Protein AF-A0A957F2E6-F1 (afdb_monomer)

Structure (mmCIF, N/CA/C/O backbone):
data_AF-A0A957F2E6-F1
#
_entry.id   AF-A0A957F2E6-F1
#
loop_
_atom_site.group_PDB
_atom_site.id
_atom_site.type_symbol
_atom_site.label_atom_id
_atom_site.label_alt_id
_atom_site.label_comp_id
_atom_site.label_asym_id
_atom_site.label_entity_id
_atom_site.label_seq_id
_atom_site.pdbx_PDB_ins_code
_atom_site.Cartn_x
_atom_site.Cartn_y
_atom_site.Cartn_z
_atom_site.occupancy
_atom_site.B_iso_or_equiv
_atom_site.auth_seq_id
_atom_site.auth_comp_id
_atom_site.auth_asym_id
_atom_site.auth_atom_id
_atom_site.pdbx_PDB_model_num
ATOM 1 N N . ASN A 1 1 ? 38.223 -10.514 -45.909 1.00 80.19 1 ASN A N 1
ATOM 2 C CA . ASN A 1 1 ? 36.925 -10.812 -46.556 1.00 80.19 1 ASN A CA 1
ATOM 3 C C . ASN A 1 1 ? 35.913 -11.355 -45.552 1.00 80.19 1 ASN A C 1
ATOM 5 O O . ASN A 1 1 ? 35.381 -12.434 -45.759 1.00 80.19 1 ASN A O 1
ATOM 9 N N . LYS A 1 2 ? 35.658 -10.634 -44.454 1.00 89.50 2 LYS A N 1
ATOM 10 C CA . LYS A 1 2 ? 34.668 -11.048 -43.446 1.00 89.50 2 LYS A CA 1
ATOM 11 C C . LYS A 1 2 ? 33.297 -10.456 -43.770 1.00 89.50 2 LYS A C 1
ATOM 13 O O . LYS A 1 2 ? 33.237 -9.385 -44.373 1.00 89.50 2 LYS A O 1
ATOM 18 N N . ALA A 1 3 ? 32.232 -11.132 -43.361 1.00 90.19 3 ALA A N 1
ATOM 19 C CA . ALA A 1 3 ? 30.859 -10.705 -43.607 1.00 90.19 3 ALA A CA 1
ATOM 20 C C . ALA A 1 3 ? 30.530 -9.389 -42.882 1.00 90.19 3 ALA A C 1
ATOM 22 O O . ALA A 1 3 ? 30.921 -9.194 -41.733 1.00 90.19 3 ALA A O 1
ATOM 23 N N . THR A 1 4 ? 29.834 -8.468 -43.548 1.00 89.25 4 THR A N 1
ATOM 24 C CA . THR A 1 4 ? 29.269 -7.242 -42.954 1.00 89.25 4 THR A CA 1
ATOM 25 C C . THR A 1 4 ? 27.961 -6.935 -43.669 1.00 89.25 4 THR A C 1
ATOM 27 O O . THR A 1 4 ? 27.957 -6.880 -44.898 1.00 89.25 4 THR A O 1
ATOM 30 N N . VAL A 1 5 ? 26.880 -6.719 -42.919 1.00 88.38 5 VAL A N 1
ATOM 31 C CA . VAL A 1 5 ? 25.599 -6.249 -43.466 1.00 88.38 5 VAL A CA 1
ATOM 32 C C . VAL A 1 5 ? 25.492 -4.741 -43.268 1.00 88.38 5 VAL A C 1
ATOM 34 O O . VAL A 1 5 ? 25.827 -4.217 -42.202 1.00 88.38 5 VAL A O 1
ATOM 37 N N . MET A 1 6 ? 25.063 -4.042 -44.317 1.00 86.75 6 MET A N 1
ATOM 38 C CA . MET A 1 6 ? 24.860 -2.596 -44.305 1.00 86.75 6 MET A CA 1
ATOM 39 C C . MET A 1 6 ? 23.446 -2.253 -44.769 1.00 86.75 6 MET A C 1
ATOM 41 O O . MET A 1 6 ? 22.907 -2.915 -45.655 1.00 86.75 6 MET A O 1
ATOM 45 N N . ARG A 1 7 ? 22.878 -1.194 -44.193 1.00 85.44 7 ARG A N 1
ATOM 46 C CA . ARG A 1 7 ? 21.603 -0.585 -44.576 1.00 85.44 7 ARG A CA 1
ATOM 47 C C . ARG A 1 7 ? 21.876 0.734 -45.285 1.00 85.44 7 ARG A C 1
ATOM 49 O O . ARG A 1 7 ? 22.795 1.458 -44.913 1.00 85.44 7 ARG A O 1
ATOM 56 N N . TYR A 1 8 ? 21.092 1.043 -46.311 1.00 84.69 8 TYR A N 1
ATOM 57 C CA . TYR A 1 8 ? 21.154 2.338 -46.979 1.00 84.69 8 TYR A CA 1
ATOM 58 C C . TYR A 1 8 ? 20.081 3.271 -46.405 1.00 84.69 8 TYR A C 1
ATOM 60 O O . TYR A 1 8 ? 18.898 2.949 -46.474 1.00 84.69 8 TYR A O 1
ATOM 68 N N . SER A 1 9 ? 20.488 4.411 -45.843 1.00 78.62 9 SER A N 1
ATOM 69 C CA . SER A 1 9 ? 19.611 5.406 -45.202 1.00 78.62 9 SER A CA 1
ATOM 70 C C . SER A 1 9 ? 19.554 6.753 -45.932 1.00 78.62 9 SER A C 1
ATOM 72 O O . SER A 1 9 ? 18.827 7.652 -45.519 1.00 78.62 9 SER A O 1
ATOM 74 N N . GLY A 1 10 ? 20.291 6.914 -47.038 1.00 72.38 10 GLY A N 1
ATOM 75 C CA . GLY A 1 10 ? 20.165 8.074 -47.934 1.00 72.38 10 GLY A CA 1
ATOM 76 C C . GLY A 1 10 ? 20.700 9.418 -47.406 1.00 72.38 10 GLY A C 1
ATOM 77 O O . GLY A 1 10 ? 20.472 10.442 -48.046 1.00 72.38 10 GLY A O 1
ATOM 78 N N . GLY A 1 11 ? 21.410 9.446 -46.270 1.00 76.56 11 GLY A N 1
ATOM 79 C CA . GLY A 1 11 ? 22.020 10.662 -45.702 1.00 76.56 11 GLY A CA 1
ATOM 80 C C . GLY A 1 11 ? 23.312 11.137 -46.397 1.00 76.56 11 GLY A C 1
ATOM 81 O O . GLY A 1 11 ? 23.864 10.455 -47.262 1.00 76.56 11 GLY A O 1
ATOM 82 N N . ALA A 1 12 ? 23.828 12.311 -45.999 1.00 56.12 12 ALA A N 1
ATOM 83 C CA . ALA A 1 12 ? 25.057 12.891 -46.559 1.00 56.12 12 ALA A CA 1
ATOM 84 C C . ALA A 1 12 ? 26.301 12.017 -46.272 1.00 56.12 12 ALA A C 1
ATOM 86 O O . ALA A 1 12 ? 26.568 11.665 -45.125 1.00 56.12 12 ALA A O 1
ATOM 87 N N . GLY A 1 13 ? 27.071 11.682 -47.316 1.00 74.31 13 GLY A N 1
ATOM 88 C CA . GLY A 1 13 ? 28.174 10.710 -47.273 1.00 74.31 13 GLY A CA 1
ATOM 89 C C . GLY A 1 13 ? 27.921 9.534 -48.224 1.00 74.31 13 GLY A C 1
ATOM 90 O O . GLY A 1 13 ? 27.336 9.723 -49.286 1.00 74.31 13 GLY A O 1
ATOM 91 N N . SER A 1 14 ? 28.349 8.315 -47.868 1.00 81.56 14 SER A N 1
ATOM 92 C CA . SER A 1 14 ? 28.044 7.105 -48.656 1.00 81.56 14 SER A CA 1
ATOM 93 C C . SER A 1 14 ? 26.580 6.657 -48.540 1.00 81.56 14 SER A C 1
ATOM 95 O O . SER A 1 14 ? 26.148 5.820 -49.328 1.00 81.56 14 SER A O 1
ATOM 97 N N . GLY A 1 15 ? 25.830 7.169 -47.556 1.00 82.88 15 GLY A N 1
ATOM 98 C CA . GLY A 1 15 ? 24.451 6.768 -47.261 1.00 82.88 15 GLY A CA 1
ATOM 99 C C . GLY A 1 15 ? 24.303 5.339 -46.722 1.00 82.88 15 GLY A C 1
ATOM 100 O O . GLY A 1 15 ? 23.178 4.907 -46.509 1.00 82.88 15 GLY A O 1
ATOM 101 N N . TRP A 1 16 ? 25.406 4.613 -46.505 1.00 86.56 16 TRP A N 1
ATOM 102 C CA . TRP A 1 16 ? 25.428 3.245 -45.980 1.00 86.56 16 TRP A CA 1
ATOM 103 C C . TRP A 1 16 ? 25.867 3.222 -44.515 1.00 86.56 16 TRP A C 1
ATOM 105 O O . TRP A 1 16 ? 26.942 3.723 -44.182 1.00 86.56 16 TRP A O 1
ATOM 115 N N . GLU A 1 17 ? 25.077 2.577 -43.663 1.00 84.06 17 GLU A N 1
ATOM 116 C CA . GLU A 1 17 ? 25.354 2.344 -42.244 1.00 84.06 17 GLU A CA 1
ATOM 117 C C . GLU A 1 17 ? 25.433 0.843 -41.935 1.00 84.06 17 GLU A C 1
ATOM 119 O O . GLU A 1 17 ? 24.858 0.020 -42.643 1.00 84.06 17 GLU A O 1
ATOM 124 N N . ILE A 1 18 ? 26.177 0.462 -40.899 1.00 83.62 18 ILE A N 1
ATOM 125 C CA . ILE A 1 18 ? 26.332 -0.944 -40.494 1.00 83.62 18 ILE A CA 1
ATOM 126 C C . ILE A 1 18 ? 25.139 -1.332 -39.623 1.00 83.62 18 ILE A C 1
ATOM 128 O O . ILE A 1 18 ? 24.817 -0.595 -38.699 1.00 83.62 18 ILE A O 1
ATOM 132 N N . VAL A 1 19 ? 24.513 -2.480 -39.902 1.00 76.62 19 VAL A N 1
ATOM 133 C CA . VAL A 1 19 ? 23.278 -2.903 -39.210 1.00 76.62 19 VAL A CA 1
ATOM 134 C C . VAL A 1 19 ? 23.535 -3.319 -37.757 1.00 76.62 19 VAL A C 1
ATOM 136 O O . VAL A 1 19 ? 22.677 -3.090 -36.921 1.00 76.62 19 VAL A O 1
ATOM 139 N N . GLU A 1 20 ? 24.731 -3.822 -37.431 1.00 75.44 20 GLU A N 1
ATOM 140 C CA . GLU A 1 20 ? 25.149 -4.116 -36.046 1.00 75.44 20 GLU A CA 1
ATOM 141 C C . GLU A 1 20 ? 26.679 -4.091 -35.897 1.00 75.44 20 GLU A C 1
ATOM 143 O O . GLU A 1 20 ? 27.259 -3.239 -35.228 1.00 75.44 20 GLU A O 1
ATOM 148 N N . MET A 1 21 ? 27.363 -5.028 -36.566 1.00 77.25 21 MET A N 1
ATOM 149 C CA . MET A 1 21 ? 28.787 -5.295 -36.365 1.00 77.25 21 MET A CA 1
ATOM 150 C C . MET A 1 21 ? 29.528 -5.488 -37.690 1.00 77.25 21 MET A C 1
ATOM 152 O O . MET A 1 21 ? 29.099 -6.217 -38.589 1.00 77.25 21 MET A O 1
ATOM 156 N N . ARG A 1 22 ? 30.701 -4.855 -37.799 1.00 88.19 22 ARG A N 1
ATOM 157 C CA . ARG A 1 22 ? 31.609 -5.029 -38.938 1.00 88.19 22 ARG A CA 1
ATOM 158 C C . ARG A 1 22 ? 32.371 -6.347 -38.812 1.00 88.19 22 ARG A C 1
ATOM 160 O O . ARG A 1 22 ? 33.063 -6.562 -37.824 1.00 88.19 22 ARG A O 1
ATOM 167 N N . GLY A 1 23 ? 32.342 -7.173 -39.853 1.00 89.25 23 GLY A N 1
ATOM 168 C CA . GLY A 1 23 ? 33.192 -8.361 -39.936 1.00 89.25 23 GLY A CA 1
ATOM 169 C C . GLY A 1 23 ? 32.803 -9.477 -38.964 1.00 89.25 23 GLY A C 1
ATOM 170 O O . GLY A 1 23 ? 33.703 -10.080 -38.384 1.00 89.25 23 GLY A O 1
ATOM 171 N N . PHE A 1 24 ? 31.506 -9.744 -38.781 1.00 86.00 24 PHE A N 1
ATOM 172 C CA . PHE A 1 24 ? 31.001 -10.667 -37.753 1.00 86.00 24 PHE A CA 1
ATOM 173 C C . PHE A 1 24 ? 31.404 -12.137 -37.971 1.00 86.00 24 PHE A C 1
ATOM 175 O O . PHE A 1 24 ? 31.438 -12.917 -37.023 1.00 86.00 24 PHE A O 1
ATOM 182 N N . SER A 1 25 ? 31.750 -12.539 -39.197 1.00 90.69 25 SER A N 1
ATOM 183 C CA . SER A 1 25 ? 32.190 -13.910 -39.468 1.00 90.69 25 SER A CA 1
ATOM 184 C C . SER A 1 25 ? 33.580 -14.207 -38.875 1.00 90.69 25 SER A C 1
ATOM 186 O O . SER A 1 25 ? 34.491 -13.366 -38.856 1.00 90.69 25 SER A O 1
ATOM 188 N N . GLY A 1 26 ? 33.790 -15.454 -38.437 1.00 86.44 26 GLY A N 1
ATOM 189 C CA . GLY A 1 26 ? 35.071 -15.900 -37.873 1.00 86.44 26 GLY A CA 1
ATOM 190 C C . GLY A 1 26 ? 36.244 -15.754 -38.854 1.00 86.44 26 GLY A C 1
ATOM 191 O O . GLY A 1 26 ? 37.350 -15.384 -38.458 1.00 86.44 26 GLY A O 1
ATOM 192 N N . SER A 1 27 ? 35.987 -15.945 -40.152 1.00 93.38 27 SER A N 1
ATOM 193 C CA . SER A 1 27 ? 36.962 -15.826 -41.244 1.00 93.38 27 SER A CA 1
ATOM 194 C C . SER A 1 27 ? 36.272 -15.406 -42.552 1.00 93.38 27 SER A C 1
ATOM 196 O O . SER A 1 27 ? 35.195 -14.806 -42.535 1.00 93.38 27 SER A O 1
ATOM 198 N N . THR A 1 28 ? 36.922 -15.671 -43.685 1.00 94.94 28 THR A N 1
ATOM 199 C CA . THR A 1 28 ? 36.388 -15.454 -45.027 1.00 94.94 28 THR A CA 1
ATOM 200 C C . THR A 1 28 ? 35.065 -16.184 -45.233 1.00 94.94 28 THR A C 1
ATOM 202 O O . THR A 1 28 ? 34.903 -17.316 -44.783 1.00 94.94 28 THR A O 1
ATOM 205 N N . ILE A 1 29 ? 34.139 -15.528 -45.929 1.00 95.56 29 ILE A N 1
ATOM 206 C CA . ILE A 1 29 ? 32.877 -16.128 -46.364 1.00 95.56 29 ILE A CA 1
ATOM 207 C C . ILE A 1 29 ? 32.855 -16.313 -47.884 1.00 95.56 29 ILE A C 1
ATOM 209 O O . ILE A 1 29 ? 33.550 -15.593 -48.606 1.00 95.56 29 ILE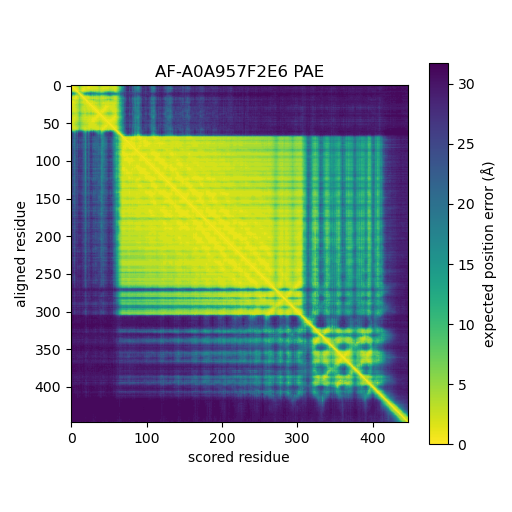 A O 1
ATOM 213 N N . ALA A 1 30 ? 32.033 -17.241 -48.367 1.00 95.44 30 ALA A N 1
ATOM 214 C CA . ALA A 1 30 ? 31.711 -17.397 -49.785 1.00 95.44 30 ALA A CA 1
ATOM 215 C C . ALA A 1 30 ? 30.196 -17.514 -49.992 1.00 95.44 30 ALA A C 1
ATOM 217 O O . ALA A 1 30 ? 29.471 -17.875 -49.069 1.00 95.44 30 ALA A O 1
ATOM 218 N N . HIS A 1 31 ? 29.737 -17.203 -51.207 1.00 94.69 31 HIS A N 1
ATOM 219 C CA . HIS A 1 31 ? 28.331 -17.304 -51.622 1.00 94.69 31 HIS A CA 1
ATOM 220 C C . HIS A 1 31 ? 27.330 -16.642 -50.651 1.00 94.69 31 HIS A C 1
ATOM 222 O O . HIS A 1 31 ? 26.411 -17.319 -50.204 1.00 94.69 31 HIS A O 1
ATOM 228 N N . PRO A 1 32 ? 27.502 -15.353 -50.283 1.00 94.25 32 PRO A N 1
ATOM 229 C CA . PRO A 1 32 ? 26.510 -14.676 -49.458 1.00 94.25 32 PRO A CA 1
ATOM 230 C C . PRO A 1 32 ? 25.195 -14.536 -50.225 1.00 94.25 32 PRO A C 1
ATOM 232 O O . PRO A 1 32 ? 25.192 -14.071 -51.368 1.00 94.25 32 PRO A O 1
ATOM 235 N N . ASN A 1 33 ? 24.094 -14.877 -49.575 1.00 94.88 33 ASN A N 1
ATOM 236 C CA . ASN A 1 33 ? 22.752 -14.644 -50.072 1.00 94.88 33 ASN A CA 1
ATOM 237 C C . ASN A 1 33 ? 21.928 -13.956 -48.979 1.00 94.88 33 ASN A C 1
ATOM 239 O O . ASN A 1 33 ? 21.910 -14.382 -47.828 1.00 94.88 33 ASN A O 1
ATOM 243 N N . LEU A 1 34 ? 21.319 -12.828 -49.339 1.00 93.25 34 LEU A N 1
ATOM 244 C CA . LEU A 1 34 ? 20.558 -11.981 -48.429 1.00 93.25 34 LEU A CA 1
ATOM 245 C C . LEU A 1 34 ? 19.104 -11.981 -48.878 1.00 93.25 34 LEU A C 1
ATOM 247 O O . LEU A 1 34 ? 18.804 -11.590 -50.006 1.00 93.25 34 LEU A O 1
ATOM 251 N N . VAL A 1 35 ? 18.213 -12.377 -47.978 1.00 93.25 35 VAL A N 1
ATOM 252 C CA . VAL A 1 35 ? 16.767 -12.334 -48.188 1.00 93.25 35 VAL A CA 1
ATOM 253 C C . VAL A 1 35 ? 16.106 -11.582 -47.041 1.00 93.25 35 VAL A C 1
ATOM 255 O O . VAL A 1 35 ? 16.590 -11.606 -45.911 1.00 93.25 35 VAL A O 1
ATOM 258 N N . LEU A 1 36 ? 15.009 -10.897 -47.345 1.00 86.81 36 LEU A N 1
ATOM 259 C CA . LEU A 1 36 ? 14.133 -10.302 -46.343 1.00 86.81 36 LEU A CA 1
ATOM 260 C C . LEU A 1 36 ? 12.915 -11.213 -46.166 1.00 86.81 36 LEU A C 1
ATOM 262 O O . LEU A 1 36 ? 12.383 -11.726 -47.155 1.00 86.81 36 LEU A O 1
ATOM 266 N N . SER A 1 37 ? 12.491 -11.444 -44.924 1.00 81.38 37 SER A N 1
ATOM 267 C CA . SER A 1 37 ? 11.204 -12.100 -44.658 1.00 81.38 37 SER A CA 1
ATOM 268 C C . SER A 1 37 ? 10.025 -11.185 -45.018 1.00 81.38 37 SER A C 1
ATOM 270 O O . SER A 1 37 ? 10.212 -10.036 -45.412 1.00 81.38 37 SER A O 1
ATOM 272 N N . SER A 1 38 ? 8.795 -11.685 -44.863 1.00 80.31 38 SER A N 1
ATOM 273 C CA . SER A 1 38 ? 7.577 -10.876 -45.017 1.00 80.31 38 SER A CA 1
ATOM 274 C C . SER A 1 38 ? 7.487 -9.698 -44.043 1.00 80.31 38 SER A C 1
ATOM 276 O O . SER A 1 38 ? 6.752 -8.759 -44.328 1.00 80.31 38 SER A O 1
ATOM 278 N N . ASP A 1 39 ? 8.235 -9.749 -42.938 1.00 78.06 39 ASP A N 1
ATOM 279 C CA . ASP A 1 39 ? 8.270 -8.725 -41.890 1.00 78.06 39 ASP A CA 1
ATOM 280 C C . ASP A 1 39 ? 9.569 -7.889 -41.959 1.00 78.06 39 ASP A C 1
ATOM 282 O O . ASP A 1 39 ? 10.048 -7.382 -40.949 1.00 78.06 39 ASP A O 1
ATOM 286 N N . ASP A 1 40 ? 10.189 -7.797 -43.145 1.00 78.06 40 ASP A N 1
ATOM 287 C CA . ASP A 1 40 ? 11.421 -7.039 -43.438 1.00 78.06 40 ASP A CA 1
ATOM 288 C C . ASP A 1 40 ? 12.677 -7.453 -42.636 1.00 78.06 40 ASP A C 1
ATOM 290 O O . ASP A 1 40 ? 13.707 -6.776 -42.656 1.00 78.06 40 ASP A O 1
ATOM 294 N N . VAL A 1 41 ? 12.640 -8.617 -41.982 1.00 82.88 41 VAL A N 1
ATOM 295 C CA . VAL A 1 41 ? 13.771 -9.189 -41.229 1.00 82.88 41 VAL A CA 1
ATOM 296 C C . VAL A 1 41 ? 14.856 -9.715 -42.182 1.00 82.88 41 VAL A C 1
ATOM 298 O O . VAL A 1 41 ? 14.539 -10.586 -43.000 1.00 82.88 41 VAL A O 1
ATOM 301 N N . PRO A 1 42 ? 16.125 -9.269 -42.087 1.00 87.19 42 PRO A N 1
ATOM 302 C CA . PRO A 1 42 ? 17.213 -9.781 -42.913 1.00 87.19 42 PRO A CA 1
ATOM 303 C C . PRO A 1 42 ? 17.738 -11.147 -42.457 1.00 87.19 42 PRO A C 1
ATOM 305 O O . PRO A 1 42 ? 18.140 -11.336 -41.307 1.00 87.19 42 PRO A O 1
ATOM 308 N N . TYR A 1 43 ? 17.850 -12.066 -43.411 1.00 90.19 43 TYR A N 1
ATOM 309 C CA . TYR A 1 43 ? 18.508 -13.361 -43.272 1.00 90.19 43 TYR A CA 1
ATOM 310 C C . TYR A 1 43 ? 19.678 -13.417 -44.246 1.00 90.19 43 TYR A C 1
ATOM 312 O O . TYR A 1 43 ? 19.488 -13.304 -45.459 1.00 90.19 43 TYR A O 1
ATOM 320 N N . LEU A 1 44 ? 20.887 -13.584 -43.716 1.00 93.19 44 LEU A N 1
ATOM 321 C CA . LEU A 1 44 ? 22.101 -13.746 -44.506 1.00 93.19 44 LEU A CA 1
ATOM 322 C C . LEU A 1 44 ? 22.617 -15.174 -44.352 1.00 93.19 44 LEU A C 1
ATOM 324 O O . LEU A 1 44 ? 23.175 -15.528 -43.311 1.00 93.19 44 LEU A O 1
ATOM 328 N N . ASP A 1 45 ? 22.465 -15.977 -45.400 1.00 94.81 45 ASP A N 1
ATOM 329 C CA . ASP A 1 45 ? 23.124 -17.273 -45.506 1.00 94.81 45 ASP A CA 1
ATOM 330 C C . ASP A 1 45 ? 24.460 -17.145 -46.247 1.00 94.81 45 ASP A C 1
ATOM 332 O O . ASP A 1 45 ? 24.632 -16.323 -47.151 1.00 94.81 45 ASP A O 1
ATOM 336 N N . TYR A 1 46 ? 25.461 -17.900 -45.798 1.00 95.56 46 TYR A N 1
ATOM 337 C CA . TYR A 1 46 ? 26.796 -17.878 -46.385 1.00 95.56 46 TYR A CA 1
ATOM 338 C C . TYR A 1 46 ? 27.560 -19.172 -46.100 1.00 95.56 46 TYR A C 1
ATOM 340 O O . TYR A 1 46 ? 27.317 -19.876 -45.122 1.00 95.56 46 TYR A O 1
ATOM 348 N N . THR A 1 47 ? 28.545 -19.475 -46.943 1.00 96.19 47 THR A N 1
ATOM 349 C CA . THR A 1 47 ? 29.524 -20.538 -46.683 1.00 96.19 47 THR A CA 1
ATOM 350 C C . THR A 1 47 ? 30.609 -20.008 -45.751 1.00 96.19 47 THR A C 1
ATOM 352 O O . THR A 1 47 ? 31.322 -19.063 -46.101 1.00 96.19 47 THR A O 1
ATOM 355 N N . ASP A 1 48 ? 30.761 -20.615 -44.576 1.00 94.50 48 ASP A N 1
ATOM 356 C CA . ASP A 1 48 ? 31.672 -20.153 -43.530 1.00 94.50 48 ASP A CA 1
ATOM 357 C C . ASP A 1 48 ? 32.973 -20.964 -43.502 1.00 94.50 48 ASP A C 1
ATOM 359 O O . ASP A 1 48 ? 33.000 -22.146 -43.147 1.00 94.50 48 ASP A O 1
ATOM 363 N N . TYR A 1 49 ? 34.088 -20.317 -43.851 1.00 94.62 49 TYR A N 1
ATOM 364 C CA . TYR A 1 49 ? 35.385 -20.992 -43.893 1.00 94.62 49 TYR A CA 1
ATOM 365 C C . TYR A 1 49 ? 35.931 -21.267 -42.489 1.00 94.62 49 TYR A C 1
ATOM 367 O O . TYR A 1 49 ? 36.684 -22.223 -42.315 1.00 94.62 49 TYR A O 1
ATOM 375 N N . ALA A 1 50 ? 35.553 -20.472 -41.482 1.00 94.25 50 ALA A N 1
ATOM 376 C CA . ALA A 1 50 ? 35.930 -20.746 -40.095 1.00 94.25 50 ALA A CA 1
ATOM 377 C C . ALA A 1 50 ? 35.176 -21.960 -39.538 1.00 94.25 50 ALA A C 1
ATOM 379 O O . ALA A 1 50 ? 35.706 -22.671 -38.689 1.00 94.25 50 ALA A O 1
ATOM 380 N N . ASN A 1 51 ? 33.976 -22.231 -40.055 1.00 91.19 51 ASN A N 1
ATOM 381 C CA . ASN A 1 51 ? 33.139 -23.358 -39.652 1.00 91.19 51 ASN A CA 1
ATOM 382 C C . ASN A 1 51 ? 33.264 -24.571 -40.598 1.00 91.19 51 ASN A C 1
ATOM 384 O O . ASN A 1 51 ? 32.305 -25.310 -40.823 1.00 91.19 51 ASN A O 1
ATOM 388 N N . GLY A 1 52 ? 34.443 -24.774 -41.194 1.00 94.06 52 GLY A N 1
ATOM 389 C CA . GLY A 1 52 ? 34.726 -25.953 -42.017 1.00 94.06 52 GLY A CA 1
ATOM 390 C C . GLY A 1 52 ? 33.929 -26.023 -43.323 1.00 94.06 52 GLY A C 1
ATOM 391 O O . GLY A 1 52 ? 33.521 -27.113 -43.714 1.00 94.06 52 GLY A O 1
ATOM 392 N N . LEU A 1 53 ? 33.711 -24.880 -43.988 1.00 93.31 53 LEU A N 1
ATOM 393 C CA . LEU A 1 53 ? 32.977 -24.760 -45.261 1.00 93.31 53 LEU A CA 1
ATOM 394 C C . LEU A 1 53 ? 31.492 -25.148 -45.166 1.00 93.31 53 LEU A C 1
ATOM 396 O O . LEU A 1 53 ? 30.870 -25.498 -46.168 1.00 93.31 53 LEU A O 1
ATOM 400 N N . LYS A 1 54 ? 30.910 -25.093 -43.966 1.00 94.31 54 LYS A N 1
ATOM 401 C CA . LYS A 1 54 ? 29.479 -25.331 -43.759 1.00 94.31 54 LYS A CA 1
ATOM 402 C C . LYS A 1 54 ? 28.661 -24.088 -44.108 1.00 94.31 54 LYS A C 1
ATOM 404 O O . LYS A 1 54 ? 29.163 -22.966 -44.042 1.00 94.31 54 LYS A O 1
ATOM 409 N N . ALA A 1 55 ? 27.392 -24.303 -44.448 1.00 94.12 55 ALA A N 1
ATOM 410 C CA . ALA A 1 55 ? 26.414 -23.226 -44.517 1.00 94.12 55 ALA A CA 1
ATOM 411 C C . ALA A 1 55 ? 26.147 -22.689 -43.102 1.00 94.12 55 ALA A C 1
ATOM 413 O O . ALA A 1 55 ? 25.879 -23.465 -42.181 1.00 94.12 55 ALA A O 1
ATOM 414 N N . SER A 1 56 ? 26.226 -21.373 -42.955 1.00 93.44 56 SER A N 1
ATOM 415 C CA . SER A 1 56 ? 25.899 -20.626 -41.744 1.00 93.44 56 SER A CA 1
ATOM 416 C C . SER A 1 56 ? 24.783 -19.635 -42.067 1.00 93.44 56 SER A C 1
ATOM 418 O O . SER A 1 56 ? 24.706 -19.129 -43.186 1.00 93.44 56 SER A O 1
ATOM 420 N N . LEU A 1 57 ? 23.931 -19.358 -41.083 1.00 90.81 57 LEU A N 1
ATOM 421 C CA . LEU A 1 57 ? 22.814 -18.425 -41.193 1.00 90.81 57 LEU A CA 1
ATOM 422 C C . LEU A 1 57 ? 22.960 -17.350 -40.114 1.00 90.81 57 LEU A C 1
ATOM 424 O O . LEU A 1 57 ? 23.074 -17.682 -38.936 1.00 90.81 57 LEU A O 1
ATOM 428 N N . MET A 1 58 ? 22.947 -16.083 -40.522 1.00 86.88 58 MET A N 1
ATOM 429 C CA . MET A 1 58 ? 22.818 -14.929 -39.635 1.00 86.88 58 MET A CA 1
ATOM 430 C C . MET A 1 58 ? 21.400 -14.375 -39.769 1.00 86.88 58 MET A C 1
ATOM 432 O O . MET A 1 58 ? 20.957 -14.082 -40.880 1.00 86.88 58 MET A O 1
ATOM 436 N N . ILE A 1 59 ? 20.703 -14.248 -38.643 1.00 82.94 59 ILE A N 1
ATOM 437 C CA . ILE A 1 59 ? 19.340 -13.719 -38.566 1.00 82.94 59 ILE A CA 1
ATOM 438 C C . ILE A 1 59 ? 19.413 -12.393 -37.815 1.00 82.94 59 ILE A C 1
ATOM 440 O O . ILE A 1 59 ? 19.925 -12.359 -36.700 1.00 82.94 59 ILE A O 1
ATOM 444 N N . TYR A 1 60 ? 18.914 -11.325 -38.430 1.00 75.50 60 TYR A N 1
ATOM 445 C CA . TYR A 1 60 ? 18.802 -9.998 -37.823 1.00 75.50 60 TYR A CA 1
ATOM 446 C C . TYR A 1 60 ? 17.364 -9.779 -37.352 1.00 75.50 60 TYR A C 1
ATOM 448 O O . TYR A 1 60 ? 16.643 -8.949 -37.900 1.00 75.50 60 TYR A O 1
ATOM 456 N N . ASP A 1 61 ? 16.934 -10.617 -36.409 1.00 64.25 61 ASP A N 1
ATOM 457 C CA . ASP A 1 61 ? 15.590 -10.591 -35.830 1.00 64.25 61 ASP A CA 1
ATOM 458 C C . ASP A 1 61 ? 15.272 -9.185 -35.259 1.00 64.25 61 ASP A C 1
ATOM 460 O O . ASP A 1 61 ? 16.101 -8.636 -34.533 1.00 64.25 61 ASP A O 1
ATOM 464 N N . PRO A 1 62 ? 14.121 -8.560 -35.586 1.00 54.19 62 PRO A N 1
ATOM 465 C CA . PRO A 1 62 ? 13.672 -7.316 -34.966 1.00 54.19 62 PRO A CA 1
ATOM 466 C C . PRO A 1 62 ? 13.207 -7.521 -33.523 1.00 54.19 62 PRO A C 1
ATOM 468 O O . PRO A 1 62 ? 12.958 -6.530 -32.836 1.00 54.19 62 PRO A O 1
ATOM 471 N N . THR A 1 63 ? 13.064 -8.764 -33.042 1.00 52.97 63 THR A N 1
ATOM 472 C CA . THR A 1 63 ? 12.961 -8.980 -31.601 1.00 52.97 63 THR A CA 1
ATOM 473 C C . THR A 1 63 ? 14.296 -8.577 -30.969 1.00 52.97 63 THR A C 1
ATOM 475 O O . THR A 1 63 ? 15.346 -9.090 -31.367 1.00 52.97 63 THR A O 1
ATOM 478 N N . PRO A 1 64 ? 14.294 -7.604 -30.037 1.00 50.50 64 PRO A N 1
ATOM 479 C CA . PRO A 1 64 ? 15.538 -7.070 -29.519 1.00 50.50 64 PRO A CA 1
ATOM 480 C C . PRO A 1 64 ? 16.365 -8.201 -28.884 1.00 50.50 64 PRO A C 1
ATOM 482 O O . PRO A 1 64 ? 15.793 -9.113 -28.274 1.00 50.50 64 PRO A O 1
ATOM 485 N N . PRO A 1 65 ? 17.704 -8.174 -29.019 1.00 49.25 65 PRO A N 1
ATOM 486 C CA . PRO A 1 65 ? 18.591 -9.136 -28.379 1.00 49.25 65 PRO A CA 1
ATOM 487 C C . PRO A 1 65 ? 18.499 -8.978 -26.856 1.00 49.25 65 PRO A C 1
ATOM 489 O O . PRO A 1 65 ? 19.254 -8.224 -26.255 1.00 49.25 65 PRO A O 1
ATOM 492 N N . GLY A 1 66 ? 17.551 -9.671 -26.222 1.00 53.72 66 GLY A N 1
ATOM 493 C CA . GLY A 1 66 ? 17.243 -9.450 -24.807 1.00 53.72 66 GLY A CA 1
ATOM 494 C C . GLY A 1 66 ? 16.792 -8.008 -24.521 1.00 53.72 66 GLY A C 1
ATOM 495 O O . GLY A 1 66 ? 16.583 -7.229 -25.450 1.00 53.72 66 GLY A O 1
ATOM 496 N N . PRO A 1 67 ? 16.608 -7.631 -23.245 1.00 57.66 67 PRO A N 1
ATOM 497 C CA . PRO A 1 67 ? 16.276 -6.253 -22.905 1.00 57.66 67 PRO A CA 1
ATOM 498 C C . PRO A 1 67 ? 17.398 -5.321 -23.385 1.00 57.66 67 PRO A C 1
ATOM 500 O O . PRO A 1 67 ? 18.513 -5.336 -22.857 1.00 57.66 67 PRO A O 1
ATOM 503 N N . VAL A 1 68 ? 17.115 -4.525 -24.420 1.00 80.50 68 VAL A N 1
ATOM 504 C CA . VAL A 1 68 ? 18.014 -3.467 -24.881 1.00 80.50 68 VAL A CA 1
ATOM 505 C C . VAL A 1 68 ? 17.918 -2.322 -23.881 1.00 80.50 68 VAL A C 1
ATOM 507 O O . VAL A 1 68 ? 16.829 -1.891 -23.505 1.00 80.50 68 VAL A O 1
ATOM 510 N N . ILE A 1 69 ? 19.070 -1.824 -23.436 1.00 89.56 69 ILE A N 1
ATOM 511 C CA . ILE A 1 69 ? 19.124 -0.611 -22.623 1.00 89.56 69 ILE A CA 1
ATOM 512 C C . ILE A 1 69 ? 18.786 0.576 -23.529 1.00 89.56 69 ILE A C 1
ATOM 514 O O . ILE A 1 69 ? 19.578 0.943 -24.401 1.00 89.56 69 ILE A O 1
ATOM 518 N N . CYS A 1 70 ? 17.629 1.191 -23.300 1.00 94.19 70 CYS A N 1
ATOM 519 C CA . CYS A 1 70 ? 17.188 2.391 -23.991 1.00 94.19 70 CYS A CA 1
ATOM 520 C C . CYS A 1 70 ? 17.336 3.621 -23.091 1.00 94.19 70 CYS A C 1
ATOM 522 O O . CYS A 1 70 ? 16.512 3.892 -22.219 1.00 94.19 70 CYS A O 1
ATOM 524 N N . ASN A 1 71 ? 18.393 4.401 -23.309 1.00 96.62 71 ASN A N 1
ATOM 525 C CA . ASN A 1 71 ? 18.587 5.659 -22.591 1.00 96.62 71 ASN A CA 1
ATOM 526 C C . ASN A 1 71 ? 17.682 6.751 -23.168 1.00 96.62 71 ASN A C 1
ATOM 528 O O . ASN A 1 71 ? 17.693 6.957 -24.379 1.00 96.62 71 ASN A O 1
ATOM 532 N N . ALA A 1 72 ? 16.991 7.510 -22.316 1.00 97.25 72 ALA A N 1
ATOM 533 C CA . ALA A 1 72 ? 16.286 8.718 -22.742 1.00 97.25 72 ALA A CA 1
ATOM 534 C C . ALA A 1 72 ? 17.234 9.663 -23.509 1.00 97.25 72 ALA A C 1
ATOM 536 O O . ALA A 1 72 ? 18.349 9.941 -23.054 1.00 97.25 72 ALA A O 1
ATOM 537 N N . SER A 1 73 ? 16.793 10.189 -24.656 1.00 96.62 73 SER A N 1
ATOM 538 C CA . SER A 1 73 ? 17.647 10.980 -25.559 1.00 96.62 73 SER A CA 1
ATOM 539 C C . SER A 1 73 ? 18.041 12.361 -25.017 1.00 96.62 73 SER A C 1
ATOM 541 O O . SER A 1 73 ? 18.868 13.052 -25.613 1.00 96.62 73 SER A O 1
ATOM 543 N N . GLY A 1 74 ? 17.425 12.803 -23.920 1.00 96.44 74 GLY A N 1
ATOM 544 C CA . GLY A 1 74 ? 17.649 14.103 -23.301 1.00 96.44 74 GLY A CA 1
ATOM 545 C C . GLY A 1 74 ? 16.641 14.396 -22.191 1.00 96.44 74 GLY A C 1
ATOM 546 O O . GLY A 1 74 ? 15.880 13.525 -21.776 1.00 96.44 74 GLY A O 1
ATOM 547 N N . SER A 1 75 ? 16.624 15.646 -21.723 1.00 98.25 75 SER A N 1
ATOM 548 C CA . SER A 1 75 ? 15.573 16.148 -20.829 1.00 98.25 75 SER A CA 1
ATOM 549 C C . SER A 1 75 ? 14.370 16.642 -21.633 1.00 98.25 75 SER A C 1
ATOM 551 O O . SER A 1 75 ? 14.544 17.200 -22.717 1.00 98.25 75 SER A O 1
ATOM 553 N N . GLY A 1 76 ? 13.162 16.484 -21.096 1.00 98.06 76 GLY A N 1
ATOM 554 C CA . GLY A 1 76 ? 11.930 16.919 -21.757 1.00 98.06 76 GLY A CA 1
ATOM 555 C C . GLY A 1 76 ? 10.742 15.999 -21.497 1.00 98.06 76 GLY A C 1
ATOM 556 O O . GLY A 1 76 ? 10.743 15.213 -20.551 1.00 98.06 76 GLY A O 1
ATOM 557 N N . SER A 1 77 ? 9.713 16.115 -22.336 1.00 98.50 77 SER A N 1
ATOM 558 C CA . SER A 1 77 ? 8.523 15.265 -22.263 1.00 98.50 77 SER A CA 1
ATOM 559 C C . SER A 1 77 ? 8.863 13.809 -22.562 1.00 98.50 77 SER A C 1
ATOM 561 O O . SER A 1 77 ? 9.591 13.539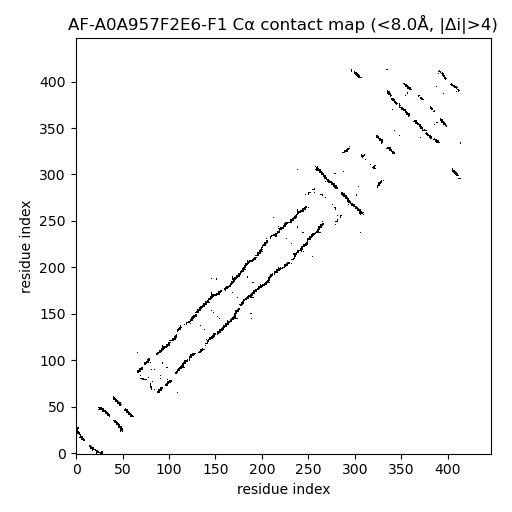 -23.519 1.00 98.50 77 SER A O 1
ATOM 563 N N . TRP A 1 78 ? 8.280 12.889 -21.793 1.00 98.44 78 TRP A N 1
ATOM 564 C CA . TRP A 1 78 ? 8.450 11.445 -21.947 1.00 98.44 78 TRP A CA 1
ATOM 565 C C . TRP A 1 78 ? 8.278 11.007 -23.397 1.00 98.44 78 TRP A C 1
ATOM 567 O O . TRP A 1 78 ? 9.217 10.474 -23.981 1.00 98.44 78 TRP A O 1
ATOM 577 N N . SER A 1 79 ? 7.132 11.326 -24.009 1.00 97.38 79 SER A N 1
ATOM 578 C CA . SER A 1 79 ? 6.823 10.906 -25.381 1.00 97.38 79 SER A CA 1
ATOM 579 C C . SER A 1 79 ? 7.862 11.336 -26.425 1.00 97.38 79 SER A C 1
ATOM 581 O O . SER A 1 79 ? 8.029 10.658 -27.434 1.00 97.38 79 SER A O 1
ATOM 583 N N . ALA A 1 80 ? 8.579 12.439 -26.193 1.00 97.81 80 ALA A N 1
ATOM 584 C CA . ALA A 1 80 ? 9.620 12.916 -27.091 1.00 97.81 80 ALA A CA 1
ATOM 585 C C . ALA A 1 80 ? 10.939 12.166 -26.863 1.00 97.81 80 ALA A C 1
ATOM 587 O O . ALA A 1 80 ? 11.542 11.673 -27.817 1.00 97.81 80 ALA A O 1
ATOM 588 N N . VAL A 1 81 ? 11.373 12.066 -25.602 1.00 97.94 81 VAL A N 1
ATOM 589 C CA . VAL A 1 81 ? 12.714 11.576 -25.239 1.00 97.94 81 VAL A CA 1
ATOM 590 C C . VAL A 1 81 ? 12.825 10.054 -25.164 1.00 97.94 81 VAL A C 1
ATOM 592 O O . VAL A 1 81 ? 13.938 9.543 -25.082 1.00 97.94 81 VAL A O 1
ATOM 595 N N . THR A 1 82 ? 11.702 9.331 -25.202 1.00 96.38 82 THR A N 1
ATOM 596 C CA . THR A 1 82 ? 11.656 7.858 -25.265 1.00 96.38 82 THR A CA 1
ATOM 597 C C . THR A 1 82 ? 11.017 7.334 -26.554 1.00 96.38 82 THR A C 1
ATOM 599 O O . THR A 1 82 ? 10.835 6.131 -26.695 1.00 96.38 82 THR A O 1
ATOM 602 N N . SER A 1 83 ? 10.725 8.201 -27.534 1.00 95.31 83 SER A N 1
ATOM 603 C CA . SER A 1 83 ? 10.077 7.827 -28.810 1.00 95.31 83 SER A CA 1
ATOM 604 C C . SER A 1 83 ? 10.824 6.765 -29.627 1.00 95.31 83 SER A C 1
ATOM 606 O O . SER A 1 83 ? 10.226 6.100 -30.469 1.00 95.31 83 SER A O 1
ATOM 608 N N . HIS A 1 84 ? 12.130 6.614 -29.400 1.00 90.88 84 HIS A N 1
ATOM 609 C CA . HIS A 1 84 ? 12.964 5.602 -30.045 1.00 90.88 84 HIS A CA 1
ATOM 610 C C . HIS A 1 84 ? 13.028 4.274 -29.268 1.00 90.88 84 HIS A C 1
ATOM 612 O O . HIS A 1 84 ? 13.549 3.296 -29.804 1.00 90.88 84 HIS A O 1
ATOM 618 N N . CYS A 1 85 ? 12.548 4.232 -28.021 1.00 92.31 85 CYS A N 1
ATOM 619 C CA . CYS A 1 85 ? 12.508 3.016 -27.212 1.00 92.31 85 CYS A CA 1
ATOM 620 C C . CYS A 1 85 ? 11.381 2.094 -27.674 1.00 92.31 85 CYS A C 1
ATOM 622 O O . CYS A 1 85 ? 10.329 2.548 -28.125 1.00 92.31 85 CYS A O 1
ATOM 624 N N . GLN A 1 86 ? 11.609 0.794 -27.549 1.00 91.06 86 GLN A N 1
ATOM 625 C CA . GLN A 1 86 ? 10.677 -0.253 -27.934 1.00 91.06 86 GLN A CA 1
ATOM 626 C C . GLN A 1 86 ? 10.037 -0.897 -26.700 1.00 91.06 86 GLN A C 1
ATOM 628 O O . GLN A 1 86 ? 10.517 -0.783 -25.571 1.00 91.06 86 GLN A O 1
ATOM 633 N N . ALA A 1 87 ? 8.919 -1.590 -26.913 1.00 88.19 87 ALA A N 1
ATOM 634 C CA . ALA A 1 87 ? 8.304 -2.388 -25.862 1.00 88.19 87 ALA A CA 1
ATOM 635 C C . ALA A 1 87 ? 9.268 -3.502 -25.412 1.00 88.19 87 ALA A C 1
ATOM 637 O O . ALA A 1 87 ? 9.818 -4.221 -26.241 1.00 88.19 87 ALA A O 1
ATOM 638 N N . GLY A 1 88 ? 9.430 -3.664 -24.100 1.00 87.50 88 GLY A N 1
ATOM 639 C CA . GLY A 1 88 ? 10.338 -4.638 -23.490 1.00 87.50 88 GLY A CA 1
ATOM 640 C C . GLY A 1 88 ? 11.749 -4.110 -23.220 1.00 87.50 88 GLY A C 1
ATOM 641 O O . GLY A 1 88 ? 12.495 -4.775 -22.503 1.00 87.50 88 GLY A O 1
ATOM 642 N N . ASP A 1 89 ? 12.105 -2.924 -23.724 1.00 90.94 89 ASP A N 1
ATOM 643 C CA . ASP A 1 89 ? 13.393 -2.295 -23.424 1.00 90.94 89 ASP A CA 1
ATOM 644 C C . ASP A 1 89 ? 13.531 -1.983 -21.931 1.00 90.94 89 ASP A C 1
ATOM 646 O O . ASP A 1 89 ? 12.568 -1.591 -21.264 1.00 90.94 89 ASP A O 1
ATOM 650 N N . THR A 1 90 ? 14.763 -2.066 -21.426 1.00 93.56 90 THR A N 1
ATOM 651 C CA . THR A 1 90 ? 15.112 -1.432 -20.155 1.00 93.56 90 THR A CA 1
ATOM 652 C C . THR A 1 90 ? 15.266 0.061 -20.404 1.00 93.56 90 THR A C 1
ATOM 654 O O . THR A 1 90 ? 16.285 0.502 -20.940 1.00 93.56 90 THR A O 1
ATOM 657 N N . ILE A 1 91 ? 14.268 0.857 -20.031 1.00 96.88 91 ILE A N 1
ATOM 658 C CA . ILE A 1 91 ? 14.345 2.309 -20.206 1.00 96.88 91 ILE A CA 1
ATOM 659 C C . ILE A 1 91 ? 15.164 2.906 -19.061 1.00 96.88 91 ILE A C 1
ATOM 661 O O . ILE A 1 91 ? 14.897 2.639 -17.892 1.00 96.88 91 ILE A O 1
ATOM 665 N N . VAL A 1 92 ? 16.142 3.748 -19.383 1.00 97.88 92 VAL A N 1
ATOM 666 C CA . VAL A 1 92 ? 16.993 4.423 -18.398 1.00 97.88 92 VAL A CA 1
ATOM 667 C C . VAL A 1 92 ? 16.835 5.931 -18.536 1.00 97.88 92 VAL A C 1
ATOM 669 O O . VAL A 1 92 ? 16.980 6.478 -19.628 1.00 97.88 92 VAL A O 1
ATOM 672 N N . ILE A 1 93 ? 16.586 6.625 -17.425 1.00 98.31 93 ILE A N 1
ATOM 673 C CA . ILE A 1 93 ? 16.738 8.080 -17.311 1.00 98.31 93 ILE A CA 1
ATOM 674 C C . ILE A 1 93 ? 18.145 8.346 -16.768 1.00 98.31 93 ILE A C 1
ATOM 676 O O . ILE A 1 93 ? 18.356 8.158 -15.565 1.00 98.31 93 ILE A O 1
ATOM 680 N N . PRO A 1 94 ? 19.110 8.783 -17.600 1.00 97.88 94 PRO A N 1
ATOM 681 C CA . PRO A 1 94 ? 20.485 8.973 -17.155 1.00 97.88 94 PRO A CA 1
ATOM 682 C C . PRO A 1 94 ? 20.615 10.077 -16.103 1.00 97.88 94 PRO A C 1
ATOM 684 O O . PRO A 1 94 ? 19.803 11.005 -16.034 1.00 97.88 94 PRO A O 1
ATOM 687 N N . ALA A 1 95 ? 21.682 10.008 -15.306 1.00 96.88 95 ALA A N 1
ATOM 688 C CA . ALA A 1 95 ? 21.990 11.032 -14.315 1.00 96.88 95 ALA A CA 1
ATOM 689 C C . ALA A 1 95 ? 22.062 12.437 -14.946 1.00 96.88 95 ALA A C 1
ATOM 691 O O . ALA A 1 95 ? 22.629 12.631 -16.021 1.00 96.88 95 ALA A O 1
ATOM 692 N N . GLY A 1 96 ? 21.490 13.430 -14.260 1.00 96.12 96 GLY A N 1
ATOM 693 C CA . GLY A 1 96 ? 21.442 14.822 -14.724 1.00 96.12 96 GLY A CA 1
ATOM 694 C C . GLY A 1 96 ? 20.323 15.145 -15.722 1.00 96.12 96 GLY A C 1
ATOM 695 O O . GLY A 1 96 ? 20.161 16.315 -16.062 1.00 96.12 96 GLY A O 1
ATOM 696 N N . MET A 1 97 ? 19.535 14.156 -16.159 1.00 97.50 97 MET A N 1
ATOM 697 C CA . MET A 1 97 ? 18.349 14.388 -16.988 1.00 97.50 97 MET A CA 1
ATOM 698 C C . MET A 1 97 ? 17.088 14.561 -16.142 1.00 97.50 97 MET A C 1
ATOM 700 O O . MET A 1 97 ? 16.928 13.901 -15.114 1.00 97.50 97 MET A O 1
ATOM 704 N N . THR A 1 98 ? 16.169 15.395 -16.626 1.00 98.19 98 THR A N 1
ATOM 705 C CA . THR A 1 98 ? 14.803 15.505 -16.103 1.00 98.19 98 THR A CA 1
ATOM 706 C C . THR A 1 98 ? 13.814 15.130 -17.195 1.00 98.19 98 THR A C 1
ATOM 708 O O . THR A 1 98 ? 13.725 15.808 -18.221 1.00 98.19 98 THR A O 1
ATOM 711 N N . VAL A 1 99 ? 13.058 14.060 -16.965 1.00 98.62 99 VAL A N 1
ATOM 712 C CA . VAL A 1 99 ? 11.992 13.603 -17.861 1.00 98.62 99 VAL A CA 1
ATOM 713 C C . VAL A 1 99 ? 10.645 13.877 -17.210 1.00 98.62 99 VAL A C 1
ATOM 715 O O . VAL A 1 99 ? 10.448 13.550 -16.043 1.00 98.62 99 VAL A O 1
ATOM 718 N N . VAL A 1 100 ? 9.722 14.482 -17.954 1.00 98.62 100 VAL A N 1
ATOM 719 C CA . VAL A 1 100 ? 8.386 14.860 -17.474 1.00 98.62 100 VAL A CA 1
ATOM 720 C C . VAL A 1 100 ? 7.337 13.999 -18.163 1.00 98.62 100 VAL A C 1
ATOM 722 O O . VAL A 1 100 ? 7.288 13.960 -19.392 1.00 98.62 100 VAL A O 1
ATOM 725 N N . LEU A 1 101 ? 6.465 13.341 -17.399 1.00 98.75 101 LEU A N 1
ATOM 726 C CA . LEU A 1 101 ? 5.349 12.595 -17.980 1.00 98.75 101 LEU A CA 1
ATOM 727 C C . LEU A 1 101 ? 4.297 13.560 -18.543 1.00 98.75 101 LEU A C 1
ATOM 729 O O . LEU A 1 101 ? 3.667 14.343 -17.828 1.00 98.75 101 LEU A O 1
ATOM 733 N N . ASP A 1 102 ? 4.082 13.506 -19.848 1.00 98.44 102 ASP A N 1
ATOM 734 C CA . ASP A 1 102 ? 3.060 14.273 -20.559 1.00 98.44 102 ASP A CA 1
ATOM 735 C C . ASP A 1 102 ? 1.751 13.487 -20.745 1.00 98.44 102 ASP A C 1
ATOM 737 O O . ASP A 1 102 ? 0.698 14.080 -20.982 1.00 98.44 102 ASP A O 1
ATOM 741 N N . SER A 1 103 ? 1.789 12.172 -20.532 1.00 98.50 103 SER A N 1
ATOM 742 C CA . SER A 1 103 ? 0.650 11.250 -20.560 1.00 98.50 103 SER A CA 1
ATOM 743 C C . SER A 1 103 ? 0.825 10.132 -19.526 1.00 98.50 103 SER A C 1
ATOM 745 O O . SER A 1 103 ? 1.892 10.007 -18.923 1.00 98.50 103 SER A O 1
ATOM 747 N N . ASP A 1 104 ? -0.234 9.361 -19.277 1.00 98.69 104 ASP A N 1
ATOM 748 C CA . ASP A 1 104 ? -0.103 8.092 -18.556 1.00 98.69 104 ASP A CA 1
ATOM 749 C C . ASP A 1 104 ? 0.699 7.120 -19.432 1.00 98.69 104 ASP A C 1
ATOM 751 O O . ASP A 1 104 ? 0.480 7.061 -20.643 1.00 98.69 104 ASP A O 1
ATOM 755 N N . ILE A 1 105 ? 1.634 6.385 -18.830 1.00 98.25 105 ILE A N 1
ATOM 756 C CA . ILE A 1 105 ? 2.570 5.521 -19.557 1.00 98.25 105 ILE A CA 1
ATOM 757 C C . ILE A 1 105 ? 2.445 4.066 -19.119 1.00 98.25 105 ILE A C 1
ATOM 759 O O . ILE A 1 105 ? 2.079 3.764 -17.980 1.00 98.25 105 ILE A O 1
ATOM 763 N N . GLU A 1 106 ? 2.805 3.167 -20.026 1.00 98.00 106 GLU A N 1
ATOM 764 C CA . GLU A 1 106 ? 2.877 1.732 -19.790 1.00 98.00 106 GLU A CA 1
ATOM 765 C C . GLU A 1 106 ? 4.294 1.236 -20.096 1.00 98.00 106 GLU A C 1
ATOM 767 O O . GLU A 1 106 ? 4.872 1.587 -21.124 1.00 98.00 106 GLU A O 1
ATOM 772 N N . LEU A 1 107 ? 4.859 0.447 -19.184 1.00 97.75 107 LEU A N 1
ATOM 773 C CA . LEU A 1 107 ? 6.210 -0.097 -19.267 1.00 97.75 107 LEU A CA 1
ATOM 774 C C . LEU A 1 107 ? 6.148 -1.625 -19.219 1.00 97.75 107 LEU A C 1
ATOM 776 O O . LEU A 1 107 ? 5.697 -2.225 -18.240 1.00 97.75 107 LEU A O 1
ATOM 780 N N . THR A 1 108 ? 6.626 -2.253 -20.290 1.00 94.81 108 THR A N 1
ATOM 781 C CA . THR A 1 108 ? 6.703 -3.714 -20.427 1.00 94.81 108 THR A CA 1
ATOM 782 C C . THR A 1 108 ? 8.100 -4.271 -20.154 1.00 94.81 108 THR A C 1
ATOM 784 O O . THR A 1 108 ? 8.217 -5.464 -19.882 1.00 94.81 108 THR A O 1
ATOM 787 N N . GLY A 1 109 ? 9.137 -3.430 -20.137 1.00 92.12 109 GLY A N 1
ATOM 788 C CA . GLY A 1 109 ? 10.491 -3.782 -19.697 1.00 92.12 109 GLY A CA 1
ATOM 789 C C . GLY A 1 109 ? 10.858 -3.179 -18.339 1.00 92.12 109 GLY A C 1
ATOM 790 O O . GLY A 1 109 ? 10.022 -2.577 -17.659 1.00 92.12 109 GLY A O 1
ATOM 791 N N . ASP A 1 110 ? 12.119 -3.357 -17.948 1.00 94.88 110 ASP A N 1
ATOM 792 C CA . ASP A 1 110 ? 12.676 -2.764 -16.730 1.00 94.88 110 ASP A CA 1
ATOM 793 C C . ASP A 1 110 ? 12.775 -1.237 -16.843 1.00 94.88 110 ASP A C 1
ATOM 795 O O . ASP A 1 110 ? 12.788 -0.663 -17.935 1.00 94.88 110 ASP A O 1
ATOM 799 N N . PHE A 1 111 ? 12.880 -0.557 -15.702 1.00 97.75 111 PHE A N 1
ATOM 800 C CA . PHE A 1 111 ? 12.982 0.897 -15.685 1.00 97.75 111 PHE A CA 1
ATOM 801 C C . PHE A 1 111 ? 13.988 1.383 -14.650 1.00 97.75 111 PHE A C 1
ATOM 803 O O . PHE A 1 111 ? 13.886 1.078 -13.462 1.00 97.75 111 PHE A O 1
ATOM 810 N N . GLU A 1 112 ? 14.961 2.168 -15.099 1.00 97.75 112 GLU A N 1
ATOM 811 C CA . GLU A 1 112 ? 16.017 2.713 -14.261 1.00 97.75 112 GLU A CA 1
ATOM 812 C C . GLU A 1 112 ? 15.976 4.244 -14.243 1.00 97.75 112 GLU A C 1
ATOM 814 O O . GLU A 1 112 ? 16.026 4.907 -15.278 1.00 97.75 112 GLU A O 1
ATOM 819 N N . ILE A 1 113 ? 15.923 4.833 -13.050 1.00 98.25 113 ILE A N 1
ATOM 820 C CA . ILE A 1 113 ? 15.924 6.283 -12.853 1.00 98.25 113 ILE A CA 1
ATOM 821 C C . ILE A 1 113 ? 17.218 6.673 -12.147 1.00 98.25 113 ILE A C 1
ATOM 823 O O . ILE A 1 113 ? 17.313 6.576 -10.930 1.00 98.25 113 ILE A O 1
ATOM 827 N N . GLN A 1 114 ? 18.213 7.140 -12.900 1.00 97.38 114 GLN A N 1
ATOM 828 C CA . GLN A 1 114 ? 19.435 7.745 -12.349 1.00 97.38 114 GLN A CA 1
ATOM 829 C C . GLN A 1 114 ? 19.327 9.277 -12.265 1.00 97.38 114 GLN A C 1
ATOM 831 O O . GLN A 1 114 ? 20.005 9.909 -11.454 1.00 97.38 114 GLN A O 1
ATOM 836 N N . GLY A 1 115 ? 18.510 9.878 -13.136 1.00 97.06 115 GLY A N 1
ATOM 837 C CA . GLY A 1 115 ? 18.165 11.299 -13.136 1.00 97.06 115 GLY A CA 1
ATOM 838 C C . GLY A 1 115 ? 16.900 11.600 -12.329 1.00 97.06 115 GLY A C 1
ATOM 839 O O . GLY A 1 115 ? 16.707 11.089 -11.230 1.00 97.06 115 GLY A O 1
ATOM 840 N N . THR A 1 116 ? 16.035 12.453 -12.877 1.00 97.81 116 THR A N 1
ATOM 841 C CA . THR A 1 116 ? 14.746 12.831 -12.282 1.00 97.81 116 THR A CA 1
ATOM 842 C C . THR A 1 116 ? 13.600 12.452 -13.210 1.00 97.81 116 THR A C 1
ATOM 844 O O . THR A 1 116 ? 13.600 12.811 -14.387 1.00 97.81 116 THR A O 1
ATOM 847 N N . LEU A 1 117 ? 12.592 11.784 -12.654 1.00 98.19 117 LEU A N 1
ATOM 848 C CA . LEU A 1 117 ? 11.279 11.642 -13.269 1.00 98.19 117 LEU A CA 1
ATOM 849 C C . LEU A 1 117 ? 10.304 12.591 -12.568 1.00 98.19 117 LEU A C 1
ATOM 851 O O . LEU A 1 117 ? 10.039 12.441 -11.376 1.00 98.19 117 LEU A O 1
ATOM 855 N N . ASP A 1 118 ? 9.756 13.549 -13.306 1.00 98.00 118 ASP A N 1
ATOM 856 C CA . ASP A 1 118 ? 8.578 14.295 -12.879 1.00 98.00 118 ASP A CA 1
ATOM 857 C C . ASP A 1 118 ? 7.329 13.554 -13.361 1.00 98.00 118 ASP A C 1
ATOM 859 O O . ASP A 1 118 ? 6.995 13.544 -14.550 1.00 98.00 118 ASP A O 1
ATOM 863 N N . ALA A 1 119 ? 6.635 12.915 -12.420 1.00 97.06 119 ALA A N 1
ATOM 864 C CA . ALA A 1 119 ? 5.428 12.161 -12.714 1.00 97.06 119 ALA A CA 1
ATOM 865 C C . ALA A 1 119 ? 4.263 13.048 -13.191 1.00 97.06 119 ALA A C 1
ATOM 867 O O . ALA A 1 119 ? 3.331 12.518 -13.783 1.00 97.06 119 ALA A O 1
ATOM 868 N N . ASN A 1 120 ? 4.272 14.365 -12.928 1.00 97.75 120 ASN A N 1
ATOM 869 C CA . ASN A 1 120 ? 3.295 15.339 -13.435 1.00 97.75 120 ASN A CA 1
ATOM 870 C C . ASN A 1 120 ? 1.820 14.874 -13.340 1.00 97.75 120 ASN A C 1
ATOM 872 O O . ASN A 1 120 ? 1.022 14.969 -14.283 1.00 97.75 120 ASN A O 1
ATOM 876 N N . ASN A 1 121 ? 1.466 14.321 -12.179 1.00 98.19 121 ASN A N 1
ATOM 877 C CA . ASN A 1 121 ? 0.157 13.748 -11.857 1.00 98.19 121 ASN A CA 1
ATOM 878 C C . ASN A 1 121 ? -0.317 12.577 -12.750 1.00 98.19 121 ASN A C 1
ATOM 880 O O . ASN A 1 121 ? -1.515 12.269 -12.771 1.00 98.19 121 ASN A O 1
ATOM 884 N N . LYS A 1 122 ? 0.596 11.934 -13.483 1.00 98.81 122 LYS A N 1
ATOM 885 C CA . LYS A 1 122 ? 0.327 10.805 -14.380 1.00 98.81 122 LYS A CA 1
ATOM 886 C C . LYS A 1 122 ? 0.486 9.457 -13.691 1.00 98.81 122 LYS A C 1
ATOM 888 O O . LYS A 1 122 ? 1.046 9.341 -12.595 1.00 98.81 122 LYS A O 1
ATOM 893 N N . THR A 1 123 ? -0.053 8.446 -14.351 1.00 98.81 123 THR A N 1
ATOM 894 C CA . THR A 1 123 ? 0.029 7.043 -13.960 1.00 98.81 123 THR A CA 1
ATOM 895 C C . THR A 1 123 ? 1.164 6.358 -14.707 1.00 98.81 123 THR A C 1
ATOM 897 O O . THR A 1 123 ? 1.275 6.488 -15.924 1.00 98.81 123 THR A O 1
ATOM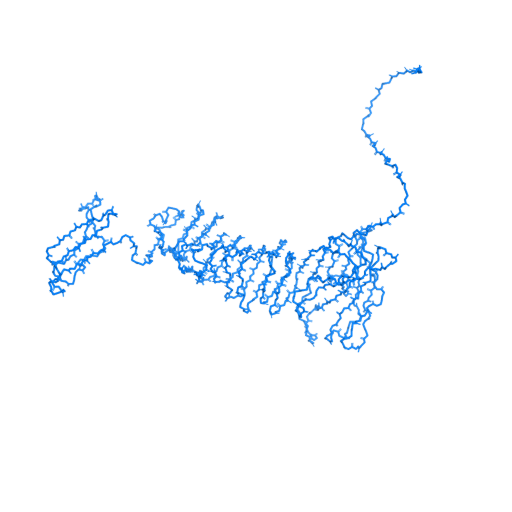 900 N N . VAL A 1 124 ? 1.978 5.594 -13.982 1.00 98.88 124 VAL A N 1
ATOM 901 C CA . VAL A 1 124 ? 2.902 4.617 -14.565 1.00 98.88 124 VAL A CA 1
ATOM 902 C C . VAL A 1 124 ? 2.310 3.231 -14.359 1.00 98.88 124 VAL A C 1
ATOM 904 O O . VAL A 1 124 ? 2.030 2.846 -13.224 1.00 98.88 124 VAL A O 1
ATOM 907 N N . THR A 1 125 ? 2.101 2.492 -15.445 1.00 98.81 125 THR A N 1
ATOM 908 C CA . THR A 1 125 ? 1.612 1.110 -15.413 1.00 98.81 125 THR A CA 1
ATOM 909 C C . THR A 1 125 ? 2.737 0.156 -15.774 1.00 98.81 125 THR A C 1
ATOM 911 O O . THR A 1 125 ? 3.347 0.292 -16.827 1.00 98.81 125 THR A O 1
ATOM 914 N N . LEU A 1 126 ? 2.999 -0.821 -14.914 1.00 98.75 126 LEU A N 1
ATOM 915 C CA . LEU A 1 126 ? 3.950 -1.898 -15.158 1.00 98.75 126 LEU A CA 1
ATOM 916 C C . LEU A 1 126 ? 3.193 -3.138 -15.621 1.00 98.75 126 LEU A C 1
ATOM 918 O O . LEU A 1 126 ? 2.349 -3.663 -14.888 1.00 98.75 126 LEU A O 1
ATOM 922 N N . SER A 1 127 ? 3.470 -3.580 -16.844 1.00 96.94 127 SER A N 1
ATOM 923 C CA . SER A 1 127 ? 2.705 -4.625 -17.528 1.00 96.94 127 SER A CA 1
ATOM 924 C C . SER A 1 127 ? 3.609 -5.622 -18.257 1.00 96.94 127 SER A C 1
ATOM 926 O O . SER A 1 127 ? 4.794 -5.739 -17.958 1.00 96.94 127 SER A O 1
ATOM 928 N N . GLY A 1 128 ? 3.050 -6.421 -19.166 1.00 90.88 128 GLY A N 1
ATOM 929 C CA . GLY A 1 128 ? 3.775 -7.485 -19.858 1.00 90.88 128 GLY A CA 1
ATOM 930 C C . GLY A 1 128 ? 3.991 -8.736 -19.002 1.00 90.88 128 GLY A C 1
ATOM 931 O O . GLY A 1 128 ? 3.590 -8.804 -17.834 1.00 90.88 128 GLY A O 1
ATOM 932 N N . SER A 1 129 ? 4.602 -9.746 -19.618 1.00 87.56 129 SER A N 1
ATOM 933 C CA . SER A 1 129 ? 4.932 -11.028 -18.995 1.00 87.56 129 SER A CA 1
ATOM 934 C C . SER A 1 129 ? 6.338 -11.031 -18.409 1.00 87.56 129 SER A C 1
ATOM 936 O O . SER A 1 129 ? 7.242 -10.426 -18.980 1.00 87.56 129 SER A O 1
ATOM 938 N N . GLY A 1 130 ? 6.531 -11.811 -17.354 1.00 88.38 130 GLY A N 1
ATOM 939 C CA . GLY A 1 130 ? 7.808 -11.958 -16.674 1.00 88.38 130 GLY A CA 1
ATOM 940 C C . GLY A 1 130 ? 8.043 -10.879 -15.626 1.00 88.38 130 GLY A C 1
ATOM 941 O O . GLY A 1 130 ? 7.348 -9.855 -15.563 1.00 88.38 130 GLY A O 1
ATOM 942 N N . ASP A 1 131 ? 9.026 -11.155 -14.779 1.00 90.62 131 ASP A N 1
ATOM 943 C CA . ASP A 1 131 ? 9.451 -10.252 -13.721 1.00 90.62 131 ASP A CA 1
ATOM 944 C C . ASP A 1 131 ? 9.981 -8.934 -14.299 1.00 90.62 131 ASP A C 1
ATOM 946 O O . ASP A 1 131 ? 10.483 -8.883 -15.420 1.00 90.62 131 ASP A O 1
ATOM 950 N N . GLN A 1 132 ? 9.857 -7.864 -13.518 1.00 94.50 132 GLN A N 1
ATOM 951 C CA . GLN A 1 132 ? 10.363 -6.536 -13.856 1.00 94.50 132 GLN A CA 1
ATOM 952 C C . GLN A 1 132 ? 11.100 -5.937 -12.672 1.00 94.50 132 GLN A C 1
ATOM 954 O O . GLN A 1 132 ? 10.751 -6.182 -11.518 1.00 94.50 132 GLN A O 1
ATOM 959 N N . THR A 1 133 ? 12.075 -5.087 -12.953 1.00 95.00 133 THR A N 1
ATOM 960 C CA . THR A 1 133 ? 12.846 -4.381 -11.938 1.00 95.00 133 THR A CA 1
ATOM 961 C C . THR A 1 133 ? 12.766 -2.878 -12.157 1.00 95.00 133 THR A C 1
ATOM 963 O O . THR A 1 133 ? 13.067 -2.369 -13.237 1.00 95.00 133 THR A O 1
ATOM 966 N N . LEU A 1 134 ? 12.392 -2.155 -11.100 1.00 97.69 134 LEU A N 1
ATOM 967 C CA . LEU A 1 134 ? 12.556 -0.708 -11.018 1.00 97.69 134 LEU A CA 1
ATOM 968 C C . LEU A 1 134 ? 13.817 -0.397 -10.220 1.00 97.69 134 LEU A C 1
ATOM 970 O O . LEU A 1 134 ? 13.915 -0.779 -9.052 1.00 97.69 134 LEU A O 1
ATOM 974 N N . THR A 1 135 ? 14.755 0.322 -10.825 1.00 97.38 135 THR A N 1
ATOM 975 C CA . THR A 1 135 ? 16.056 0.624 -10.216 1.00 97.38 135 THR A CA 1
ATOM 976 C C . THR A 1 135 ? 16.263 2.126 -10.090 1.00 97.38 135 THR A C 1
ATOM 978 O O . THR A 1 135 ? 16.028 2.875 -11.031 1.00 97.38 135 THR A O 1
ATOM 981 N N . GLY A 1 136 ? 16.720 2.604 -8.935 1.00 94.50 136 GLY A N 1
ATOM 982 C CA . GLY A 1 136 ? 17.109 4.007 -8.787 1.00 94.50 136 GLY A CA 1
ATOM 983 C C . GLY A 1 136 ? 17.250 4.459 -7.334 1.00 94.50 136 GLY A C 1
ATOM 984 O O . GLY A 1 136 ? 16.634 3.884 -6.438 1.00 94.50 136 GLY A O 1
ATOM 985 N N . PRO A 1 137 ? 18.034 5.516 -7.053 1.00 90.56 137 PRO A N 1
ATOM 986 C CA . PRO A 1 137 ? 18.179 6.044 -5.699 1.00 90.56 137 PRO A CA 1
ATOM 987 C C . PRO A 1 137 ? 16.862 6.606 -5.141 1.00 90.56 137 PRO A C 1
ATOM 989 O O . PRO A 1 137 ? 16.618 6.501 -3.938 1.00 90.56 137 PRO A O 1
ATOM 992 N N . ALA A 1 138 ? 16.013 7.171 -6.004 1.00 92.00 138 ALA A N 1
ATOM 993 C CA . ALA A 1 138 ? 14.675 7.645 -5.676 1.00 92.00 138 ALA A CA 1
ATOM 994 C C . ALA A 1 138 ? 13.708 7.295 -6.814 1.00 92.00 138 ALA A C 1
ATOM 996 O O . ALA A 1 138 ? 13.857 7.761 -7.941 1.00 92.00 138 ALA A O 1
ATOM 997 N N . LEU A 1 139 ? 12.708 6.480 -6.500 1.00 96.81 139 LEU A N 1
ATOM 998 C CA . LEU A 1 139 ? 11.674 6.019 -7.417 1.00 96.81 139 LEU A CA 1
ATOM 999 C C . LEU A 1 139 ? 10.360 6.693 -7.015 1.00 96.81 139 LEU A C 1
ATOM 1001 O O . LEU A 1 139 ? 9.554 6.129 -6.278 1.00 96.81 139 LEU A O 1
ATOM 1005 N N . ASN A 1 140 ? 10.188 7.945 -7.440 1.00 96.00 140 ASN A N 1
ATOM 1006 C CA . ASN A 1 140 ? 9.026 8.760 -7.092 1.00 96.00 140 ASN A CA 1
ATOM 1007 C C . ASN A 1 140 ? 7.958 8.657 -8.183 1.00 96.00 140 ASN A C 1
ATOM 1009 O O . ASN A 1 140 ? 8.161 9.123 -9.303 1.00 96.00 140 ASN A O 1
ATOM 1013 N N . PHE A 1 141 ? 6.797 8.115 -7.835 1.00 98.25 141 PHE A N 1
ATOM 1014 C CA . PHE A 1 141 ? 5.636 8.042 -8.715 1.00 98.25 141 PHE A CA 1
ATOM 1015 C C . PHE A 1 141 ? 4.455 8.790 -8.105 1.00 98.25 141 PHE A C 1
ATOM 1017 O O . PHE A 1 141 ? 4.315 8.878 -6.885 1.00 98.25 141 PHE A O 1
ATOM 1024 N N . TYR A 1 142 ? 3.578 9.316 -8.959 1.00 98.44 142 TYR A N 1
ATOM 1025 C CA . TYR A 1 142 ? 2.305 9.864 -8.502 1.00 98.44 142 TYR A CA 1
ATOM 1026 C C . TYR A 1 142 ? 1.274 8.745 -8.333 1.00 98.44 142 TYR A C 1
ATOM 1028 O O . TYR A 1 142 ? 0.878 8.428 -7.211 1.00 98.44 142 TYR A O 1
ATOM 1036 N N . ARG A 1 143 ? 0.904 8.078 -9.433 1.00 98.81 143 ARG A N 1
ATOM 1037 C CA . ARG A 1 143 ? 0.178 6.802 -9.398 1.00 98.81 143 ARG A CA 1
ATOM 1038 C C . ARG A 1 143 ? 1.039 5.704 -10.004 1.00 98.81 143 ARG A C 1
ATOM 1040 O O . ARG A 1 143 ? 1.618 5.905 -11.071 1.00 98.81 143 ARG A O 1
ATOM 1047 N N . LEU A 1 144 ? 1.086 4.557 -9.339 1.00 98.81 144 LEU A N 1
ATOM 1048 C CA . LEU A 1 144 ? 1.774 3.366 -9.821 1.00 98.81 144 LEU A CA 1
ATOM 1049 C C . LEU A 1 144 ? 0.767 2.223 -9.896 1.00 98.81 144 LEU A C 1
ATOM 1051 O O . LEU A 1 144 ? 0.122 1.905 -8.898 1.00 98.81 144 LEU A O 1
ATOM 1055 N N . THR A 1 145 ? 0.641 1.620 -11.073 1.00 98.88 145 THR A N 1
ATOM 1056 C CA . THR A 1 145 ? -0.233 0.469 -11.305 1.00 98.88 145 THR A CA 1
ATOM 1057 C C . THR A 1 145 ? 0.600 -0.741 -11.692 1.00 98.88 145 THR A C 1
ATOM 1059 O O . THR A 1 145 ? 1.421 -0.664 -12.600 1.00 98.88 145 THR A O 1
ATOM 1062 N N . ILE A 1 146 ? 0.366 -1.872 -11.035 1.00 98.88 146 ILE A N 1
ATOM 1063 C CA . ILE A 1 146 ? 0.949 -3.165 -11.390 1.00 98.88 146 ILE A CA 1
ATOM 1064 C C . ILE A 1 146 ? -0.147 -3.999 -12.046 1.00 98.88 146 ILE A C 1
ATOM 1066 O O . ILE A 1 146 ? -1.149 -4.332 -11.411 1.00 98.88 146 ILE A O 1
ATOM 1070 N N . ASN A 1 147 ? 0.019 -4.294 -13.330 1.00 98.56 147 ASN A N 1
ATOM 1071 C CA . ASN A 1 147 ? -0.951 -5.034 -14.129 1.00 98.56 147 ASN A CA 1
ATOM 1072 C C . ASN A 1 147 ? -0.226 -5.982 -15.090 1.00 98.56 147 ASN A C 1
ATOM 1074 O O . ASN A 1 147 ? -0.204 -5.796 -16.308 1.00 98.56 147 ASN A O 1
ATOM 1078 N N . LYS A 1 148 ? 0.431 -6.981 -14.505 1.00 97.38 148 LYS A N 1
ATOM 1079 C CA . LYS A 1 148 ? 1.209 -7.993 -15.222 1.00 97.38 148 LYS A CA 1
ATOM 1080 C C . LYS A 1 148 ? 0.302 -8.947 -15.988 1.00 97.38 148 LYS A C 1
ATOM 1082 O O . LYS A 1 148 ? -0.856 -9.152 -15.628 1.00 97.38 148 LYS A O 1
ATOM 1087 N N . THR A 1 149 ? 0.840 -9.603 -17.013 1.00 92.94 149 THR A N 1
ATOM 1088 C CA . THR A 1 149 ? 0.103 -10.656 -17.726 1.00 92.94 149 THR A CA 1
ATOM 1089 C C . THR A 1 149 ? -0.158 -11.859 -16.815 1.00 92.94 149 THR A C 1
ATOM 1091 O O . THR A 1 149 ? -1.302 -12.322 -16.724 1.00 92.94 149 THR A O 1
ATOM 1094 N N . ASN A 1 150 ? 0.871 -12.332 -16.096 1.00 88.62 150 ASN A N 1
ATOM 1095 C CA . ASN A 1 150 ? 0.737 -13.426 -15.136 1.00 88.62 150 ASN A CA 1
ATOM 1096 C C . ASN A 1 150 ? 0.703 -12.892 -13.705 1.00 88.62 150 ASN A C 1
ATOM 1098 O O . ASN A 1 150 ? 1.511 -12.055 -13.312 1.00 88.62 150 ASN A O 1
ATOM 1102 N N . LYS A 1 151 ? -0.185 -13.452 -12.880 1.00 94.50 151 LYS A N 1
ATOM 1103 C CA . LYS A 1 151 ? -0.286 -13.078 -11.461 1.00 94.50 151 LYS A CA 1
ATOM 1104 C C . LYS A 1 151 ? 0.952 -13.437 -10.625 1.00 94.50 151 LYS A C 1
ATOM 1106 O O . LYS A 1 151 ? 1.108 -12.933 -9.521 1.00 94.50 151 LYS A O 1
ATOM 1111 N N . THR A 1 152 ? 1.792 -14.344 -11.124 1.00 89.69 152 THR A N 1
ATOM 1112 C CA . THR A 1 152 ? 3.023 -14.792 -10.459 1.00 89.69 152 THR A CA 1
ATOM 1113 C C . THR A 1 152 ? 4.220 -13.897 -10.748 1.00 89.69 152 THR A C 1
ATOM 1115 O O . THR A 1 152 ? 5.206 -13.981 -10.020 1.00 89.69 152 THR A O 1
ATOM 1118 N N . ASP A 1 153 ? 4.143 -13.071 -11.793 1.00 92.81 153 ASP A N 1
ATOM 1119 C CA . ASP A 1 153 ? 5.239 -12.191 -12.184 1.00 92.81 153 ASP A CA 1
ATOM 1120 C C . ASP A 1 153 ? 5.434 -11.115 -11.112 1.00 92.81 153 ASP A C 1
ATOM 1122 O O . ASP A 1 153 ? 4.467 -10.514 -10.626 1.00 92.81 153 ASP A O 1
ATOM 1126 N N . THR A 1 154 ? 6.688 -10.890 -10.735 1.00 95.00 154 THR A N 1
ATOM 1127 C CA . THR A 1 154 ? 7.070 -9.998 -9.643 1.00 95.00 154 THR A CA 1
ATOM 1128 C C . THR A 1 154 ? 7.724 -8.729 -10.172 1.00 95.00 154 THR A C 1
ATOM 1130 O O . THR A 1 154 ? 8.654 -8.766 -10.972 1.00 95.00 154 THR A O 1
ATOM 1133 N N . VAL A 1 155 ? 7.266 -7.587 -9.669 1.00 98.38 155 VAL A N 1
ATOM 1134 C CA . VAL A 1 155 ? 7.960 -6.309 -9.775 1.00 98.38 155 VAL A CA 1
ATOM 1135 C C . VAL A 1 155 ? 8.852 -6.137 -8.551 1.00 98.38 155 VAL A C 1
ATOM 1137 O O . VAL A 1 155 ? 8.370 -6.089 -7.414 1.00 98.38 155 VAL A O 1
ATOM 1140 N N . TYR A 1 156 ? 10.153 -6.034 -8.793 1.00 96.12 156 TYR A N 1
ATOM 1141 C CA . TYR A 1 156 ? 11.181 -5.790 -7.793 1.00 96.12 156 TYR A CA 1
ATOM 1142 C C . TYR A 1 156 ? 11.536 -4.309 -7.730 1.00 96.12 156 TYR A C 1
ATOM 1144 O O . TYR A 1 156 ? 11.713 -3.648 -8.752 1.00 96.12 156 TYR A O 1
ATOM 1152 N N . ILE A 1 157 ? 11.690 -3.798 -6.511 1.00 96.75 157 ILE A N 1
ATOM 1153 C CA . ILE A 1 157 ? 12.181 -2.445 -6.259 1.00 96.75 157 ILE A CA 1
ATOM 1154 C C . ILE A 1 157 ? 13.630 -2.518 -5.780 1.00 96.75 157 ILE A C 1
ATOM 1156 O O . ILE A 1 157 ? 13.914 -3.038 -4.701 1.00 96.75 157 ILE A O 1
ATOM 1160 N N . VAL A 1 158 ? 14.543 -1.951 -6.565 1.00 93.38 158 VAL A N 1
ATOM 1161 C CA . VAL A 1 158 ? 15.954 -1.755 -6.214 1.00 93.38 158 VAL A CA 1
ATOM 1162 C C . VAL A 1 158 ? 16.179 -0.263 -6.001 1.00 93.38 158 VAL A C 1
ATOM 1164 O O . VAL A 1 158 ? 16.642 0.466 -6.878 1.00 93.38 158 VAL A O 1
ATOM 1167 N N . GLY A 1 159 ? 15.779 0.219 -4.826 1.00 91.06 159 GLY A N 1
ATOM 1168 C CA . GLY A 1 159 ? 15.765 1.648 -4.548 1.00 91.06 159 GLY A CA 1
ATOM 1169 C C . GLY A 1 159 ? 14.808 2.051 -3.442 1.00 91.06 159 GLY A C 1
ATOM 1170 O O . GLY A 1 159 ? 14.262 1.211 -2.728 1.00 91.06 159 GLY A O 1
ATOM 1171 N N . LYS A 1 160 ? 14.584 3.361 -3.323 1.00 91.00 160 LYS A N 1
ATOM 1172 C CA . LYS A 1 160 ? 13.559 3.927 -2.439 1.00 91.00 160 LYS A CA 1
ATOM 1173 C C . LYS A 1 160 ? 12.335 4.307 -3.256 1.00 91.00 160 LYS A C 1
ATOM 1175 O O . LYS A 1 160 ? 12.349 5.325 -3.945 1.00 91.00 160 LYS A O 1
ATOM 1180 N N . LEU A 1 161 ? 11.295 3.484 -3.180 1.00 96.31 161 LEU A N 1
ATOM 1181 C CA . LEU A 1 161 ? 9.993 3.788 -3.766 1.00 96.31 161 LEU A CA 1
ATOM 1182 C C . LEU A 1 161 ? 9.286 4.870 -2.942 1.00 96.31 161 LEU A C 1
ATOM 1184 O O . LEU A 1 161 ? 9.369 4.851 -1.713 1.00 96.31 161 LEU A O 1
ATOM 1188 N N . LYS A 1 162 ? 8.553 5.760 -3.613 1.00 95.75 162 LYS A N 1
ATOM 1189 C CA . LYS A 1 162 ? 7.499 6.609 -3.042 1.00 95.75 162 LYS A CA 1
ATOM 1190 C C . LYS A 1 162 ? 6.337 6.700 -4.025 1.00 95.75 162 LYS A C 1
ATOM 1192 O O . LYS A 1 162 ? 6.562 6.979 -5.204 1.00 95.75 162 LYS A O 1
ATOM 1197 N N . VAL A 1 163 ? 5.104 6.519 -3.548 1.00 98.06 163 VAL A N 1
ATOM 1198 C CA . VAL A 1 163 ? 3.894 6.690 -4.370 1.00 98.06 163 VAL A CA 1
ATOM 1199 C C . VAL A 1 163 ? 2.983 7.727 -3.724 1.00 98.06 163 VAL A C 1
ATOM 1201 O O . VAL A 1 163 ? 2.298 7.454 -2.743 1.00 98.06 163 VAL A O 1
ATOM 1204 N N . SER A 1 164 ? 2.971 8.937 -4.280 1.00 96.94 164 SER A N 1
ATOM 1205 C CA . SER A 1 164 ? 2.369 10.110 -3.633 1.00 96.94 164 SER A CA 1
ATOM 1206 C C . SER A 1 164 ? 0.856 10.258 -3.818 1.00 96.94 164 SER A C 1
ATOM 1208 O O . SER A 1 164 ? 0.276 11.207 -3.293 1.00 96.94 164 SER A O 1
ATOM 1210 N N . ARG A 1 165 ? 0.194 9.355 -4.556 1.00 98.00 165 ARG A N 1
ATOM 1211 C CA . ARG A 1 165 ? -1.270 9.357 -4.698 1.00 98.00 165 ARG A CA 1
ATOM 1212 C C . ARG A 1 165 ? -1.913 7.992 -4.518 1.00 98.00 165 ARG A C 1
ATOM 1214 O O . ARG A 1 165 ? -2.753 7.871 -3.635 1.00 98.00 165 ARG A O 1
ATOM 1221 N N . LYS A 1 166 ? -1.616 7.022 -5.384 1.00 98.50 166 LYS A N 1
ATOM 1222 C CA . LYS A 1 166 ? -2.243 5.691 -5.332 1.00 98.50 166 LYS A CA 1
ATOM 1223 C C . LYS A 1 166 ? -1.315 4.621 -5.886 1.00 98.50 166 LYS A C 1
ATOM 1225 O O . LYS A 1 166 ? -0.861 4.736 -7.027 1.00 98.50 166 LYS A O 1
ATOM 1230 N N . LEU A 1 167 ? -1.085 3.584 -5.092 1.00 98.88 167 LEU A N 1
ATOM 1231 C CA . LEU A 1 167 ? -0.580 2.296 -5.540 1.00 98.88 167 LEU A CA 1
ATOM 1232 C C . LEU A 1 167 ? -1.781 1.389 -5.837 1.00 98.88 167 LEU A C 1
ATOM 1234 O O . LEU A 1 167 ? -2.623 1.186 -4.967 1.00 98.88 167 LEU A O 1
ATOM 1238 N N . SER A 1 168 ? -1.853 0.838 -7.048 1.00 98.88 168 SER A N 1
ATOM 1239 C CA . SER A 1 168 ? -2.844 -0.177 -7.417 1.00 98.88 168 SER A CA 1
ATOM 1240 C C . SER A 1 168 ? -2.140 -1.429 -7.932 1.00 98.88 168 SER A C 1
ATOM 1242 O O . SER A 1 168 ? -1.287 -1.351 -8.814 1.00 98.88 168 SER A O 1
ATOM 1244 N N . ILE A 1 169 ? -2.476 -2.593 -7.387 1.00 98.88 169 ILE A N 1
ATOM 1245 C CA . ILE A 1 169 ? -1.974 -3.888 -7.850 1.00 98.88 169 ILE A CA 1
ATOM 1246 C C . ILE A 1 169 ? -3.168 -4.654 -8.403 1.00 98.88 169 ILE A C 1
ATOM 1248 O O . ILE A 1 169 ? -3.878 -5.346 -7.675 1.00 98.88 169 ILE A O 1
ATOM 1252 N N . ALA A 1 170 ? -3.402 -4.489 -9.702 1.00 98.69 170 ALA A N 1
ATOM 1253 C CA . ALA A 1 170 ? -4.490 -5.138 -10.420 1.00 98.69 170 ALA A CA 1
ATOM 1254 C C . ALA A 1 170 ? -4.208 -6.629 -10.634 1.00 98.69 170 ALA A C 1
ATOM 1256 O O . ALA A 1 170 ? -5.072 -7.476 -10.405 1.00 98.69 170 ALA A O 1
ATOM 1257 N N . ARG A 1 171 ? -2.980 -6.941 -11.064 1.00 98.56 171 ARG A N 1
ATOM 1258 C CA . ARG A 1 171 ? -2.506 -8.302 -11.311 1.00 98.56 171 ARG A CA 1
ATOM 1259 C C . ARG A 1 171 ? -0.988 -8.372 -11.227 1.00 98.56 171 ARG A C 1
ATOM 1261 O O . ARG A 1 171 ? -0.295 -7.498 -11.747 1.00 98.56 171 ARG A O 1
ATOM 1268 N N . GLY A 1 172 ? -0.486 -9.456 -10.647 1.00 98.38 172 GLY A N 1
ATOM 1269 C CA . GLY A 1 172 ? 0.944 -9.656 -10.426 1.00 98.38 172 GLY A CA 1
ATOM 1270 C C . GLY A 1 172 ? 1.319 -9.366 -8.983 1.00 98.38 172 GLY A C 1
ATOM 1271 O O . GLY A 1 172 ? 0.466 -9.084 -8.138 1.00 98.38 172 GLY A O 1
ATOM 1272 N N . LYS A 1 173 ? 2.614 -9.428 -8.703 1.00 98.62 173 LYS A N 1
ATOM 1273 C CA . LYS A 1 173 ? 3.160 -9.196 -7.374 1.00 98.62 173 LYS A CA 1
ATOM 1274 C C . LYS A 1 173 ? 4.057 -7.966 -7.373 1.00 98.62 173 LYS A C 1
ATOM 1276 O O . LYS A 1 173 ? 4.924 -7.841 -8.227 1.00 98.62 173 LYS A O 1
ATOM 1281 N N . LEU A 1 174 ? 3.907 -7.090 -6.387 1.00 98.81 174 LEU A N 1
ATOM 1282 C CA . LEU A 1 174 ? 4.885 -6.048 -6.077 1.00 98.81 174 LEU A CA 1
ATOM 1283 C C . LEU A 1 174 ? 5.631 -6.432 -4.805 1.00 98.81 174 LEU A C 1
ATOM 1285 O O . LEU A 1 174 ? 4.993 -6.658 -3.780 1.00 98.81 174 LEU A O 1
ATOM 1289 N N . ARG A 1 175 ? 6.965 -6.481 -4.856 1.00 97.81 175 ARG A N 1
ATOM 1290 C CA . ARG A 1 175 ? 7.806 -6.614 -3.663 1.00 97.81 175 ARG A CA 1
ATOM 1291 C C . ARG A 1 175 ? 8.434 -5.265 -3.331 1.00 97.81 175 ARG A C 1
ATOM 1293 O O . ARG A 1 175 ? 9.346 -4.824 -4.032 1.00 97.81 175 ARG A O 1
ATOM 1300 N N . SER A 1 176 ? 7.966 -4.615 -2.271 1.00 95.75 176 SER A N 1
ATOM 1301 C CA . SER A 1 176 ? 8.384 -3.249 -1.947 1.00 95.75 176 SER A CA 1
ATOM 1302 C C . SER A 1 176 ? 8.166 -2.874 -0.483 1.00 95.75 176 SER A C 1
ATOM 1304 O O . SER A 1 176 ? 7.453 -3.534 0.270 1.00 95.75 176 SER A O 1
ATOM 1306 N N . ALA A 1 177 ? 8.768 -1.755 -0.092 1.00 94.06 177 ALA A N 1
ATOM 1307 C CA . ALA A 1 177 ? 8.431 -1.012 1.110 1.00 94.06 177 ALA A CA 1
ATOM 1308 C C . ALA A 1 177 ? 8.553 0.481 0.804 1.00 94.06 177 ALA A C 1
ATOM 1310 O O . ALA A 1 177 ? 9.453 0.887 0.062 1.00 94.06 177 ALA A O 1
ATOM 1311 N N . SER A 1 178 ? 7.610 1.282 1.293 1.00 95.25 178 SER A N 1
ATOM 1312 C CA . SER A 1 178 ? 7.480 2.680 0.896 1.00 95.25 178 SER A CA 1
ATOM 1313 C C . SER A 1 178 ? 6.566 3.464 1.839 1.00 95.25 178 SER A C 1
ATOM 1315 O O . SER A 1 178 ? 5.952 2.904 2.745 1.00 95.25 178 SER A O 1
ATOM 1317 N N . ASP A 1 179 ? 6.483 4.757 1.547 1.00 94.06 179 ASP A N 1
ATOM 1318 C CA . ASP A 1 179 ? 5.445 5.685 1.973 1.00 94.06 179 ASP A CA 1
ATOM 1319 C C . ASP A 1 179 ? 4.382 5.754 0.862 1.00 94.06 179 ASP A C 1
ATOM 1321 O O . ASP A 1 179 ? 4.643 6.264 -0.242 1.00 94.06 179 ASP A O 1
ATOM 1325 N N . TYR A 1 180 ? 3.218 5.163 1.134 1.00 97.75 180 TYR A N 1
ATOM 1326 C CA . TYR A 1 180 ? 2.070 5.145 0.233 1.00 97.75 180 TYR A CA 1
ATOM 1327 C C . TYR A 1 180 ? 0.998 6.111 0.725 1.00 97.75 180 TYR A C 1
ATOM 1329 O O . TYR A 1 180 ? 0.779 6.257 1.921 1.00 97.75 180 TYR A O 1
ATOM 1337 N N . VAL A 1 181 ? 0.263 6.726 -0.201 1.00 97.69 181 VAL A N 1
ATOM 1338 C CA . VAL A 1 181 ? -0.985 7.417 0.153 1.00 97.69 181 VAL A CA 1
ATOM 1339 C C . VAL A 1 181 ? -2.130 6.408 0.132 1.00 97.69 181 VAL A C 1
ATOM 1341 O O . VAL A 1 181 ? -2.406 5.809 1.163 1.00 97.69 181 VAL A O 1
ATOM 1344 N N . ASP A 1 182 ? -2.730 6.136 -1.029 1.00 98.56 182 ASP A N 1
ATOM 1345 C CA . ASP A 1 182 ? -3.733 5.072 -1.145 1.00 98.56 182 ASP A CA 1
ATOM 1346 C C . ASP A 1 182 ? -3.084 3.756 -1.594 1.00 98.56 182 ASP A C 1
ATOM 1348 O O . ASP A 1 182 ? -2.261 3.749 -2.518 1.00 98.56 182 ASP A O 1
ATOM 1352 N N . VAL A 1 183 ? -3.507 2.641 -1.001 1.00 98.81 183 VAL A N 1
ATOM 1353 C CA . VAL A 1 183 ? -3.130 1.280 -1.406 1.00 98.81 183 VAL A CA 1
ATOM 1354 C C . VAL A 1 183 ? -4.377 0.509 -1.819 1.00 98.81 183 VAL A C 1
ATOM 1356 O O . VAL A 1 183 ? -5.334 0.385 -1.059 1.00 98.81 183 VAL A O 1
ATOM 1359 N N . GLU A 1 184 ? -4.352 -0.045 -3.027 1.00 98.81 184 GLU A N 1
ATOM 1360 C CA . GLU A 1 184 ? -5.406 -0.900 -3.562 1.00 98.81 184 GLU A CA 1
ATOM 1361 C C . GLU A 1 184 ? -4.801 -2.195 -4.109 1.00 98.81 184 GLU A C 1
ATOM 1363 O O . GLU A 1 184 ? -3.975 -2.178 -5.023 1.00 98.81 184 GLU A O 1
ATOM 1368 N N . ILE A 1 185 ? -5.221 -3.330 -3.561 1.00 98.88 185 ILE A N 1
ATOM 1369 C CA . ILE A 1 185 ? -4.819 -4.661 -4.018 1.00 98.88 185 ILE A CA 1
ATOM 1370 C C . ILE A 1 185 ? -6.077 -5.349 -4.540 1.00 98.88 185 ILE A C 1
ATOM 1372 O O . ILE A 1 185 ? -6.986 -5.628 -3.764 1.00 98.88 185 ILE A O 1
ATOM 1376 N N . LEU A 1 186 ? -6.151 -5.604 -5.847 1.00 98.75 186 LEU A N 1
ATOM 1377 C CA . LEU A 1 186 ? -7.288 -6.297 -6.458 1.00 98.75 186 LEU A CA 1
ATOM 1378 C C . LEU A 1 186 ? -7.106 -7.817 -6.349 1.00 98.75 186 LEU A C 1
ATOM 1380 O O . LEU A 1 186 ? -6.032 -8.301 -6.008 1.00 98.75 186 LEU A O 1
ATOM 1384 N N . VAL A 1 187 ? -8.146 -8.573 -6.707 1.00 98.25 187 VAL A N 1
ATOM 1385 C CA . VAL A 1 187 ? -8.235 -10.038 -6.550 1.00 98.25 187 VAL A CA 1
ATOM 1386 C C . VAL A 1 187 ? -7.043 -10.847 -7.088 1.00 98.25 187 VAL A C 1
ATOM 1388 O O . VAL A 1 187 ? -6.676 -11.861 -6.498 1.00 98.25 187 VAL A O 1
ATOM 1391 N N . ASP A 1 188 ? -6.410 -10.406 -8.178 1.00 98.12 188 ASP A N 1
ATOM 1392 C CA . ASP A 1 188 ? -5.243 -11.072 -8.782 1.00 98.12 188 ASP A CA 1
ATOM 1393 C C . ASP A 1 188 ? -3.902 -10.411 -8.398 1.00 98.12 188 ASP A C 1
ATOM 1395 O O . ASP A 1 188 ? -2.842 -10.778 -8.920 1.00 98.12 188 ASP A O 1
ATOM 1399 N N . GLY A 1 189 ? -3.946 -9.411 -7.521 1.00 98.75 189 GLY A N 1
ATOM 1400 C CA . GLY A 1 189 ? -2.807 -8.642 -7.051 1.00 98.75 189 GLY A CA 1
ATOM 1401 C C . GLY A 1 189 ? -2.201 -9.201 -5.769 1.00 98.75 189 GLY A C 1
ATOM 1402 O O . GLY A 1 189 ? -2.875 -9.777 -4.914 1.00 98.75 189 GLY A O 1
ATOM 1403 N N . THR A 1 190 ? -0.892 -9.021 -5.615 1.00 98.81 190 THR A N 1
ATOM 1404 C CA . THR A 1 190 ? -0.172 -9.319 -4.376 1.00 98.81 190 THR A CA 1
ATOM 1405 C C . THR A 1 190 ? 0.782 -8.189 -4.006 1.00 98.81 190 THR A C 1
ATOM 1407 O O . THR A 1 190 ? 1.649 -7.832 -4.799 1.00 98.81 190 THR A O 1
ATOM 1410 N N . LEU A 1 191 ? 0.677 -7.669 -2.783 1.00 98.88 191 LEU A N 1
ATOM 1411 C CA . LEU A 1 191 ? 1.704 -6.817 -2.180 1.00 98.88 191 LEU A CA 1
ATOM 1412 C C . LEU A 1 191 ? 2.555 -7.663 -1.228 1.00 98.88 191 LEU A C 1
ATOM 1414 O O . LEU A 1 191 ? 2.044 -8.178 -0.239 1.00 98.88 191 LEU A O 1
ATOM 1418 N N . GLU A 1 192 ? 3.846 -7.815 -1.511 1.00 98.62 192 GLU A N 1
ATOM 1419 C CA . GLU A 1 192 ? 4.824 -8.402 -0.594 1.00 98.62 192 GLU A CA 1
ATOM 1420 C C . GLU A 1 192 ? 5.675 -7.299 0.033 1.00 98.62 192 GLU A C 1
ATOM 1422 O O . GLU A 1 192 ? 6.410 -6.595 -0.660 1.00 98.62 192 GLU A O 1
ATOM 1427 N N . LEU A 1 193 ? 5.613 -7.182 1.358 1.00 98.44 193 LEU A N 1
ATOM 1428 C CA . LEU A 1 193 ? 6.396 -6.190 2.081 1.00 98.44 193 LEU A CA 1
ATOM 1429 C C . LEU A 1 193 ? 7.853 -6.637 2.207 1.00 98.44 193 LEU A C 1
ATOM 1431 O O . LEU A 1 193 ? 8.132 -7.775 2.590 1.00 98.44 193 LEU A O 1
ATOM 1435 N N . SER A 1 194 ? 8.790 -5.737 1.909 1.00 95.56 194 SER A N 1
ATOM 1436 C CA . SER A 1 194 ? 10.234 -5.964 2.089 1.00 95.56 194 SER A CA 1
ATOM 1437 C C . SER A 1 194 ? 10.839 -5.236 3.298 1.00 95.56 194 SER A C 1
ATOM 1439 O O . SER A 1 194 ? 12.029 -5.387 3.561 1.00 95.56 194 SER A O 1
ATOM 1441 N N . SER A 1 195 ? 10.046 -4.406 3.973 1.00 96.75 195 SER A N 1
ATOM 1442 C CA . SER A 1 195 ? 10.344 -3.629 5.182 1.00 96.75 195 SER A CA 1
ATOM 1443 C C . SER A 1 195 ? 9.022 -3.034 5.696 1.00 96.75 195 SER A C 1
ATOM 1445 O O . SER A 1 195 ? 7.991 -3.175 5.034 1.00 96.75 195 SER A O 1
ATOM 1447 N N . ASP A 1 196 ? 9.056 -2.351 6.839 1.00 97.81 196 ASP A N 1
ATOM 1448 C CA . ASP A 1 196 ? 7.933 -1.553 7.344 1.00 97.81 196 ASP A CA 1
ATOM 1449 C C . ASP A 1 196 ? 7.486 -0.479 6.336 1.00 97.81 196 ASP A C 1
ATOM 1451 O O . ASP A 1 196 ? 8.304 0.043 5.567 1.00 97.81 196 ASP A O 1
ATOM 1455 N N . ILE A 1 197 ? 6.190 -0.154 6.350 1.00 98.50 197 ILE A N 1
ATOM 1456 C CA . ILE A 1 197 ? 5.566 0.824 5.449 1.00 98.50 197 ILE A CA 1
ATOM 1457 C C . ILE A 1 197 ? 4.675 1.814 6.200 1.00 98.50 197 ILE A C 1
ATOM 1459 O O . ILE A 1 197 ? 4.147 1.501 7.271 1.00 98.50 197 ILE A O 1
ATOM 1463 N N . THR A 1 198 ? 4.451 2.975 5.587 1.00 98.19 198 THR A N 1
ATOM 1464 C CA . THR A 1 198 ? 3.431 3.944 6.008 1.00 98.19 198 THR A CA 1
ATOM 1465 C C . THR A 1 198 ? 2.340 4.080 4.950 1.00 98.19 198 THR A C 1
ATOM 1467 O O . THR A 1 198 ? 2.581 3.877 3.754 1.00 98.19 198 THR A O 1
ATOM 1470 N N . VAL A 1 199 ? 1.125 4.376 5.405 1.00 98.56 199 VAL A N 1
ATOM 1471 C CA . VAL A 1 199 ? -0.067 4.554 4.577 1.00 98.56 199 VAL A CA 1
ATOM 1472 C C . VAL A 1 199 ? -0.797 5.806 5.051 1.00 98.56 199 VAL A C 1
ATOM 1474 O O . VAL A 1 199 ? -1.417 5.796 6.115 1.00 98.56 199 VAL A O 1
ATOM 1477 N N . GLY A 1 200 ? -0.760 6.860 4.237 1.00 98.00 200 GLY A N 1
ATOM 1478 C CA . GLY A 1 200 ? -1.370 8.155 4.547 1.00 98.00 200 GLY A CA 1
ATOM 1479 C C . GLY A 1 200 ? -2.819 8.319 4.067 1.00 98.00 200 GLY A C 1
ATOM 1480 O O . GLY A 1 200 ? -3.435 9.354 4.320 1.00 98.00 200 GLY A O 1
ATOM 1481 N N . GLY A 1 201 ? -3.353 7.344 3.330 1.00 98.31 201 GLY A N 1
ATOM 1482 C CA . GLY A 1 201 ? -4.679 7.367 2.710 1.00 98.31 201 GLY A CA 1
ATOM 1483 C C . GLY A 1 201 ? -5.445 6.058 2.898 1.00 98.31 201 GLY A C 1
ATOM 1484 O O . GLY A 1 201 ? -5.280 5.369 3.907 1.00 98.31 201 GLY A O 1
ATOM 1485 N N . ASP A 1 202 ? -6.317 5.728 1.950 1.00 98.56 202 ASP A N 1
ATOM 1486 C CA . ASP A 1 202 ? -7.193 4.559 2.058 1.00 98.56 202 ASP A CA 1
ATOM 1487 C C . ASP A 1 202 ? -6.443 3.249 1.779 1.00 98.56 202 ASP A C 1
ATOM 1489 O O . ASP A 1 202 ? -5.562 3.175 0.919 1.00 98.56 202 ASP A O 1
ATOM 1493 N N . TRP A 1 203 ? -6.848 2.182 2.468 1.00 98.75 203 TRP A N 1
ATOM 1494 C CA . TRP A 1 203 ? -6.375 0.820 2.238 1.00 98.75 203 TRP A CA 1
ATOM 1495 C C . TRP A 1 203 ? -7.535 -0.066 1.794 1.00 98.75 203 TRP A C 1
ATOM 1497 O O . TRP A 1 203 ? -8.474 -0.300 2.552 1.00 98.75 203 TRP A O 1
ATOM 1507 N N . THR A 1 204 ? -7.458 -0.612 0.583 1.00 98.56 204 THR A N 1
ATOM 1508 C CA . THR A 1 204 ? -8.400 -1.620 0.077 1.00 98.56 204 THR A CA 1
ATOM 1509 C C . THR A 1 204 ? -7.641 -2.868 -0.340 1.00 98.56 204 THR A C 1
ATOM 1511 O O . THR A 1 204 ? -6.729 -2.796 -1.164 1.00 98.56 204 THR A O 1
ATOM 1514 N N . ASN A 1 205 ? -8.022 -4.023 0.201 1.00 98.62 205 ASN A N 1
ATOM 1515 C CA . ASN A 1 205 ? -7.394 -5.291 -0.147 1.00 98.62 205 ASN A CA 1
ATOM 1516 C C . ASN A 1 205 ? -8.436 -6.375 -0.440 1.00 98.62 205 ASN A C 1
ATOM 1518 O O . ASN A 1 205 ? -9.051 -6.933 0.465 1.00 98.62 205 ASN A O 1
ATOM 1522 N N . ASP A 1 206 ? -8.569 -6.681 -1.725 1.00 98.56 206 ASP A N 1
ATOM 1523 C CA . ASP A 1 206 ? -9.335 -7.796 -2.280 1.00 98.56 206 ASP A CA 1
ATOM 1524 C C . ASP A 1 206 ? -8.432 -8.925 -2.803 1.00 98.56 206 ASP A C 1
ATOM 1526 O O . ASP A 1 206 ? -8.932 -9.953 -3.259 1.00 98.56 206 ASP A O 1
ATOM 1530 N N . GLY A 1 207 ? -7.111 -8.728 -2.765 1.00 98.25 207 GLY A N 1
ATOM 1531 C CA . GLY A 1 207 ? -6.099 -9.694 -3.181 1.00 98.25 207 GLY A CA 1
ATOM 1532 C C . GLY A 1 207 ? -5.313 -10.257 -2.003 1.00 98.25 207 GLY A C 1
ATOM 1533 O O . GLY A 1 207 ? -5.873 -10.666 -0.986 1.00 98.25 207 GLY A O 1
ATOM 1534 N N . SER A 1 208 ? -3.987 -10.313 -2.153 1.00 97.94 208 SER A N 1
ATOM 1535 C CA . SER A 1 208 ? -3.090 -10.876 -1.141 1.00 97.94 208 SER A CA 1
ATOM 1536 C C . SER A 1 208 ? -2.102 -9.844 -0.599 1.00 97.94 208 SER A C 1
ATOM 1538 O O . SER A 1 208 ? -1.328 -9.248 -1.346 1.00 97.94 208 SER A O 1
ATOM 1540 N N . LEU A 1 209 ? -2.036 -9.726 0.727 1.00 98.69 209 LEU A N 1
ATOM 1541 C CA . LEU A 1 209 ? -0.933 -9.073 1.430 1.00 98.69 209 LEU A CA 1
ATOM 1542 C C . LEU A 1 209 ? 0.001 -10.148 2.000 1.00 98.69 209 LEU A C 1
ATOM 1544 O O . LEU A 1 209 ? -0.403 -10.946 2.841 1.00 98.69 209 LEU A O 1
ATOM 1548 N N . ILE A 1 210 ? 1.263 -10.154 1.574 1.00 98.31 210 ILE A N 1
ATOM 1549 C CA . ILE A 1 210 ? 2.341 -10.912 2.216 1.00 98.31 210 ILE A CA 1
ATOM 1550 C C . ILE A 1 210 ? 3.095 -9.930 3.117 1.00 98.31 210 ILE A C 1
ATOM 1552 O O . ILE A 1 210 ? 4.057 -9.286 2.699 1.00 98.31 210 ILE A O 1
ATOM 1556 N N . ALA A 1 211 ? 2.621 -9.788 4.357 1.00 95.69 211 ALA A N 1
ATOM 1557 C CA . ALA A 1 211 ? 3.168 -8.828 5.318 1.00 95.69 211 ALA A CA 1
ATOM 1558 C C . ALA A 1 211 ? 4.558 -9.218 5.861 1.00 95.69 211 ALA A C 1
ATOM 1560 O O . ALA A 1 211 ? 5.273 -8.368 6.390 1.00 95.69 211 ALA A O 1
ATOM 1561 N N . ASN A 1 212 ? 4.956 -10.491 5.728 1.00 95.94 212 ASN A N 1
ATOM 1562 C CA . ASN A 1 212 ? 6.133 -11.059 6.392 1.00 95.94 212 ASN A CA 1
ATOM 1563 C C . ASN A 1 212 ? 6.089 -10.768 7.900 1.00 95.94 212 ASN A C 1
ATOM 1565 O O . ASN A 1 212 ? 5.092 -11.097 8.534 1.00 95.94 212 ASN A O 1
ATOM 1569 N N . THR A 1 213 ? 7.137 -10.171 8.470 1.00 94.00 213 THR A N 1
ATOM 1570 C CA . THR A 1 213 ? 7.179 -9.749 9.879 1.00 94.00 213 THR A CA 1
ATOM 1571 C C . THR A 1 213 ? 7.109 -8.228 10.038 1.00 94.00 213 THR A C 1
ATOM 1573 O O . THR A 1 213 ? 7.533 -7.703 11.066 1.00 94.00 213 THR A O 1
ATOM 1576 N N . TYR A 1 214 ? 6.667 -7.514 9.000 1.00 98.06 214 TYR A N 1
ATOM 1577 C CA . TYR A 1 214 ? 6.758 -6.058 8.926 1.00 98.06 214 TYR A CA 1
ATOM 1578 C C . TYR A 1 214 ? 5.499 -5.357 9.431 1.00 98.06 214 TYR A C 1
ATOM 1580 O O . TYR A 1 214 ? 4.412 -5.936 9.523 1.00 98.06 214 TYR A O 1
ATOM 1588 N N . THR A 1 215 ? 5.679 -4.085 9.756 1.00 95.44 215 THR A N 1
ATOM 1589 C CA . THR A 1 215 ? 4.652 -3.201 10.295 1.00 95.44 215 THR A CA 1
ATOM 1590 C C . THR A 1 215 ? 4.012 -2.377 9.190 1.00 95.44 215 THR A C 1
ATOM 1592 O O . THR A 1 215 ? 4.703 -1.794 8.352 1.00 95.44 215 THR A O 1
ATOM 1595 N N . VAL A 1 216 ? 2.681 -2.313 9.210 1.00 98.75 216 VAL A N 1
ATOM 1596 C CA . VAL A 1 216 ? 1.906 -1.345 8.431 1.00 98.75 216 VAL A CA 1
ATOM 1597 C C . VAL A 1 216 ? 1.427 -0.251 9.374 1.00 98.75 216 VAL A C 1
ATOM 1599 O O . VAL A 1 216 ? 0.659 -0.527 10.297 1.00 98.75 216 VAL A O 1
ATOM 1602 N N . THR A 1 217 ? 1.878 0.979 9.134 1.00 98.00 217 THR A N 1
ATOM 1603 C CA . THR A 1 217 ? 1.507 2.151 9.931 1.00 98.00 217 THR A CA 1
ATOM 1604 C C . THR A 1 217 ? 0.550 3.047 9.152 1.00 98.00 217 THR A C 1
ATOM 1606 O O . THR A 1 217 ? 0.910 3.558 8.096 1.00 98.00 217 THR A O 1
ATOM 1609 N N . PHE A 1 218 ? -0.651 3.271 9.677 1.00 98.31 218 PHE A N 1
ATOM 1610 C CA . PHE A 1 218 ? -1.582 4.277 9.160 1.00 98.31 218 PHE A CA 1
ATOM 1611 C C . PHE A 1 218 ? -1.253 5.634 9.801 1.00 98.31 218 PHE A C 1
ATOM 1613 O O . PHE A 1 218 ? -1.313 5.751 11.026 1.00 98.31 218 PHE A O 1
ATOM 1620 N N . ASP A 1 219 ? -0.874 6.632 9.000 1.00 95.31 219 ASP A N 1
ATOM 1621 C CA . ASP A 1 219 ? -0.331 7.929 9.452 1.00 95.31 219 ASP A CA 1
ATOM 1622 C C . ASP A 1 219 ? -0.987 9.160 8.793 1.00 95.31 219 ASP A C 1
ATOM 1624 O O . ASP A 1 219 ? -0.520 10.294 8.924 1.00 95.31 219 ASP A O 1
ATOM 1628 N N . GLY A 1 220 ? -2.098 8.951 8.093 1.00 92.81 220 GLY A N 1
ATOM 1629 C CA . GLY A 1 220 ? -2.835 9.974 7.367 1.00 92.81 220 GLY A CA 1
ATOM 1630 C C . GLY A 1 220 ? -3.598 10.936 8.272 1.00 92.81 220 GLY A C 1
ATOM 1631 O O . GLY A 1 220 ? -4.373 10.533 9.134 1.00 92.81 220 GLY A O 1
ATOM 1632 N N . ALA A 1 221 ? -3.452 12.238 8.016 1.00 87.31 221 ALA A N 1
ATOM 1633 C CA . ALA A 1 221 ? -4.198 13.281 8.729 1.00 87.31 221 ALA A CA 1
ATOM 1634 C C . ALA A 1 221 ? -5.689 13.353 8.337 1.00 87.31 221 ALA A C 1
ATOM 1636 O O . ALA A 1 221 ? -6.511 13.883 9.086 1.00 87.31 221 ALA A O 1
ATOM 1637 N N . ALA A 1 222 ? -6.039 12.877 7.138 1.00 90.81 222 ALA A N 1
ATOM 1638 C CA . ALA A 1 222 ? -7.426 12.732 6.706 1.00 90.81 222 ALA A CA 1
ATOM 1639 C C . ALA A 1 222 ? -8.006 11.405 7.216 1.00 90.81 222 ALA A C 1
ATOM 1641 O O . ALA A 1 222 ? -7.261 10.499 7.570 1.00 90.81 222 ALA A O 1
ATOM 1642 N N . LEU A 1 223 ? -9.337 11.276 7.228 1.00 91.88 223 LEU A N 1
ATOM 1643 C CA . LEU A 1 223 ? -9.966 9.989 7.523 1.00 91.88 223 LEU A CA 1
ATOM 1644 C C . LEU A 1 223 ? -9.529 8.953 6.482 1.00 91.88 223 LEU A C 1
ATOM 1646 O O . LEU A 1 223 ? -9.773 9.141 5.292 1.00 91.88 223 LEU A O 1
ATOM 1650 N N . GLN A 1 224 ? -8.938 7.868 6.960 1.00 98.06 224 GLN A N 1
ATOM 1651 C CA . GLN A 1 224 ? -8.527 6.715 6.177 1.00 98.06 224 GLN A CA 1
ATOM 1652 C C . GLN A 1 224 ? -9.556 5.603 6.340 1.00 98.06 224 GLN A C 1
ATOM 1654 O O . GLN A 1 224 ? -10.038 5.346 7.443 1.00 98.06 224 GLN A O 1
ATOM 1659 N N . THR A 1 225 ? -9.873 4.906 5.262 1.00 97.94 225 THR A N 1
ATOM 1660 C CA . THR A 1 225 ? -10.738 3.729 5.284 1.00 97.94 225 THR A CA 1
ATOM 1661 C C . THR A 1 225 ? -9.901 2.476 5.087 1.00 97.94 225 THR A C 1
ATOM 1663 O O . THR A 1 225 ? -9.208 2.341 4.082 1.00 97.94 225 THR A O 1
ATOM 1666 N N . LEU A 1 226 ? -9.996 1.542 6.032 1.00 98.06 226 LEU A N 1
ATOM 1667 C CA . LEU A 1 226 ? -9.476 0.187 5.902 1.00 98.06 226 LEU A CA 1
ATOM 1668 C C . LEU A 1 226 ? -10.622 -0.728 5.473 1.00 98.06 226 LEU A C 1
ATOM 1670 O O . LEU A 1 226 ? -11.532 -1.025 6.253 1.00 98.06 226 LEU A O 1
ATOM 1674 N N . GLY A 1 227 ? -10.585 -1.152 4.215 1.00 96.94 227 GLY A N 1
ATOM 1675 C CA . GLY A 1 227 ? -11.631 -1.945 3.588 1.00 96.94 227 GLY A CA 1
ATOM 1676 C C . GLY A 1 227 ? -11.110 -3.052 2.677 1.00 96.94 227 GLY A C 1
ATOM 1677 O O . GLY A 1 227 ? -9.945 -3.453 2.716 1.00 96.94 227 GLY A O 1
ATOM 1678 N N . GLY A 1 228 ? -12.029 -3.543 1.854 1.00 97.25 228 GLY A N 1
ATOM 1679 C CA . GLY A 1 228 ? -11.909 -4.772 1.081 1.00 97.25 228 GLY A CA 1
ATOM 1680 C C . GLY A 1 228 ? -13.173 -5.613 1.250 1.00 97.25 228 GLY A C 1
ATOM 1681 O O . GLY A 1 228 ? -14.042 -5.316 2.071 1.00 97.25 228 GLY A O 1
ATOM 1682 N N . SER A 1 229 ? -13.291 -6.666 0.459 1.00 95.69 229 SER A N 1
ATOM 1683 C CA . SER A 1 229 ? -14.371 -7.654 0.536 1.00 95.69 229 SER A CA 1
ATOM 1684 C C . SER A 1 229 ? -14.179 -8.658 1.678 1.00 95.69 229 SER A C 1
ATOM 1686 O O . SER A 1 229 ? -15.130 -9.344 2.056 1.00 95.69 229 SER A O 1
ATOM 1688 N N . ALA A 1 230 ? -12.977 -8.723 2.257 1.00 95.44 230 ALA A N 1
ATOM 1689 C CA . ALA A 1 230 ? -12.630 -9.559 3.399 1.00 95.44 230 ALA A CA 1
ATOM 1690 C C . ALA A 1 230 ? -11.644 -8.837 4.345 1.00 95.44 230 ALA A C 1
ATOM 1692 O O . ALA A 1 230 ? -10.942 -7.919 3.918 1.00 95.44 230 ALA A O 1
ATOM 1693 N N . PRO A 1 231 ? -11.556 -9.252 5.624 1.00 95.31 231 PRO A N 1
ATOM 1694 C CA . PRO A 1 231 ? -10.525 -8.787 6.550 1.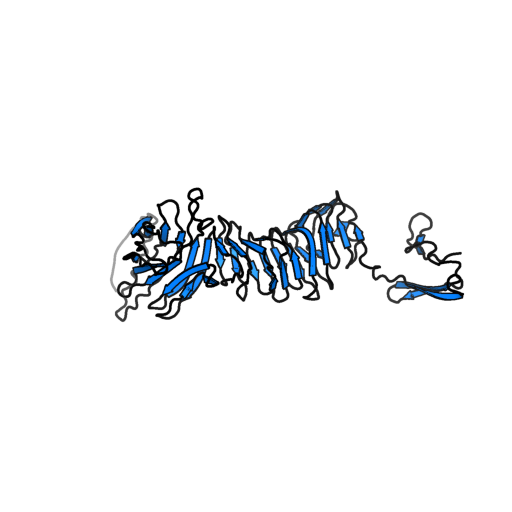00 95.31 231 PRO A CA 1
ATOM 1695 C C . PRO A 1 231 ? -9.105 -8.881 5.983 1.00 95.31 231 PRO A C 1
ATOM 1697 O O . PRO A 1 231 ? -8.670 -9.951 5.557 1.00 95.31 231 PRO A O 1
ATOM 1700 N N . THR A 1 232 ? -8.345 -7.785 6.053 1.00 97.88 232 THR A N 1
ATOM 1701 C CA . THR A 1 232 ? -6.900 -7.838 5.788 1.00 97.88 232 THR A CA 1
ATOM 1702 C C . THR A 1 232 ? -6.174 -8.461 6.978 1.00 97.88 232 THR A C 1
ATOM 1704 O O . THR A 1 232 ? -6.378 -8.043 8.118 1.00 97.88 232 THR A O 1
ATOM 1707 N N . ALA A 1 233 ? -5.307 -9.436 6.704 1.00 97.00 233 ALA A N 1
ATOM 1708 C CA . ALA A 1 233 ? -4.404 -10.014 7.691 1.00 97.00 233 ALA A CA 1
ATOM 1709 C C . ALA A 1 233 ? -3.064 -9.267 7.682 1.00 97.00 233 ALA A C 1
ATOM 1711 O O . ALA A 1 233 ? -2.253 -9.440 6.771 1.00 97.00 233 ALA A O 1
ATOM 1712 N N . PHE A 1 234 ? -2.831 -8.435 8.693 1.00 97.44 234 PHE A N 1
ATOM 1713 C CA . PHE A 1 234 ? -1.543 -7.784 8.921 1.00 97.44 234 PHE A CA 1
ATOM 1714 C C . PHE A 1 234 ? -0.622 -8.675 9.757 1.00 97.44 234 PHE A C 1
ATOM 1716 O O . PHE A 1 234 ? -1.068 -9.598 10.445 1.00 97.44 234 PHE A O 1
ATOM 1723 N N . TYR A 1 235 ? 0.679 -8.381 9.729 1.00 93.81 235 TYR A N 1
ATOM 1724 C CA . TYR A 1 235 ? 1.583 -8.902 10.749 1.00 93.81 235 TYR A CA 1
ATOM 1725 C C . TYR A 1 235 ? 1.556 -7.981 11.969 1.00 93.81 235 TYR A C 1
ATOM 1727 O O . TYR A 1 235 ? 0.838 -8.290 12.915 1.00 93.81 235 TYR A O 1
ATOM 1735 N N . ASN A 1 236 ? 2.229 -6.826 11.911 1.00 87.69 236 ASN A N 1
ATOM 1736 C CA . ASN A 1 236 ? 2.044 -5.756 12.892 1.00 87.69 236 ASN A CA 1
ATOM 1737 C C . ASN A 1 236 ? 1.201 -4.630 12.280 1.00 87.69 236 ASN A C 1
ATOM 1739 O O . ASN A 1 236 ? 1.392 -4.271 11.114 1.00 87.69 236 ASN A O 1
ATOM 1743 N N . LEU A 1 237 ? 0.295 -4.063 13.071 1.00 92.81 237 LEU A N 1
ATOM 1744 C CA . LEU A 1 237 ? -0.551 -2.936 12.683 1.00 92.81 237 LEU A CA 1
ATOM 1745 C C . LEU A 1 237 ? -0.341 -1.780 13.659 1.00 92.81 237 LEU A C 1
ATOM 1747 O O . LEU A 1 237 ? -0.538 -1.955 14.859 1.00 92.81 237 LEU A O 1
ATOM 1751 N N . THR A 1 238 ? -0.015 -0.602 13.135 1.00 89.38 238 THR A N 1
ATOM 1752 C CA . THR A 1 238 ? 0.110 0.624 13.927 1.00 89.38 238 THR A CA 1
ATOM 1753 C C . THR A 1 238 ? -0.820 1.701 13.390 1.00 89.38 238 THR A C 1
ATOM 1755 O O . THR A 1 238 ? -0.900 1.926 12.184 1.00 89.38 238 THR A O 1
ATOM 1758 N N . ILE A 1 239 ? -1.505 2.401 14.288 1.00 89.12 239 ILE A N 1
ATOM 1759 C CA . ILE A 1 239 ? -2.255 3.622 13.990 1.00 89.12 239 ILE A CA 1
ATOM 1760 C C . ILE A 1 239 ? -1.503 4.769 14.655 1.00 89.12 239 ILE A C 1
ATOM 1762 O O . ILE A 1 239 ? -1.439 4.819 15.882 1.00 89.12 239 ILE A O 1
ATOM 1766 N N . ALA A 1 240 ? -0.887 5.639 13.858 1.00 83.56 240 ALA A N 1
ATOM 1767 C CA . ALA A 1 240 ? 0.006 6.680 14.351 1.00 83.56 240 ALA A CA 1
ATOM 1768 C C . ALA A 1 240 ? -0.753 7.834 15.040 1.00 83.56 240 ALA A C 1
ATOM 1770 O O . ALA A 1 240 ? -1.955 8.022 14.802 1.00 83.56 240 ALA A O 1
ATOM 1771 N N . PRO A 1 241 ? -0.062 8.668 15.840 1.00 77.50 241 PRO A N 1
ATOM 1772 C CA . PRO A 1 241 ? -0.653 9.854 16.443 1.00 77.50 241 PRO A CA 1
ATOM 1773 C C . PRO A 1 241 ? -1.263 10.787 15.396 1.00 77.50 241 PRO A C 1
ATOM 1775 O O . PRO A 1 241 ? -0.644 11.115 14.385 1.00 77.50 241 PRO A O 1
ATOM 1778 N N . GLY A 1 242 ? -2.492 11.236 15.648 1.00 74.62 242 GLY A N 1
ATOM 1779 C CA . GLY A 1 242 ? -3.231 12.115 14.737 1.00 74.62 242 GLY A CA 1
ATOM 1780 C C . GLY A 1 242 ? -3.882 11.412 13.539 1.00 74.62 242 GLY A C 1
ATOM 1781 O O . GLY A 1 242 ? -4.707 12.041 12.875 1.00 74.62 242 GLY A O 1
ATOM 1782 N N . ALA A 1 243 ? -3.597 10.127 13.300 1.00 84.00 243 ALA A N 1
ATOM 1783 C CA . ALA A 1 243 ? -4.279 9.355 12.268 1.00 84.00 243 ALA A CA 1
ATOM 1784 C C . ALA A 1 243 ? -5.715 9.007 12.681 1.00 84.00 243 ALA A C 1
ATOM 1786 O O . ALA A 1 243 ? -6.014 8.805 13.862 1.00 84.00 243 ALA A O 1
ATOM 1787 N N . SER A 1 244 ? -6.621 8.929 11.707 1.00 86.50 244 SER A N 1
ATOM 1788 C CA . SER A 1 244 ? -8.004 8.486 11.914 1.00 86.50 244 SER A CA 1
ATOM 1789 C C . SER A 1 244 ? -8.357 7.392 10.919 1.00 86.50 244 SER A C 1
ATOM 1791 O O . SER A 1 244 ? -8.391 7.648 9.720 1.00 86.50 244 SER A O 1
ATOM 1793 N N . VAL A 1 245 ? -8.658 6.190 11.409 1.00 94.75 245 VAL A N 1
ATOM 1794 C CA . VAL A 1 245 ? -8.923 5.005 10.589 1.00 94.75 245 VAL A CA 1
ATOM 1795 C C . VAL A 1 245 ? -10.324 4.464 10.852 1.00 94.75 245 VAL A C 1
ATOM 1797 O O . VAL A 1 245 ? -10.694 4.125 11.975 1.00 94.75 245 VAL A O 1
ATOM 1800 N N . PHE A 1 246 ? -11.123 4.354 9.800 1.00 95.00 246 PHE A N 1
ATOM 1801 C CA . PHE A 1 246 ? -12.396 3.651 9.806 1.00 95.00 246 PHE A CA 1
ATOM 1802 C C . PHE A 1 246 ? -12.209 2.212 9.311 1.00 95.00 246 PHE A C 1
ATOM 1804 O O . PHE A 1 246 ? -11.809 1.975 8.174 1.00 95.00 246 PHE A O 1
ATOM 1811 N N . MET A 1 247 ? -12.525 1.249 10.171 1.00 94.00 247 MET A N 1
ATOM 1812 C CA . MET A 1 247 ? -12.476 -0.187 9.914 1.00 94.00 247 MET A CA 1
ATOM 1813 C C . MET A 1 247 ? -13.787 -0.625 9.251 1.00 94.00 247 MET A C 1
ATOM 1815 O O . MET A 1 247 ? -14.729 -1.047 9.929 1.00 94.00 247 MET A O 1
ATOM 1819 N N . ALA A 1 248 ? -13.858 -0.516 7.923 1.00 94.69 248 ALA A N 1
ATOM 1820 C CA . ALA A 1 248 ? -14.994 -1.016 7.144 1.00 94.69 248 ALA A CA 1
ATOM 1821 C C . ALA A 1 248 ? -15.055 -2.553 7.181 1.00 94.69 248 ALA A C 1
ATOM 1823 O O . ALA A 1 248 ? -16.129 -3.144 7.280 1.00 94.69 248 ALA A O 1
ATOM 1824 N N . THR A 1 249 ? -13.886 -3.191 7.179 1.00 92.50 249 THR A N 1
ATOM 1825 C CA . THR A 1 249 ? -13.692 -4.601 7.535 1.00 92.50 249 THR A CA 1
ATOM 1826 C C . THR A 1 249 ? -12.751 -4.680 8.725 1.00 92.50 249 THR A C 1
ATOM 1828 O O . THR A 1 249 ? -11.714 -4.020 8.720 1.00 92.50 249 THR A O 1
ATOM 1831 N N . LEU A 1 250 ? -13.075 -5.491 9.732 1.00 91.75 250 LEU A N 1
ATOM 1832 C CA . LEU A 1 250 ? -12.215 -5.641 10.905 1.00 91.75 250 LEU A CA 1
ATOM 1833 C C . LEU A 1 250 ? -10.990 -6.497 10.548 1.00 91.75 250 LEU A C 1
ATOM 1835 O O . LEU A 1 250 ? -11.191 -7.655 10.185 1.00 91.75 250 LEU A O 1
ATOM 1839 N N . PRO A 1 251 ? -9.753 -5.972 10.614 1.00 94.88 251 PRO A N 1
ATOM 1840 C CA . PRO A 1 251 ? -8.570 -6.735 10.234 1.00 94.88 251 PRO A CA 1
ATOM 1841 C C . PRO A 1 251 ? -8.187 -7.785 11.285 1.00 94.88 251 PRO A C 1
ATOM 1843 O O . PRO A 1 251 ? -8.709 -7.806 12.402 1.00 94.88 251 PRO A O 1
ATOM 1846 N N . THR A 1 252 ? -7.220 -8.632 10.935 1.00 93.12 252 THR A N 1
ATOM 1847 C CA . THR A 1 252 ? -6.489 -9.483 11.885 1.00 93.12 252 THR A CA 1
ATOM 1848 C C . THR A 1 252 ? -5.014 -9.087 11.924 1.00 93.12 252 THR A C 1
ATOM 1850 O O . THR A 1 252 ? -4.513 -8.428 11.012 1.00 93.12 252 THR A O 1
ATOM 1853 N N . ALA A 1 253 ? -4.319 -9.471 12.993 1.00 87.56 253 ALA A N 1
ATOM 1854 C CA . ALA A 1 253 ? -2.905 -9.188 13.199 1.00 87.56 253 ALA A CA 1
ATOM 1855 C C . ALA A 1 253 ? -2.212 -10.428 13.774 1.00 87.56 253 ALA A C 1
ATOM 1857 O O . ALA A 1 253 ? -2.631 -10.955 14.804 1.00 87.56 253 ALA A O 1
ATOM 1858 N N . GLY A 1 254 ? -1.167 -10.909 13.098 1.00 81.00 254 GLY A N 1
ATOM 1859 C CA . GLY A 1 254 ? -0.360 -12.034 13.585 1.00 81.00 254 GLY A CA 1
ATOM 1860 C C . GLY A 1 254 ? 0.623 -11.649 14.699 1.00 81.00 254 GLY A C 1
ATOM 1861 O O . GLY A 1 254 ? 0.963 -12.482 15.539 1.00 81.00 254 GLY A O 1
ATOM 1862 N N . GLY A 1 255 ? 1.073 -10.394 14.698 1.00 81.12 255 GLY A N 1
ATOM 1863 C CA . GLY A 1 255 ? 2.014 -9.796 15.640 1.00 81.12 255 GLY A CA 1
ATOM 1864 C C . GLY A 1 255 ? 1.338 -8.784 16.568 1.00 81.12 255 GLY A C 1
ATOM 1865 O O . GLY A 1 255 ? 0.347 -9.113 17.220 1.00 81.12 255 GLY A O 1
ATOM 1866 N N . SER A 1 256 ? 1.894 -7.577 16.684 1.00 78.00 256 SER A N 1
ATOM 1867 C CA . SER A 1 256 ? 1.378 -6.522 17.567 1.00 78.00 256 SER A CA 1
ATOM 1868 C C . SER A 1 256 ? 0.315 -5.648 16.898 1.00 78.00 256 SER A C 1
ATOM 1870 O O . SER A 1 256 ? 0.301 -5.459 15.680 1.00 78.00 256 SER A O 1
ATOM 1872 N N . VAL A 1 257 ? -0.561 -5.072 17.721 1.00 78.44 257 VAL A N 1
ATOM 1873 C CA . VAL A 1 257 ? -1.465 -3.988 17.327 1.00 78.44 257 VAL A CA 1
ATOM 1874 C C . VAL A 1 257 ? -1.197 -2.807 18.250 1.00 78.44 257 VAL A C 1
ATOM 1876 O O . VAL A 1 257 ? -1.379 -2.925 19.459 1.00 78.44 257 VAL A O 1
ATOM 1879 N N . THR A 1 258 ? -0.782 -1.681 17.680 1.00 77.25 258 THR A N 1
ATOM 1880 C CA . THR A 1 258 ? -0.536 -0.430 18.401 1.00 77.25 258 THR A CA 1
ATOM 1881 C C . THR A 1 258 ? -1.508 0.624 17.894 1.00 77.25 258 THR A C 1
ATOM 1883 O O . THR A 1 258 ? -1.601 0.873 16.694 1.00 77.25 258 THR A O 1
ATOM 1886 N N . ASN A 1 259 ? -2.250 1.260 18.793 1.00 77.06 259 ASN A N 1
ATOM 1887 C CA . ASN A 1 259 ? -3.144 2.356 18.441 1.00 77.06 259 ASN A CA 1
ATOM 1888 C C . ASN A 1 259 ? -2.756 3.585 19.259 1.00 77.06 259 ASN A C 1
ATOM 1890 O O . ASN A 1 259 ? -2.967 3.584 20.465 1.00 77.06 259 ASN A O 1
ATOM 1894 N N . GLU A 1 260 ? -2.238 4.615 18.593 1.00 72.69 260 GLU A N 1
ATOM 1895 C CA . GLU A 1 260 ? -1.938 5.949 19.142 1.00 72.69 260 GLU A CA 1
ATOM 1896 C C . GLU A 1 260 ? -2.799 7.042 18.470 1.00 72.69 260 GLU A C 1
ATOM 1898 O O . GLU A 1 260 ? -2.686 8.227 18.780 1.00 72.69 260 GLU A O 1
ATOM 1903 N N . GLY A 1 261 ? -3.659 6.651 17.523 1.00 72.94 261 GLY A N 1
ATOM 1904 C CA . GLY A 1 261 ? -4.527 7.538 16.751 1.00 72.94 261 GLY A CA 1
ATOM 1905 C C . GLY A 1 261 ? -6.001 7.370 17.111 1.00 72.94 261 GLY A C 1
ATOM 1906 O O . GLY A 1 261 ? -6.378 7.253 18.271 1.00 72.94 261 GLY A O 1
ATOM 1907 N N . THR A 1 262 ? -6.882 7.395 16.118 1.00 77.06 262 THR A N 1
ATOM 1908 C CA . THR A 1 262 ? -8.314 7.119 16.279 1.00 77.06 262 THR A CA 1
ATOM 1909 C C . THR A 1 262 ? -8.706 5.966 15.372 1.00 77.06 262 THR A C 1
ATOM 1911 O O . THR A 1 262 ? -8.482 6.036 14.170 1.00 77.06 262 THR A O 1
ATOM 1914 N N . ILE A 1 263 ? -9.344 4.934 15.915 1.00 83.44 263 ILE A N 1
ATOM 1915 C CA . ILE A 1 263 ? -9.974 3.867 15.137 1.00 83.44 263 ILE A CA 1
ATOM 1916 C C . ILE A 1 263 ? -11.486 3.920 15.311 1.00 83.44 263 ILE A C 1
ATOM 1918 O O . ILE A 1 263 ? -11.987 4.275 16.373 1.00 83.44 263 ILE A O 1
ATOM 1922 N N . SER A 1 264 ? -12.239 3.565 14.280 1.00 84.69 264 SER A N 1
ATOM 1923 C CA . SER A 1 264 ? -13.696 3.496 14.362 1.00 84.69 264 SER A CA 1
ATOM 1924 C C . SER A 1 264 ? -14.247 2.329 13.565 1.00 84.69 264 SER A C 1
ATOM 1926 O O . SER A 1 264 ? -13.635 1.881 12.604 1.00 84.69 264 SER A O 1
ATOM 1928 N N . GLN A 1 265 ? -15.402 1.821 13.967 1.00 86.94 265 GLN A N 1
ATOM 1929 C CA . GLN A 1 265 ? -16.108 0.749 13.285 1.00 86.94 265 GLN A CA 1
ATOM 1930 C C . GLN A 1 265 ? -17.604 0.998 13.376 1.00 86.94 265 GLN A C 1
ATOM 1932 O O . GLN A 1 265 ? -18.099 1.506 14.377 1.00 86.94 265 GLN A O 1
ATOM 1937 N N . THR A 1 266 ? -18.331 0.634 12.325 1.00 84.31 266 THR A N 1
ATOM 1938 C CA . THR A 1 266 ? -19.791 0.711 12.298 1.00 84.31 26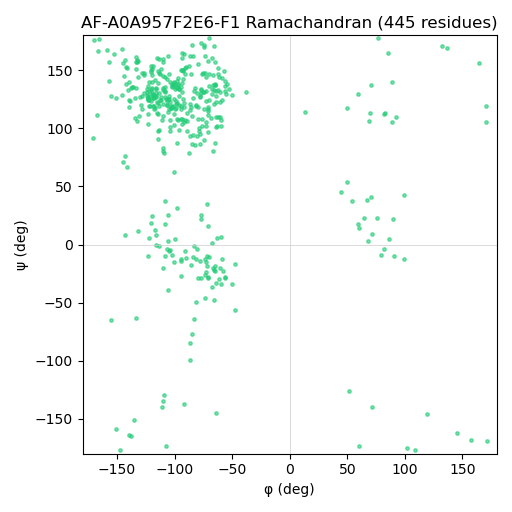6 THR A CA 1
ATOM 1939 C C . THR A 1 266 ? -20.364 -0.657 11.977 1.00 84.31 266 THR A C 1
ATOM 1941 O O . THR A 1 266 ? -19.929 -1.299 11.025 1.00 84.31 266 THR A O 1
ATOM 1944 N N . MET A 1 267 ? -21.341 -1.097 12.764 1.00 83.00 267 MET A N 1
ATOM 1945 C CA . MET A 1 267 ? -22.064 -2.350 12.560 1.00 83.00 267 MET A CA 1
ATOM 1946 C C . MET A 1 267 ? -23.567 -2.121 12.701 1.00 83.00 267 MET A C 1
ATOM 1948 O O . MET A 1 267 ? -24.003 -1.133 13.283 1.00 83.00 267 MET A O 1
ATOM 1952 N N . THR A 1 268 ? -24.371 -3.049 12.183 1.00 81.56 268 THR A N 1
ATOM 1953 C CA . THR A 1 268 ? -25.806 -3.100 12.498 1.00 81.56 268 THR A CA 1
ATOM 1954 C C . THR A 1 268 ? -26.031 -4.146 13.582 1.00 81.56 268 THR A C 1
ATOM 1956 O O . THR A 1 268 ? -25.702 -5.312 13.379 1.00 81.56 268 THR A O 1
ATOM 1959 N N . LEU A 1 269 ? -26.584 -3.735 14.719 1.00 76.06 269 LEU A N 1
ATOM 1960 C CA . LEU A 1 269 ? -26.896 -4.604 15.848 1.00 76.06 269 LEU A CA 1
ATOM 1961 C C . LEU A 1 269 ? -28.369 -4.990 15.796 1.00 76.06 269 LEU A C 1
ATOM 1963 O O . LEU A 1 269 ? -29.228 -4.154 16.057 1.00 76.06 269 LEU A O 1
ATOM 1967 N N . THR A 1 270 ? -28.649 -6.250 15.464 1.00 70.62 270 THR A N 1
ATOM 1968 C CA . THR A 1 270 ? -30.009 -6.802 15.416 1.00 70.62 270 THR A CA 1
ATOM 1969 C C . THR A 1 270 ? -30.183 -7.913 16.444 1.00 70.62 270 THR A C 1
ATOM 1971 O O . THR A 1 270 ? -29.438 -8.891 16.409 1.00 70.62 270 THR A O 1
ATOM 1974 N N . GLY A 1 271 ? -31.213 -7.824 17.286 1.00 62.78 271 GLY A N 1
ATOM 1975 C CA . GLY A 1 271 ? -31.562 -8.863 18.263 1.00 62.78 271 GLY A CA 1
ATOM 1976 C C . GLY A 1 271 ? -31.262 -8.457 19.703 1.00 62.78 271 GLY A C 1
ATOM 1977 O O . GLY A 1 271 ? -30.886 -7.319 19.953 1.00 62.78 271 GLY A O 1
ATOM 1978 N N . SER A 1 272 ? -31.483 -9.376 20.642 1.00 60.62 272 SER A N 1
ATOM 1979 C CA . SER A 1 272 ? -31.274 -9.143 22.071 1.00 60.62 272 SER A CA 1
ATOM 1980 C C . SER A 1 272 ? -30.475 -10.269 22.728 1.00 60.62 272 SER A C 1
ATOM 1982 O O . SER A 1 272 ? -30.626 -11.442 22.383 1.00 60.62 272 SER A O 1
ATOM 1984 N N . GLY A 1 273 ? -29.631 -9.903 23.696 1.00 60.50 273 GLY A N 1
ATOM 1985 C CA . GLY A 1 273 ? -29.080 -10.798 24.717 1.00 60.50 273 GLY A CA 1
ATOM 1986 C C . GLY A 1 273 ? -27.667 -11.351 24.498 1.00 60.50 273 GLY A C 1
ATOM 1987 O O . GLY A 1 273 ? -27.107 -11.881 25.453 1.00 60.50 273 GLY A O 1
ATOM 1988 N N . ALA A 1 274 ? -27.066 -11.232 23.309 1.00 67.06 274 ALA A N 1
ATOM 1989 C CA . ALA A 1 274 ? -25.671 -11.632 23.076 1.00 67.06 274 ALA A CA 1
ATOM 1990 C C . ALA A 1 274 ? -24.769 -10.397 22.888 1.00 67.06 274 ALA A C 1
ATOM 1992 O O . ALA A 1 274 ? -25.162 -9.491 22.149 1.00 67.06 274 ALA A O 1
ATOM 1993 N N . PRO A 1 275 ? -23.579 -10.347 23.518 1.00 68.94 275 PRO A N 1
ATOM 1994 C CA . PRO A 1 275 ? -22.638 -9.251 23.317 1.00 68.94 275 PRO A CA 1
ATOM 1995 C C . PRO A 1 275 ? -22.123 -9.243 21.874 1.00 68.94 275 PRO A C 1
ATOM 1997 O O . PRO A 1 275 ? -21.790 -10.290 21.313 1.00 68.94 275 PRO A O 1
ATOM 2000 N N . VAL A 1 276 ? -22.045 -8.053 21.281 1.00 76.25 276 VAL A N 1
ATOM 2001 C CA . VAL A 1 276 ? -21.422 -7.817 19.977 1.00 76.25 276 VAL A CA 1
ATOM 2002 C C . VAL A 1 276 ? -20.132 -7.038 20.175 1.00 76.25 276 VAL A C 1
ATOM 2004 O O . VAL A 1 276 ? -20.136 -5.928 20.707 1.00 76.25 276 VAL A O 1
ATOM 2007 N N . SER A 1 277 ? -19.032 -7.630 19.721 1.00 77.06 277 SER A N 1
ATOM 2008 C CA . SER A 1 277 ? -17.692 -7.080 19.886 1.00 77.06 277 SER A CA 1
ATOM 2009 C C . SER A 1 277 ? -17.334 -6.110 18.764 1.00 77.06 277 SER A C 1
ATOM 2011 O O . SER A 1 277 ? -17.278 -6.475 17.587 1.00 77.06 277 SER A O 1
ATOM 2013 N N . PHE A 1 278 ? -17.029 -4.875 19.141 1.00 79.50 278 PHE A N 1
ATOM 2014 C CA . PHE A 1 278 ? -16.467 -3.851 18.273 1.00 79.50 278 PHE A CA 1
ATOM 2015 C C . PHE A 1 278 ? -14.955 -3.788 18.426 1.00 79.50 278 PHE A C 1
ATOM 2017 O O . PHE A 1 278 ? -14.406 -3.884 19.525 1.00 79.50 278 PHE A O 1
ATOM 2024 N N . LEU A 1 279 ? -14.287 -3.543 17.300 1.00 79.19 279 LEU A N 1
ATOM 2025 C CA . LEU A 1 279 ? -12.855 -3.283 17.212 1.00 79.19 279 LEU A CA 1
ATOM 2026 C C . LEU A 1 279 ? -12.027 -4.389 17.884 1.00 79.19 279 LEU A C 1
ATOM 2028 O O . LEU A 1 279 ? -11.013 -4.119 18.508 1.00 79.19 279 LEU A O 1
ATOM 2032 N N . GLN A 1 280 ? -12.454 -5.648 17.764 1.00 75.69 280 GLN A N 1
ATOM 2033 C CA . GLN A 1 280 ? -11.711 -6.808 18.257 1.00 75.69 280 GLN A CA 1
ATOM 2034 C C . GLN A 1 280 ? -10.724 -7.313 17.191 1.00 75.69 280 GLN A C 1
ATOM 2036 O O . GLN A 1 280 ? -10.996 -8.276 16.470 1.00 75.69 280 GLN A O 1
ATOM 2041 N N . ILE A 1 281 ? -9.580 -6.639 17.062 1.00 79.31 281 ILE A N 1
ATOM 2042 C CA . ILE A 1 281 ? -8.536 -6.999 16.090 1.00 79.31 281 ILE A CA 1
ATOM 2043 C C . ILE A 1 281 ? -7.718 -8.152 16.666 1.00 79.31 281 ILE A C 1
ATOM 2045 O O . ILE A 1 281 ? -6.737 -7.939 17.371 1.00 79.31 281 ILE A O 1
ATOM 2049 N N . SER A 1 282 ? -8.111 -9.379 16.322 1.00 72.00 282 SER A N 1
ATOM 2050 C CA . SER A 1 282 ? -7.603 -10.625 16.921 1.00 72.00 282 SER A CA 1
ATOM 2051 C C . SER A 1 282 ? -7.850 -10.681 18.433 1.00 72.00 282 SER A C 1
ATOM 2053 O O . SER A 1 282 ? -7.546 -9.765 19.190 1.00 72.00 282 SER A O 1
ATOM 2055 N N . THR A 1 283 ? -8.423 -11.785 18.907 1.00 51.75 283 THR A N 1
ATOM 2056 C CA . THR A 1 283 ? -8.937 -11.891 20.283 1.00 51.75 283 THR A CA 1
ATOM 2057 C C . THR A 1 283 ? -7.891 -11.595 21.367 1.00 51.75 283 THR A C 1
ATOM 2059 O O . THR A 1 283 ? -8.249 -11.152 22.446 1.00 51.75 283 THR A O 1
ATOM 2062 N N . ASP A 1 284 ? -6.610 -11.840 21.118 1.00 53.78 284 ASP A N 1
ATOM 2063 C CA . ASP A 1 284 ? -5.521 -11.668 22.083 1.00 53.78 284 ASP A CA 1
ATOM 2064 C C . ASP A 1 284 ? -4.658 -10.417 21.850 1.00 53.78 284 ASP A C 1
ATOM 2066 O O . ASP A 1 284 ? -3.759 -10.164 22.647 1.00 53.78 284 ASP A O 1
ATOM 2070 N N . LYS A 1 285 ? -4.879 -9.657 20.768 1.00 59.34 285 LYS A N 1
ATOM 2071 C CA . LYS A 1 285 ? -3.994 -8.536 20.393 1.00 59.34 285 LYS A CA 1
ATOM 2072 C C . LYS A 1 285 ? -4.594 -7.176 20.669 1.00 59.34 285 LYS A C 1
ATOM 2074 O O . LYS A 1 285 ? -3.880 -6.275 21.093 1.00 59.34 285 LYS A O 1
ATOM 2079 N N . TYR A 1 286 ? -5.886 -7.023 20.416 1.00 69.50 286 TYR A N 1
ATOM 2080 C CA . TYR A 1 286 ? -6.568 -5.764 20.640 1.00 69.50 286 TYR A CA 1
ATOM 2081 C C . TYR A 1 286 ? -8.052 -6.017 20.864 1.00 69.50 286 TYR A C 1
ATOM 2083 O O . TYR A 1 286 ? -8.726 -6.686 20.073 1.00 69.50 286 TYR A O 1
ATOM 2091 N N . ARG A 1 287 ? -8.567 -5.466 21.957 1.00 64.06 287 ARG A N 1
ATOM 2092 C CA . ARG A 1 287 ? -9.977 -5.533 22.314 1.00 64.06 287 ARG A CA 1
ATOM 2093 C C . ARG A 1 287 ? -10.498 -4.114 22.465 1.00 64.06 287 ARG A C 1
ATOM 2095 O O . ARG A 1 287 ? -9.924 -3.320 23.199 1.00 64.06 287 ARG A O 1
ATOM 2102 N N . GLY A 1 288 ? -11.554 -3.812 21.716 1.00 68.06 288 GLY A N 1
ATOM 2103 C CA . GLY A 1 288 ? -12.274 -2.553 21.823 1.00 68.06 288 GLY A CA 1
ATOM 2104 C C . GLY A 1 288 ? -13.350 -2.640 22.896 1.00 68.06 288 GLY A C 1
ATOM 2105 O O . GLY A 1 288 ? -13.068 -2.499 24.083 1.00 68.06 288 GLY A O 1
ATOM 2106 N N . VAL A 1 289 ? -14.589 -2.856 22.453 1.00 67.12 289 VAL A N 1
ATOM 2107 C CA . VAL A 1 289 ? -15.789 -2.753 23.296 1.00 67.12 289 VAL A CA 1
ATOM 2108 C C . VAL A 1 289 ? -16.737 -3.893 22.996 1.00 67.12 289 VAL A C 1
ATOM 2110 O O . VAL A 1 289 ? -17.034 -4.142 21.829 1.00 67.12 289 VAL A O 1
ATOM 2113 N N . ASP A 1 290 ? -17.276 -4.515 24.036 1.00 64.25 290 ASP A N 1
ATOM 2114 C CA . ASP A 1 290 ? -18.434 -5.394 23.906 1.00 64.25 290 ASP A CA 1
ATOM 2115 C C . ASP A 1 290 ? -19.709 -4.610 24.233 1.00 64.25 290 ASP A C 1
ATOM 2117 O O . ASP A 1 290 ? -19.807 -3.965 25.281 1.00 64.25 290 ASP A O 1
ATOM 2121 N N . ILE A 1 291 ? -20.687 -4.658 23.328 1.00 63.00 291 ILE A N 1
ATOM 2122 C CA . ILE A 1 291 ? -22.003 -4.040 23.522 1.00 63.00 291 ILE A CA 1
ATOM 2123 C C . ILE A 1 291 ? -23.047 -5.146 23.603 1.00 63.00 291 ILE A C 1
ATOM 2125 O O . ILE A 1 291 ? -23.247 -5.884 22.636 1.00 63.00 291 ILE A O 1
ATOM 2129 N N . THR A 1 292 ? -23.743 -5.238 24.733 1.00 59.88 292 THR A N 1
ATOM 2130 C CA . THR A 1 292 ? -24.900 -6.129 24.879 1.00 59.88 292 THR A CA 1
ATOM 2131 C C . THR A 1 292 ? -26.170 -5.311 24.733 1.00 59.88 292 THR A C 1
ATOM 2133 O O . THR A 1 292 ? -26.370 -4.328 25.445 1.00 59.88 292 THR A O 1
ATOM 2136 N N . THR A 1 293 ? -27.047 -5.717 23.819 1.00 60.25 293 THR A N 1
ATOM 2137 C CA . THR A 1 293 ? -28.317 -5.023 23.585 1.00 60.25 293 THR A CA 1
ATOM 2138 C C . THR A 1 293 ? -29.482 -5.859 24.098 1.00 60.25 293 THR A C 1
ATOM 2140 O O . THR A 1 293 ? -29.476 -7.091 24.027 1.00 60.25 293 THR A O 1
ATOM 2143 N N . THR A 1 294 ? -30.501 -5.198 24.635 1.00 54.50 294 THR A N 1
ATOM 2144 C CA . THR A 1 294 ? -31.769 -5.825 25.041 1.00 54.50 294 THR A CA 1
ATOM 2145 C C . THR A 1 294 ? -32.825 -5.730 23.935 1.00 54.50 294 THR A C 1
ATOM 2147 O O . THR A 1 294 ? -33.821 -6.455 23.967 1.00 54.50 294 THR A O 1
ATOM 2150 N N . ASP A 1 295 ? -32.566 -4.911 22.914 1.00 56.94 295 ASP A N 1
ATOM 2151 C CA . ASP A 1 295 ? -33.368 -4.694 21.717 1.00 56.94 295 ASP A CA 1
ATOM 2152 C C . ASP A 1 295 ? -32.493 -4.372 20.480 1.00 56.94 295 ASP A C 1
ATOM 2154 O O . ASP A 1 295 ? -31.262 -4.435 20.501 1.00 56.94 295 ASP A O 1
ATOM 2158 N N . ASN A 1 296 ? -33.147 -4.084 19.352 1.00 66.94 296 ASN A N 1
ATOM 2159 C CA . ASN A 1 296 ? -32.488 -3.744 18.091 1.00 66.94 296 ASN A CA 1
ATOM 2160 C C . ASN A 1 296 ? -32.006 -2.282 18.108 1.00 66.94 296 ASN A C 1
ATOM 2162 O O . ASN A 1 296 ? -32.799 -1.382 17.831 1.00 66.94 296 ASN A O 1
ATOM 2166 N N . LEU A 1 297 ? -30.711 -2.054 18.356 1.00 57.34 297 LEU A N 1
ATOM 2167 C CA . LEU A 1 297 ? -30.114 -0.709 18.317 1.00 57.34 297 LEU A CA 1
ATOM 2168 C C . LEU A 1 297 ? -29.929 -0.160 16.891 1.00 57.34 297 LEU A C 1
ATOM 2170 O O . LEU A 1 297 ? -29.671 1.031 16.714 1.00 57.34 297 LEU A O 1
ATOM 2174 N N . GLY A 1 298 ? -30.068 -0.997 15.858 1.00 68.38 298 GLY A N 1
ATOM 2175 C CA . GLY A 1 298 ? -29.856 -0.575 14.477 1.00 68.38 298 GLY A CA 1
ATOM 2176 C C . GLY A 1 298 ? -28.377 -0.318 14.182 1.00 68.38 298 GLY A C 1
ATOM 2177 O O . GLY A 1 298 ? -27.518 -1.100 14.579 1.00 68.38 298 GLY A O 1
ATOM 2178 N N . VAL A 1 299 ? -28.064 0.736 13.424 1.00 72.44 299 VAL A N 1
ATOM 2179 C CA . VAL A 1 299 ? -26.678 1.052 13.041 1.00 72.44 299 VAL A CA 1
ATOM 2180 C C . VAL A 1 299 ? -25.965 1.743 14.200 1.00 72.44 299 VAL A C 1
ATOM 2182 O O . VAL A 1 299 ? -26.352 2.840 14.594 1.00 72.44 299 VAL A O 1
ATOM 2185 N N . VAL A 1 300 ? -24.901 1.121 14.701 1.00 68.12 300 VAL A N 1
ATOM 2186 C CA . VAL A 1 300 ? -24.075 1.614 15.806 1.00 68.12 300 VAL A CA 1
ATOM 2187 C C . VAL A 1 300 ? -22.648 1.831 15.319 1.00 68.12 300 VAL A C 1
ATOM 2189 O O . VAL A 1 300 ? -22.039 0.937 14.726 1.00 68.12 300 VAL A O 1
ATOM 2192 N N . SER A 1 301 ? -22.109 3.020 15.588 1.00 69.69 301 SER A N 1
ATOM 2193 C CA . SER A 1 301 ? -20.709 3.370 15.348 1.00 69.69 301 SER A CA 1
ATOM 2194 C C . SER A 1 301 ? -19.961 3.475 16.674 1.00 69.69 301 SER A C 1
ATOM 2196 O O . SER A 1 301 ? -20.369 4.230 17.553 1.00 69.69 301 SER A O 1
ATOM 2198 N N . VAL A 1 302 ? -18.843 2.760 16.790 1.00 70.62 302 VAL A N 1
ATOM 2199 C CA . VAL A 1 302 ? -17.898 2.849 17.909 1.00 70.62 302 VAL A CA 1
ATOM 2200 C C . VAL A 1 302 ? -16.617 3.495 17.407 1.00 70.62 302 VAL A C 1
ATOM 2202 O O . VAL A 1 302 ? -16.113 3.152 16.342 1.00 70.62 302 VAL A O 1
ATOM 2205 N N . THR A 1 303 ? -16.087 4.439 18.176 1.00 65.94 303 THR A N 1
ATOM 2206 C CA . THR A 1 303 ? -14.787 5.074 17.934 1.00 65.94 303 THR A CA 1
ATOM 2207 C C . THR A 1 303 ? -13.940 4.898 19.183 1.00 65.94 303 THR A C 1
ATOM 2209 O O . THR A 1 303 ? -14.449 5.127 20.271 1.00 65.94 303 THR A O 1
ATOM 2212 N N . VAL A 1 304 ? -12.681 4.496 19.037 1.00 67.31 304 VAL A N 1
ATOM 2213 C CA . VAL A 1 304 ? -11.709 4.348 20.124 1.00 67.31 304 VAL A CA 1
ATOM 2214 C C . VAL A 1 304 ? -10.463 5.141 19.759 1.00 67.31 304 VAL A C 1
ATOM 2216 O O . VAL A 1 304 ? -9.936 5.013 18.655 1.00 67.31 304 VAL A O 1
ATOM 2219 N N . ARG A 1 305 ? -9.978 5.967 20.682 1.00 62.81 305 ARG A N 1
ATOM 2220 C CA . ARG A 1 305 ? -8.713 6.691 20.520 1.00 62.81 305 ARG A CA 1
ATOM 2221 C C . ARG A 1 305 ? -7.600 5.977 21.273 1.00 62.81 305 ARG A C 1
ATOM 2223 O O . ARG A 1 305 ? -7.809 5.531 22.393 1.00 62.81 305 ARG A O 1
ATOM 2230 N N . GLY A 1 306 ? -6.464 5.823 20.615 1.00 53.97 306 GLY A N 1
ATOM 2231 C CA . GLY A 1 306 ? -5.265 5.207 21.137 1.00 53.97 306 GLY A CA 1
ATOM 2232 C C . GLY A 1 306 ? -4.685 5.936 22.344 1.00 53.97 306 GLY A C 1
ATOM 2233 O O . GLY A 1 306 ? -4.733 7.161 22.404 1.00 53.97 306 GLY A O 1
ATOM 2234 N N . ASN A 1 307 ? -4.137 5.157 23.274 1.00 45.22 307 ASN A N 1
ATOM 2235 C CA . ASN A 1 307 ? -3.295 5.601 24.384 1.00 45.22 307 ASN A CA 1
ATOM 2236 C C . ASN A 1 307 ? -1.839 5.282 23.986 1.00 45.22 307 ASN A C 1
ATOM 2238 O O . ASN A 1 307 ? -1.598 4.209 23.431 1.00 45.22 307 ASN A O 1
ATOM 2242 N N . ALA A 1 308 ? -0.896 6.205 24.199 1.00 31.67 308 ALA A N 1
ATOM 2243 C CA . ALA A 1 308 ? 0.503 6.046 23.793 1.00 31.67 308 ALA A CA 1
ATOM 2244 C C . ALA A 1 308 ? 1.262 4.919 24.543 1.00 31.67 308 ALA A C 1
ATOM 2246 O O . ALA A 1 308 ? 0.754 4.302 25.475 1.00 31.67 308 ALA A O 1
ATOM 2247 N N . ALA A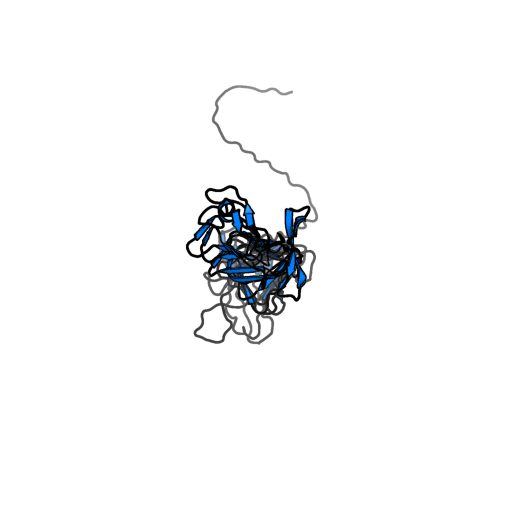 1 309 ? 2.473 4.644 24.050 1.00 29.70 309 ALA A N 1
ATOM 2248 C CA . ALA A 1 309 ? 3.293 3.437 24.182 1.00 29.70 309 ALA A CA 1
ATOM 2249 C C . ALA A 1 309 ? 3.663 2.910 25.598 1.00 29.70 309 ALA A C 1
ATOM 2251 O O . ALA A 1 309 ? 4.187 3.639 26.432 1.00 29.70 309 ALA A O 1
ATOM 2252 N N . ASP A 1 310 ? 3.555 1.580 25.741 1.00 31.38 310 ASP A N 1
ATOM 2253 C CA . ASP A 1 310 ? 4.185 0.657 26.710 1.00 31.38 310 ASP A CA 1
ATOM 2254 C C . ASP A 1 310 ? 3.599 0.460 28.131 1.00 31.38 310 ASP A C 1
ATOM 2256 O O . ASP A 1 310 ? 3.764 1.254 29.052 1.00 31.38 310 ASP A O 1
ATOM 2260 N N . CYS A 1 311 ? 3.093 -0.760 28.372 1.00 31.05 311 CYS A N 1
ATOM 2261 C CA . CYS A 1 311 ? 2.918 -1.347 29.705 1.00 31.05 311 CYS A CA 1
ATOM 2262 C C . CYS A 1 311 ? 4.259 -1.868 30.249 1.00 31.05 311 CYS A C 1
ATOM 2264 O O . CYS A 1 311 ? 4.585 -3.047 30.091 1.00 31.05 311 CYS A O 1
ATOM 2266 N N . THR A 1 312 ? 5.048 -1.016 30.904 1.00 31.33 312 THR A N 1
ATOM 2267 C CA . THR A 1 312 ? 6.255 -1.448 31.631 1.00 31.33 312 THR A CA 1
ATOM 2268 C C . THR A 1 312 ? 6.259 -0.928 33.066 1.00 31.33 312 THR A C 1
ATOM 2270 O O . THR A 1 312 ? 5.742 0.142 33.361 1.00 31.33 312 THR A O 1
ATOM 2273 N N . GLY A 1 313 ? 6.843 -1.702 33.985 1.00 30.48 313 GLY A N 1
ATOM 2274 C CA . GLY A 1 313 ? 6.975 -1.336 35.401 1.00 30.48 313 GLY A CA 1
ATOM 2275 C C . GLY A 1 313 ? 8.088 -0.321 35.696 1.00 30.48 313 GLY A C 1
ATOM 2276 O O . GLY A 1 313 ? 8.639 -0.356 36.795 1.00 30.48 313 GLY A O 1
ATOM 2277 N N . ASP A 1 314 ? 8.475 0.518 34.728 1.00 36.62 314 ASP A N 1
ATOM 2278 C CA . ASP A 1 314 ? 9.525 1.529 34.893 1.00 36.62 314 ASP A CA 1
ATOM 2279 C C . ASP A 1 314 ? 8.929 2.862 35.397 1.00 36.62 314 ASP A C 1
ATOM 2281 O O . ASP A 1 314 ? 8.213 3.532 34.651 1.00 36.62 314 ASP A O 1
ATOM 2285 N N . PRO A 1 315 ? 9.236 3.301 36.634 1.00 35.62 315 PRO A N 1
ATOM 2286 C CA . PRO A 1 315 ? 8.745 4.562 37.196 1.00 35.62 315 PRO A CA 1
ATOM 2287 C C . PRO A 1 315 ? 9.307 5.829 36.519 1.00 35.62 315 PRO A C 1
ATOM 2289 O O . PRO A 1 315 ? 8.986 6.933 36.960 1.00 35.62 315 PRO A O 1
ATOM 2292 N N . ALA A 1 316 ? 10.148 5.700 35.485 1.00 34.31 316 ALA A N 1
ATOM 2293 C CA . ALA A 1 316 ? 10.672 6.813 34.694 1.00 34.31 316 ALA A CA 1
ATOM 2294 C C . ALA A 1 316 ? 10.061 6.959 33.279 1.00 34.31 316 ALA A C 1
ATOM 2296 O O . ALA A 1 316 ? 10.481 7.865 32.556 1.00 34.31 316 ALA A O 1
ATOM 2297 N N . SER A 1 317 ? 9.083 6.132 32.875 1.00 32.22 317 SER A N 1
ATOM 2298 C CA . SER A 1 317 ? 8.416 6.248 31.558 1.00 32.22 317 SER A CA 1
ATOM 2299 C C . SER A 1 317 ? 7.103 7.071 31.584 1.00 32.22 317 SER A C 1
ATOM 2301 O O . SER A 1 317 ? 6.444 7.113 32.624 1.00 32.22 317 SER A O 1
ATOM 2303 N N . PRO A 1 318 ? 6.714 7.758 30.479 1.00 31.64 318 PRO A N 1
ATOM 2304 C CA . PRO A 1 318 ? 5.487 8.573 30.379 1.00 31.64 318 PRO A CA 1
ATOM 2305 C C . PRO A 1 318 ? 4.193 7.715 30.256 1.00 31.64 318 PRO A C 1
ATOM 2307 O O . PRO A 1 318 ? 4.299 6.507 30.089 1.00 31.64 318 PRO A O 1
ATOM 2310 N N . PRO A 1 319 ? 2.973 8.293 30.355 1.00 32.88 319 PRO A N 1
ATOM 2311 C CA . PRO A 1 319 ? 1.916 7.750 31.227 1.00 32.88 319 PRO A CA 1
ATOM 2312 C C . PRO A 1 319 ? 0.685 7.052 30.581 1.00 32.88 319 PRO A C 1
ATOM 2314 O O . PRO A 1 319 ? -0.409 7.195 31.128 1.00 32.88 319 PRO A O 1
ATOM 2317 N N . ASP A 1 320 ? 0.777 6.283 29.490 1.00 35.66 320 ASP A N 1
ATOM 2318 C CA . ASP A 1 320 ? -0.447 5.894 28.746 1.00 35.66 320 ASP A CA 1
ATOM 2319 C C . ASP A 1 320 ? -0.803 4.373 28.740 1.00 35.66 320 ASP A C 1
ATOM 2321 O O . ASP A 1 320 ? 0.052 3.496 28.675 1.00 35.66 320 ASP A O 1
ATOM 2325 N N . ARG A 1 321 ? -2.114 4.060 28.896 1.00 40.25 321 ARG A N 1
ATOM 2326 C CA . ARG A 1 321 ? -2.711 2.793 29.423 1.00 40.25 321 ARG A CA 1
ATOM 2327 C C . ARG A 1 321 ? -3.449 1.913 28.375 1.00 40.25 321 ARG A C 1
ATOM 2329 O O . ARG A 1 321 ? -4.198 2.448 27.564 1.00 40.25 321 ARG A O 1
ATOM 2336 N N . LEU A 1 322 ? -3.405 0.572 28.455 1.00 39.12 322 LEU A N 1
ATOM 2337 C CA . LEU A 1 322 ? -4.216 -0.370 27.635 1.00 39.12 322 LEU A CA 1
ATOM 2338 C C . LEU A 1 322 ? -5.541 -0.721 28.355 1.00 39.12 322 LEU A C 1
ATOM 2340 O O . LEU A 1 322 ? -5.486 -1.187 29.483 1.00 39.12 322 LEU A O 1
ATOM 2344 N N . ARG A 1 323 ? -6.733 -0.474 27.779 1.00 48.81 323 ARG A N 1
ATOM 2345 C CA . ARG A 1 323 ? -8.032 -0.607 28.495 1.00 48.81 323 ARG A CA 1
ATOM 2346 C C . ARG A 1 323 ? -9.131 -1.242 27.633 1.00 48.81 323 ARG A C 1
ATOM 2348 O O . ARG A 1 323 ? -9.263 -0.883 26.467 1.00 48.81 323 ARG A O 1
ATOM 2355 N N . CYS A 1 324 ? -9.947 -2.118 28.230 1.00 44.88 324 CYS A N 1
ATOM 2356 C CA . CYS A 1 324 ? -11.185 -2.668 27.658 1.00 44.88 324 CYS A CA 1
ATOM 2357 C C . CYS A 1 324 ? -12.380 -2.307 28.552 1.00 44.88 324 CYS A C 1
ATOM 2359 O O . CYS A 1 324 ? -12.259 -2.294 29.776 1.00 44.88 324 CYS A O 1
ATOM 2361 N N . PHE A 1 325 ? -13.550 -2.065 27.967 1.00 53.34 325 PHE A N 1
ATOM 2362 C CA . PHE A 1 325 ? -14.785 -1.816 28.718 1.00 53.34 325 PHE A CA 1
ATOM 2363 C C . PHE A 1 325 ? -15.992 -2.405 27.974 1.00 53.34 325 PHE A C 1
ATOM 2365 O O . PHE A 1 325 ? -15.956 -2.622 26.762 1.00 53.34 325 PHE A O 1
ATOM 2372 N N . ARG A 1 326 ? -17.060 -2.688 28.712 1.00 51.34 326 ARG A N 1
ATOM 2373 C CA . ARG A 1 326 ? -18.361 -3.151 28.220 1.00 51.34 326 ARG A CA 1
ATOM 2374 C C . ARG A 1 326 ? -19.405 -2.115 28.566 1.00 51.34 326 ARG A C 1
ATOM 2376 O O . ARG A 1 326 ? -19.354 -1.543 29.648 1.00 51.34 326 ARG A O 1
ATOM 2383 N N . VAL A 1 327 ? -20.339 -1.905 27.650 1.00 58.81 327 VAL A N 1
ATOM 2384 C CA . VAL A 1 327 ? -21.487 -1.023 27.860 1.00 58.81 327 VAL A CA 1
ATOM 2385 C C . VAL A 1 327 ? -22.755 -1.862 27.739 1.00 58.81 327 VAL A C 1
ATOM 2387 O O . VAL A 1 327 ? -23.009 -2.460 26.689 1.00 58.81 327 VAL A O 1
ATOM 2390 N N . ASP A 1 328 ? -23.531 -1.919 28.815 1.00 57.09 328 ASP A N 1
ATOM 2391 C CA . ASP A 1 328 ? -24.803 -2.631 28.907 1.00 57.09 328 ASP A CA 1
ATOM 2392 C C . ASP A 1 328 ? -25.946 -1.629 29.043 1.00 57.09 328 ASP A C 1
ATOM 2394 O O . ASP A 1 328 ? -25.947 -0.823 29.959 1.00 57.09 328 ASP A O 1
ATOM 2398 N N . VAL A 1 329 ? -26.947 -1.663 28.166 1.00 57.59 329 VAL A N 1
ATOM 2399 C CA . VAL A 1 329 ? -28.102 -0.753 28.285 1.00 57.59 329 VAL A CA 1
ATOM 2400 C C . VAL A 1 329 ? -29.057 -1.256 29.377 1.00 57.59 329 VAL A C 1
ATOM 2402 O O . VAL A 1 329 ? -29.484 -2.415 29.333 1.00 57.59 329 VAL A O 1
ATOM 2405 N N . GLU A 1 330 ? -29.405 -0.397 30.343 1.00 55.28 330 GLU A N 1
ATOM 2406 C CA . GLU A 1 330 ? -30.281 -0.748 31.464 1.00 55.28 330 GLU A CA 1
ATOM 2407 C C . GLU A 1 330 ? -31.721 -1.041 31.007 1.00 55.28 330 GLU A C 1
ATOM 2409 O O . GLU A 1 330 ? -32.274 -0.449 30.080 1.00 55.28 330 GLU A O 1
ATOM 2414 N N . THR A 1 331 ? -32.362 -1.982 31.701 1.00 46.91 331 THR A N 1
ATOM 2415 C CA . THR A 1 331 ? -33.657 -2.563 31.299 1.00 46.91 331 THR A CA 1
ATOM 2416 C C . THR A 1 331 ? -34.892 -1.727 31.663 1.00 46.91 331 THR A C 1
ATOM 2418 O O . THR A 1 331 ? -35.982 -2.026 31.171 1.00 46.91 331 THR A O 1
ATOM 2421 N N . SER A 1 332 ? -34.758 -0.702 32.512 1.00 52.88 332 SER A N 1
ATOM 2422 C CA . SER A 1 332 ? -35.882 0.122 32.993 1.00 52.88 332 SER A CA 1
ATOM 2423 C C . SER A 1 332 ? -35.906 1.554 32.465 1.00 52.88 332 SER A C 1
ATOM 2425 O O . SER A 1 332 ? -36.980 2.153 32.455 1.00 52.88 332 SER A O 1
ATOM 2427 N N . ASP A 1 333 ? -34.773 2.078 31.993 1.00 50.72 333 ASP A N 1
ATOM 2428 C CA . ASP A 1 333 ? -34.661 3.421 31.427 1.00 50.72 333 ASP A CA 1
ATOM 2429 C C . ASP A 1 333 ? -33.927 3.358 30.084 1.00 50.72 333 ASP A C 1
ATOM 2431 O O . ASP A 1 333 ? -32.721 3.148 30.015 1.00 50.72 333 ASP A O 1
ATOM 2435 N N . PHE A 1 334 ? -34.658 3.604 28.993 1.00 48.34 334 PHE A N 1
ATOM 2436 C CA . PHE A 1 334 ? -34.165 3.564 27.602 1.00 48.34 334 PHE A CA 1
ATOM 2437 C C . PHE A 1 334 ? -33.079 4.606 27.262 1.00 48.34 334 PHE A C 1
ATOM 2439 O O . PHE A 1 334 ? -32.705 4.763 26.100 1.00 48.34 334 PHE A O 1
ATOM 2446 N N . TYR A 1 335 ? -32.612 5.342 28.265 1.00 56.25 335 TYR A N 1
ATOM 2447 C CA . TYR A 1 335 ? -31.584 6.367 28.169 1.00 56.25 335 TYR A CA 1
ATOM 2448 C C . TYR A 1 335 ? -30.396 6.075 29.079 1.00 56.25 335 TYR A C 1
ATOM 2450 O O . TYR A 1 335 ? -29.519 6.915 29.150 1.00 56.25 335 TYR A O 1
ATOM 2458 N N . GLN A 1 336 ? -30.327 4.929 29.759 1.00 60.09 336 GLN A N 1
ATOM 2459 C CA . GLN A 1 336 ? -29.245 4.626 30.694 1.00 60.09 336 GLN A CA 1
ATOM 2460 C C . GLN A 1 336 ? -28.465 3.377 30.267 1.00 60.09 336 GLN A C 1
ATOM 2462 O O . GLN A 1 336 ? -29.047 2.408 29.780 1.00 60.09 336 GLN A O 1
ATOM 2467 N N . ALA A 1 337 ? -27.140 3.411 30.406 1.00 59.41 337 ALA A N 1
ATOM 2468 C CA . ALA A 1 337 ? -26.282 2.249 30.201 1.00 59.41 337 ALA A CA 1
ATOM 2469 C C . ALA A 1 337 ? -25.201 2.144 31.275 1.00 59.41 337 ALA A C 1
ATOM 2471 O O . ALA A 1 337 ? -24.537 3.132 31.575 1.00 59.41 337 ALA A O 1
ATOM 2472 N N . ASP A 1 338 ? -24.989 0.942 31.791 1.00 62.19 338 ASP A N 1
ATOM 2473 C CA . ASP A 1 338 ? -23.921 0.622 32.723 1.00 62.19 338 ASP A CA 1
ATOM 2474 C C . ASP A 1 33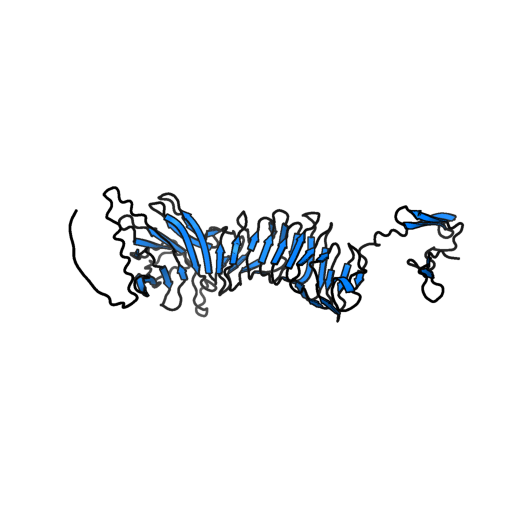8 ? -22.619 0.372 31.974 1.00 62.19 338 ASP A C 1
ATOM 2476 O O . ASP A 1 338 ? -22.578 -0.356 30.977 1.00 62.19 338 ASP A O 1
ATOM 2480 N N . MET A 1 339 ? -21.532 0.950 32.476 1.00 62.66 339 MET A N 1
ATOM 2481 C CA . MET A 1 339 ? -20.198 0.684 31.958 1.00 62.66 339 MET A CA 1
ATOM 2482 C C . MET A 1 339 ? -19.391 -0.194 32.917 1.00 62.66 339 MET A C 1
ATOM 2484 O O . MET A 1 339 ? -19.100 0.188 34.046 1.00 62.66 339 MET A O 1
ATOM 2488 N N . THR A 1 340 ? -18.975 -1.365 32.436 1.00 55.97 340 THR A N 1
ATOM 2489 C CA . THR A 1 340 ? -18.081 -2.288 33.148 1.00 55.97 340 THR A CA 1
ATOM 2490 C C . THR A 1 340 ? -16.669 -2.183 32.589 1.00 55.97 340 THR A C 1
ATOM 2492 O O . THR A 1 340 ? -16.482 -2.193 31.374 1.00 55.97 340 THR A O 1
ATOM 2495 N N . PHE A 1 341 ? -15.659 -2.150 33.454 1.00 55.56 341 PHE A N 1
ATOM 2496 C CA . PHE A 1 341 ? -14.257 -2.148 33.048 1.00 55.56 341 PHE A CA 1
ATOM 2497 C C . PHE A 1 341 ? -13.691 -3.561 33.131 1.00 55.56 341 PHE A C 1
ATOM 2499 O O . PHE A 1 341 ? -14.001 -4.321 34.045 1.00 55.56 341 PHE A O 1
ATOM 2506 N N . TYR A 1 342 ? -12.856 -3.926 32.166 1.00 48.53 342 TYR A N 1
ATOM 2507 C CA . TYR A 1 342 ? -12.100 -5.169 32.231 1.00 48.53 342 TYR A CA 1
ATOM 2508 C C . TYR A 1 342 ? -10.634 -4.825 32.331 1.00 48.53 342 TYR A C 1
ATOM 2510 O O . TYR A 1 342 ? -10.099 -4.160 31.441 1.00 48.53 342 TYR A O 1
ATOM 2518 N N . SER A 1 343 ? -10.016 -5.312 33.402 1.00 47.78 343 SER A N 1
ATOM 2519 C CA . SER A 1 343 ? -8.586 -5.212 33.600 1.00 47.78 343 SER A CA 1
ATOM 2520 C C . SER A 1 343 ? -7.907 -6.575 33.525 1.00 47.78 343 SER A C 1
ATOM 2522 O O . SER A 1 343 ? -8.508 -7.618 33.801 1.00 47.78 343 SER A O 1
ATOM 2524 N N . THR A 1 344 ? -6.647 -6.591 33.103 1.00 43.84 344 THR A N 1
ATOM 2525 C CA . THR A 1 344 ? -5.792 -7.783 33.179 1.00 43.84 344 THR A CA 1
ATOM 2526 C C . THR A 1 344 ? -4.971 -7.783 34.472 1.00 43.84 344 THR A C 1
ATOM 2528 O O . THR A 1 344 ? -4.816 -6.759 35.125 1.00 43.84 344 THR A O 1
ATOM 2531 N N . ALA A 1 345 ? -4.381 -8.921 34.857 1.00 44.09 345 ALA A N 1
ATOM 2532 C CA . ALA A 1 345 ? -3.526 -9.018 36.054 1.00 44.09 345 ALA A CA 1
ATOM 2533 C C . ALA A 1 345 ? -2.298 -8.071 36.045 1.00 44.09 345 ALA A C 1
ATOM 2535 O O . ALA A 1 345 ? -1.644 -7.902 37.070 1.00 44.09 345 ALA A O 1
ATOM 2536 N N . ALA A 1 346 ? -1.963 -7.461 34.901 1.00 41.88 346 ALA A N 1
ATOM 2537 C CA . ALA A 1 346 ? -0.933 -6.427 34.794 1.00 41.88 346 ALA A CA 1
ATOM 2538 C C . ALA A 1 346 ? -1.427 -5.022 35.216 1.00 41.88 346 ALA A C 1
ATOM 2540 O O . ALA A 1 346 ? -0.635 -4.084 35.250 1.00 41.88 346 ALA A O 1
ATOM 2541 N N . GLU A 1 347 ? -2.714 -4.875 35.542 1.00 42.25 347 GLU A N 1
ATOM 2542 C CA . GLU A 1 347 ? -3.427 -3.602 35.715 1.00 42.25 347 GLU A CA 1
ATOM 2543 C C . GLU A 1 347 ? -4.030 -3.443 37.136 1.00 42.25 347 GLU A C 1
ATOM 2545 O O . GLU A 1 347 ? -4.892 -2.599 37.356 1.00 42.25 347 GLU A O 1
ATOM 2550 N N . ASP A 1 348 ? -3.555 -4.211 38.129 1.00 41.25 348 ASP A N 1
ATOM 2551 C CA . ASP A 1 348 ? -4.066 -4.335 39.521 1.00 41.25 348 ASP A CA 1
ATOM 2552 C C . ASP A 1 348 ? -4.101 -3.036 40.383 1.00 41.25 348 ASP A C 1
ATOM 2554 O O . ASP A 1 348 ? -4.409 -3.088 41.574 1.00 41.25 348 ASP A O 1
ATOM 2558 N N . ILE A 1 349 ? -3.800 -1.856 39.823 1.00 44.88 349 ILE A N 1
ATOM 2559 C CA . ILE A 1 349 ? -3.731 -0.559 40.538 1.00 44.88 349 ILE A CA 1
ATOM 2560 C C . ILE A 1 349 ? -4.744 0.471 39.986 1.00 44.88 349 ILE A C 1
ATOM 2562 O O . ILE A 1 349 ? -4.553 1.681 40.105 1.00 44.88 349 ILE A O 1
ATOM 2566 N N . ILE A 1 350 ? -5.840 0.025 39.364 1.00 47.84 350 ILE A N 1
ATOM 2567 C CA . ILE A 1 350 ? -6.920 0.918 38.910 1.00 47.84 350 ILE A CA 1
ATOM 2568 C C . ILE A 1 350 ? -7.741 1.384 40.122 1.00 47.84 350 ILE A C 1
ATOM 2570 O O . ILE A 1 350 ? -8.717 0.746 40.512 1.00 47.84 350 ILE A O 1
ATOM 2574 N N . THR A 1 351 ? -7.356 2.502 40.739 1.00 47.81 351 THR A N 1
ATOM 2575 C CA . THR A 1 351 ? -8.171 3.117 41.806 1.00 47.81 351 THR A CA 1
ATOM 2576 C C . THR A 1 351 ? -8.860 4.420 41.394 1.00 47.81 351 THR A C 1
ATOM 2578 O O . THR A 1 351 ? -9.696 4.892 42.158 1.00 47.81 351 THR A O 1
ATOM 2581 N N . ASN A 1 352 ? -8.548 5.010 40.224 1.00 52.56 352 ASN A N 1
ATOM 2582 C CA . ASN A 1 352 ? -8.831 6.436 39.974 1.00 52.56 352 ASN A CA 1
ATOM 2583 C C . ASN A 1 352 ? -9.273 6.837 38.539 1.00 52.56 352 ASN A C 1
ATOM 2585 O O . ASN A 1 352 ? -9.348 8.033 38.273 1.00 52.56 352 ASN A O 1
ATOM 2589 N N . ASP A 1 353 ? -9.549 5.925 37.596 1.00 54.12 353 ASP A N 1
ATOM 2590 C CA . ASP A 1 353 ? -10.023 6.374 36.269 1.00 54.12 353 ASP A CA 1
ATOM 2591 C C . ASP A 1 353 ? -11.441 6.948 36.365 1.00 54.12 353 ASP A C 1
ATOM 2593 O O . ASP A 1 353 ? -12.355 6.280 36.851 1.00 54.12 353 ASP A O 1
ATOM 2597 N N . THR A 1 354 ? -11.610 8.189 35.902 1.00 61.16 354 THR A N 1
ATOM 2598 C CA . THR A 1 354 ? -12.876 8.926 35.938 1.00 61.16 354 THR A CA 1
ATOM 2599 C C . THR A 1 354 ? -13.546 8.869 34.571 1.00 61.16 354 THR A C 1
ATOM 2601 O O . THR A 1 354 ? -12.906 8.975 33.518 1.00 61.16 354 THR A O 1
ATOM 2604 N N . VAL A 1 355 ? -14.859 8.683 34.579 1.00 65.94 355 VAL A N 1
ATOM 2605 C CA . VAL A 1 355 ? -15.694 8.680 33.387 1.00 65.94 355 VAL A CA 1
ATOM 2606 C C . VAL A 1 355 ? -16.330 10.043 33.266 1.00 65.94 355 VAL A C 1
ATOM 2608 O O . VAL A 1 355 ? -17.047 10.484 34.158 1.00 65.94 355 VAL A O 1
ATOM 2611 N N . TYR A 1 356 ? -16.105 10.693 32.134 1.00 60.59 356 TYR A N 1
ATOM 2612 C CA . TYR A 1 356 ? -16.716 11.974 31.832 1.00 60.59 356 TYR A CA 1
ATOM 2613 C C . TYR A 1 356 ? -17.737 11.816 30.714 1.00 60.59 356 TYR A C 1
ATOM 2615 O O . TYR A 1 356 ? -17.449 11.233 29.669 1.00 60.59 356 TYR A O 1
ATOM 2623 N N . GLN A 1 357 ? -18.923 12.384 30.900 1.00 68.44 357 GLN A N 1
ATOM 2624 C CA . GLN A 1 357 ? -19.996 12.400 29.916 1.00 68.44 357 GLN A CA 1
ATOM 2625 C C . GLN A 1 357 ? -20.263 13.820 29.414 1.00 68.44 357 GLN A C 1
ATOM 2627 O O . GLN A 1 357 ? -20.442 14.751 30.196 1.00 68.44 357 GLN A O 1
ATOM 2632 N N . TYR A 1 358 ? -20.321 13.992 28.096 1.00 55.81 358 TYR A N 1
ATOM 2633 C CA . TYR A 1 358 ? -20.705 15.241 27.453 1.00 55.81 358 TYR A CA 1
ATOM 2634 C C . TYR A 1 358 ? -22.213 15.318 27.290 1.00 55.81 358 TYR A C 1
ATOM 2636 O O . TYR A 1 358 ? -22.793 14.575 26.498 1.00 55.81 358 TYR A O 1
ATOM 2644 N N . TYR A 1 359 ? -22.834 16.275 27.968 1.00 63.53 359 TYR A N 1
ATOM 2645 C CA . TYR A 1 359 ? -24.257 16.546 27.854 1.00 63.53 359 TYR A CA 1
ATOM 2646 C C . TYR A 1 359 ? -24.516 17.508 26.695 1.00 63.53 359 TYR A C 1
ATOM 2648 O O . TYR A 1 359 ? -24.479 18.729 26.859 1.00 63.53 359 TYR A O 1
ATOM 2656 N N . ALA A 1 360 ? -24.804 16.973 25.507 1.00 48.72 360 ALA A N 1
ATOM 2657 C CA . ALA A 1 360 ? -24.906 17.756 24.273 1.00 48.72 360 ALA A CA 1
ATOM 2658 C C . ALA A 1 360 ? -26.017 18.820 24.308 1.00 48.72 360 ALA A C 1
ATOM 2660 O O . ALA A 1 360 ? -25.879 19.881 23.701 1.00 48.72 360 ALA A O 1
ATOM 2661 N N . ALA A 1 361 ? -27.094 18.573 25.059 1.00 63.50 361 ALA A N 1
ATOM 2662 C CA . ALA A 1 361 ? -28.173 19.542 25.266 1.00 63.50 361 ALA A CA 1
ATOM 2663 C C . ALA A 1 361 ? -27.724 20.797 26.039 1.00 63.50 361 ALA A C 1
ATOM 2665 O O . ALA A 1 361 ? -28.351 21.850 25.926 1.00 63.50 361 ALA A O 1
ATOM 2666 N N . PHE A 1 362 ? -26.642 20.686 26.812 1.00 68.00 362 PHE A N 1
ATOM 2667 C CA . PHE A 1 362 ? -26.175 21.719 27.734 1.00 68.00 362 PHE A CA 1
ATOM 2668 C C . PHE A 1 362 ? -24.733 22.172 27.466 1.00 68.00 362 PHE A C 1
ATOM 2670 O O . PHE A 1 362 ? -24.295 23.178 28.015 1.00 68.00 362 PHE A O 1
ATOM 2677 N N . GLY A 1 363 ? -24.007 21.470 26.594 1.00 63.03 363 GLY A N 1
ATOM 2678 C CA . GLY A 1 363 ? -22.704 21.878 26.089 1.00 63.03 363 GLY A CA 1
ATOM 2679 C C . GLY A 1 363 ? -21.532 21.696 27.057 1.00 63.03 363 GLY A C 1
ATOM 2680 O O . GLY A 1 363 ? -20.527 22.381 26.880 1.00 63.03 363 GLY A O 1
ATOM 2681 N N . PHE A 1 364 ? -21.629 20.809 28.055 1.00 66.75 364 PHE A N 1
ATOM 2682 C CA . PHE A 1 364 ? -20.585 20.609 29.073 1.00 66.75 364 PHE A CA 1
ATOM 2683 C C . PHE A 1 364 ? -20.244 19.128 29.308 1.00 66.75 364 PHE A C 1
ATOM 2685 O O . PHE A 1 364 ? -21.052 18.250 29.008 1.00 66.75 364 PHE A O 1
ATOM 2692 N N . TRP A 1 365 ? -19.051 18.871 29.854 1.00 62.62 365 TRP A N 1
ATOM 2693 C CA . TRP A 1 365 ? -18.617 17.561 30.356 1.00 62.62 365 TRP A CA 1
ATOM 2694 C C . TRP A 1 365 ? -18.881 17.455 31.860 1.00 62.62 365 TRP A C 1
ATOM 2696 O O . TRP A 1 365 ? -18.580 18.397 32.592 1.00 62.62 365 TRP A O 1
ATOM 2706 N N . ALA A 1 366 ? -19.425 16.329 32.317 1.00 68.12 366 ALA A N 1
ATOM 2707 C CA . ALA A 1 366 ? -19.617 16.022 33.732 1.00 68.12 366 ALA A CA 1
ATOM 2708 C C . ALA A 1 366 ? -18.902 14.721 34.094 1.00 68.12 366 ALA A C 1
ATOM 2710 O O . ALA A 1 366 ? -18.976 13.765 33.328 1.00 68.12 366 ALA A O 1
ATOM 2711 N N . ASP A 1 367 ? -18.270 14.683 35.263 1.00 72.19 367 ASP A N 1
ATOM 2712 C CA . ASP A 1 367 ? -17.863 13.438 35.917 1.00 72.19 367 ASP A CA 1
ATOM 2713 C C . ASP A 1 367 ? -19.124 12.631 36.272 1.00 72.19 367 ASP A C 1
ATOM 2715 O O . ASP A 1 367 ? -20.034 13.145 36.931 1.00 72.19 367 ASP A O 1
ATOM 2719 N N . VAL A 1 368 ? -19.198 11.399 35.772 1.00 68.50 368 VAL A N 1
ATOM 2720 C CA . VAL A 1 368 ? -20.311 10.461 35.980 1.00 68.50 368 VAL A CA 1
ATOM 2721 C C . VAL A 1 368 ? -19.883 9.199 36.734 1.00 68.50 368 VAL A C 1
ATOM 2723 O O . VAL A 1 368 ? -20.652 8.245 36.815 1.00 68.50 368 VAL A O 1
ATOM 2726 N N . GLY A 1 369 ? -18.683 9.196 37.321 1.00 68.19 369 GLY A N 1
ATOM 2727 C CA . GLY A 1 369 ? -18.218 8.155 38.231 1.00 68.19 369 GLY A CA 1
ATOM 2728 C C . GLY A 1 369 ? -16.780 7.711 37.982 1.00 68.19 369 GLY A C 1
ATOM 2729 O O . GLY A 1 369 ? -16.167 8.022 36.962 1.00 68.19 369 GLY A O 1
ATOM 2730 N N . THR A 1 370 ? -16.244 6.941 38.927 1.00 60.41 370 THR A N 1
ATOM 2731 C CA . THR A 1 370 ? -14.875 6.416 38.892 1.00 60.41 370 THR A CA 1
ATOM 2732 C C . THR A 1 370 ? -14.855 4.891 38.920 1.00 60.41 370 THR A C 1
ATOM 2734 O O . THR A 1 370 ? -15.728 4.245 39.502 1.00 60.41 370 THR A O 1
ATOM 2737 N N . SER A 1 371 ? -13.839 4.285 38.304 1.00 56.81 371 SER A N 1
ATOM 2738 C CA . SER A 1 371 ? -13.639 2.839 38.368 1.00 56.81 371 SER A CA 1
ATOM 2739 C C . SER A 1 371 ? -13.050 2.421 39.719 1.00 56.81 371 SER A C 1
ATOM 2741 O O . SER A 1 371 ? -11.871 2.657 39.983 1.00 56.81 371 SER A O 1
ATOM 2743 N N . GLY A 1 372 ? -13.848 1.783 40.577 1.00 54.22 372 GLY A N 1
ATOM 2744 C CA . GLY A 1 372 ? -13.357 1.151 41.804 1.00 54.22 372 GLY A CA 1
ATOM 2745 C C . GLY A 1 372 ? -12.944 -0.302 41.560 1.00 54.22 372 GLY A C 1
ATOM 2746 O O . GLY A 1 372 ? -13.807 -1.173 41.577 1.00 54.22 372 GLY A O 1
ATOM 2747 N N . CYS A 1 373 ? -11.654 -0.595 41.356 1.00 52.38 373 CYS A N 1
ATOM 2748 C CA . CYS A 1 373 ? -11.179 -1.981 41.242 1.00 52.38 373 CYS A CA 1
ATOM 2749 C C . CYS A 1 373 ? -10.580 -2.491 42.570 1.00 52.38 373 CYS A C 1
ATOM 2751 O O . CYS A 1 373 ? -9.845 -1.789 43.266 1.00 52.38 373 CYS A O 1
ATOM 2753 N N . GLY A 1 374 ? -10.949 -3.723 42.948 1.00 45.91 374 GLY A N 1
ATOM 2754 C CA . GLY A 1 374 ? -10.470 -4.435 44.138 1.00 45.91 374 GLY A CA 1
ATOM 2755 C C . GLY A 1 374 ? -9.211 -5.271 43.863 1.00 45.91 374 GLY A C 1
ATOM 2756 O O . GLY A 1 374 ? -8.989 -5.725 42.751 1.00 45.91 374 GLY A O 1
ATOM 2757 N N . ALA A 1 375 ? -8.402 -5.477 44.904 1.00 45.09 375 ALA A N 1
ATOM 2758 C CA . ALA A 1 375 ? -6.985 -5.865 44.878 1.00 45.09 375 ALA A CA 1
ATOM 2759 C C . ALA A 1 375 ? -6.626 -7.317 44.454 1.00 45.09 375 ALA A C 1
ATOM 2761 O O . ALA A 1 375 ? -5.697 -7.886 45.036 1.00 45.09 375 ALA A O 1
ATOM 2762 N N . ALA A 1 376 ? -7.351 -7.954 43.523 1.00 46.66 376 ALA A N 1
ATOM 2763 C CA . ALA A 1 376 ? -7.086 -9.346 43.137 1.00 46.66 376 ALA A CA 1
ATOM 2764 C C . ALA A 1 376 ? -6.933 -9.558 41.609 1.00 46.66 376 ALA A C 1
ATOM 2766 O O . ALA A 1 376 ? -7.851 -9.224 40.860 1.00 46.66 376 ALA A O 1
ATOM 2767 N N . PRO A 1 377 ? -5.837 -10.201 41.156 1.00 41.94 377 PRO A N 1
ATOM 2768 C CA . PRO A 1 377 ? -5.514 -10.339 39.737 1.00 41.94 377 PRO A CA 1
ATOM 2769 C C . PRO A 1 377 ? -6.448 -11.281 38.971 1.00 41.94 377 PRO A C 1
ATOM 2771 O O . PRO A 1 377 ? -6.690 -12.415 39.389 1.00 41.94 377 PRO A O 1
ATOM 2774 N N . GLY A 1 378 ? -6.862 -10.850 37.774 1.00 42.88 378 GLY A N 1
ATOM 2775 C CA . GLY A 1 378 ? -7.554 -11.684 36.780 1.00 42.88 378 GLY A CA 1
ATOM 2776 C C . GLY A 1 378 ? -9.073 -11.788 36.936 1.00 42.88 378 GLY A C 1
ATOM 2777 O O . GLY A 1 378 ? -9.701 -12.517 36.168 1.00 42.88 378 GLY A O 1
ATOM 2778 N N . GLU A 1 379 ? -9.661 -11.061 37.883 1.00 45.03 379 GLU A N 1
ATOM 2779 C CA . GLU A 1 379 ? -11.112 -10.946 38.037 1.00 45.03 379 GLU A CA 1
ATOM 2780 C C . GLU A 1 379 ? -11.616 -9.659 37.356 1.00 45.03 379 GLU A C 1
ATOM 2782 O O . GLU A 1 379 ? -10.978 -8.612 37.485 1.00 45.03 379 GLU A O 1
ATOM 2787 N N . PRO A 1 380 ? -12.750 -9.692 36.631 1.00 44.06 380 PRO A N 1
ATOM 2788 C CA . PRO A 1 380 ? -13.364 -8.479 36.103 1.00 44.06 380 PRO A CA 1
ATOM 2789 C C . PRO A 1 380 ? -13.699 -7.522 37.255 1.00 44.06 380 PRO A C 1
ATOM 2791 O O . PRO A 1 380 ? -14.424 -7.898 38.176 1.00 44.06 380 PRO A O 1
ATOM 2794 N N . CYS A 1 381 ? -13.201 -6.283 37.207 1.00 47.44 381 CYS A N 1
ATOM 2795 C CA . CYS A 1 381 ? -13.615 -5.258 38.157 1.00 47.44 381 CYS A CA 1
ATOM 2796 C C . CYS A 1 381 ? -14.812 -4.469 37.624 1.00 47.44 381 CYS A C 1
ATOM 2798 O O . CYS A 1 381 ? -14.713 -3.625 36.737 1.00 47.44 381 CYS A O 1
ATOM 2800 N N . THR A 1 382 ? -15.979 -4.714 38.208 1.00 44.84 382 THR A N 1
ATOM 2801 C CA . THR A 1 382 ? -17.121 -3.814 38.067 1.00 44.84 382 THR A CA 1
ATOM 2802 C C . THR A 1 382 ? -16.811 -2.509 38.789 1.00 44.84 382 THR A C 1
ATOM 2804 O O . THR A 1 382 ? -16.787 -2.471 40.018 1.00 44.84 382 THR A O 1
ATOM 2807 N N . ALA A 1 383 ? -16.586 -1.438 38.027 1.00 49.59 383 ALA A N 1
ATOM 2808 C CA . ALA A 1 383 ? -16.837 -0.095 38.525 1.00 49.59 383 ALA A CA 1
ATOM 2809 C C . ALA A 1 383 ? -18.319 -0.023 38.890 1.00 49.59 383 ALA A C 1
ATOM 2811 O O . ALA A 1 383 ? -19.179 -0.069 38.014 1.00 49.59 383 ALA A O 1
ATOM 2812 N N . ASP A 1 384 ? -18.619 -0.008 40.181 1.00 45.78 384 ASP A N 1
ATOM 2813 C CA . ASP A 1 384 ? -19.999 0.044 40.645 1.00 45.78 384 ASP A CA 1
ATOM 2814 C C . ASP A 1 384 ? -20.576 1.441 40.343 1.00 45.78 384 ASP A C 1
ATOM 2816 O O . ASP A 1 384 ? -20.069 2.444 40.850 1.00 45.78 384 ASP A O 1
ATOM 2820 N N . GLY A 1 385 ? -21.627 1.512 39.518 1.00 52.28 385 GLY A N 1
ATOM 2821 C CA . GLY A 1 385 ? -22.479 2.702 39.382 1.00 52.28 385 GLY A CA 1
ATOM 2822 C C . GLY A 1 385 ? -22.097 3.761 38.339 1.00 52.28 385 GLY A C 1
ATOM 2823 O O . GLY A 1 385 ? -22.540 4.900 38.482 1.00 52.28 385 GLY A O 1
ATOM 2824 N N . VAL A 1 386 ? -21.320 3.440 37.294 1.00 58.94 386 VAL A N 1
ATOM 2825 C CA . VAL A 1 386 ? -21.188 4.359 36.144 1.00 58.94 386 VAL A CA 1
ATOM 2826 C C . VAL A 1 386 ? -22.345 4.134 35.178 1.00 58.94 386 VAL A C 1
ATOM 2828 O O . VAL A 1 386 ? -22.269 3.282 34.290 1.00 58.94 386 VAL A O 1
ATOM 2831 N N . THR A 1 387 ? -23.390 4.938 35.337 1.00 65.00 387 THR A N 1
ATOM 2832 C CA . THR A 1 387 ? -24.549 4.941 34.447 1.00 65.00 387 THR A CA 1
ATOM 2833 C C . THR A 1 387 ? -24.476 6.128 33.487 1.00 65.00 387 THR A C 1
ATOM 2835 O O . THR A 1 387 ? -24.452 7.290 33.890 1.00 65.00 387 THR A O 1
ATOM 2838 N N . LEU A 1 388 ? -24.415 5.832 32.192 1.00 66.06 388 LEU A N 1
ATOM 2839 C CA . LEU A 1 388 ? -24.312 6.802 31.108 1.00 66.06 388 LEU A CA 1
ATOM 2840 C C . LEU A 1 388 ? -25.695 7.161 30.567 1.00 66.06 388 LEU A C 1
ATOM 2842 O O . LEU A 1 388 ? -26.443 6.272 30.172 1.00 66.06 388 LEU A O 1
ATOM 2846 N N . ASP A 1 389 ? -25.989 8.455 30.418 1.00 66.81 389 ASP A N 1
ATOM 2847 C CA . ASP A 1 389 ? -27.130 8.916 29.613 1.00 66.81 389 ASP A CA 1
ATOM 2848 C C . ASP A 1 389 ? -26.877 8.697 28.098 1.00 66.81 389 ASP A C 1
ATOM 2850 O O . ASP A 1 389 ? -26.215 9.512 27.453 1.00 66.81 389 ASP A O 1
ATOM 2854 N N . VAL A 1 390 ? -27.375 7.609 27.504 1.00 56.56 390 VAL A N 1
ATOM 2855 C CA . VAL A 1 390 ? -27.135 7.218 26.094 1.00 56.56 390 VAL A CA 1
ATOM 2856 C C . VAL A 1 390 ? -27.950 8.009 25.056 1.00 56.56 390 VAL A C 1
ATOM 2858 O O . VAL A 1 390 ? -28.142 7.546 23.932 1.00 56.56 390 VAL A O 1
ATOM 2861 N N . GLY A 1 391 ? -28.430 9.212 25.394 1.00 58.88 391 GLY A N 1
ATOM 2862 C CA . GLY A 1 391 ? -29.013 10.167 24.444 1.00 58.88 391 GLY A CA 1
ATOM 2863 C C . GLY A 1 391 ? -28.015 10.684 23.377 1.00 58.88 391 GLY A C 1
ATOM 2864 O O . GLY A 1 39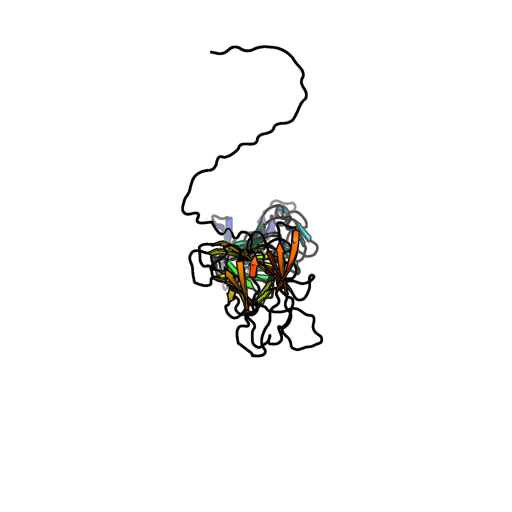1 ? -27.129 9.964 22.925 1.00 58.88 391 GLY A O 1
ATOM 2865 N N . PRO A 1 392 ? -28.082 11.953 22.925 1.00 48.34 392 PRO A N 1
ATOM 2866 C CA . PRO A 1 392 ? -27.100 12.522 21.981 1.00 48.34 392 PRO A CA 1
ATOM 2867 C C . PRO A 1 392 ? -25.710 12.762 22.611 1.00 48.34 392 PRO A C 1
ATOM 2869 O O . PRO A 1 392 ? -24.919 13.549 22.092 1.00 48.34 392 PRO A O 1
ATOM 2872 N N . ASN A 1 393 ? -25.448 12.151 23.761 1.00 50.78 393 ASN A N 1
ATOM 2873 C CA . ASN A 1 393 ? -24.325 12.426 24.635 1.00 50.78 393 ASN A CA 1
ATOM 2874 C C . ASN A 1 393 ? -23.159 11.488 24.308 1.00 50.78 393 ASN A C 1
ATOM 2876 O O . ASN A 1 393 ? -23.344 10.365 23.844 1.00 50.78 393 ASN A O 1
ATOM 2880 N N . HIS A 1 394 ? -21.938 11.960 24.539 1.00 54.25 394 HIS A N 1
ATOM 2881 C CA . HIS A 1 394 ? -20.709 11.190 24.317 1.00 54.25 394 HIS A CA 1
ATOM 2882 C C . HIS A 1 394 ? -20.044 10.918 25.664 1.00 54.25 394 HIS A C 1
ATOM 2884 O O . HIS A 1 394 ? -20.293 11.663 26.608 1.00 54.25 394 HIS A O 1
ATOM 2890 N N . PHE A 1 395 ? -19.167 9.922 25.767 1.00 56.06 395 PHE A N 1
ATOM 2891 C CA . PHE A 1 395 ? -18.393 9.720 26.991 1.00 56.06 395 PHE A CA 1
ATOM 2892 C C . PHE A 1 395 ? -16.914 9.481 26.699 1.00 56.06 395 PHE A C 1
ATOM 2894 O O . PHE A 1 395 ? -16.515 9.106 25.593 1.00 56.06 395 PHE A O 1
ATOM 2901 N N . VAL A 1 396 ? -16.086 9.760 27.695 1.00 53.22 396 VAL A N 1
ATOM 2902 C CA . VAL A 1 396 ? -14.637 9.609 27.634 1.00 53.22 396 VAL A CA 1
ATOM 2903 C C . VAL A 1 396 ? -14.126 9.084 28.976 1.00 53.22 396 VAL A C 1
ATOM 2905 O O . VAL A 1 396 ? -14.745 9.325 30.011 1.00 53.22 396 VAL A O 1
ATOM 2908 N N . ILE A 1 397 ? -13.009 8.358 28.960 1.00 53.34 397 ILE A N 1
ATOM 2909 C CA . ILE A 1 397 ? -12.383 7.783 30.163 1.00 53.34 397 ILE A CA 1
ATOM 2910 C C . ILE A 1 397 ? -10.978 8.387 30.307 1.00 53.34 397 ILE A C 1
ATOM 2912 O O . ILE A 1 397 ? -10.201 8.336 29.348 1.00 53.34 397 ILE A O 1
ATOM 2916 N N . GLY A 1 398 ? -10.644 8.952 31.473 1.00 50.56 398 GLY A N 1
ATOM 2917 C CA . GLY A 1 398 ? -9.342 9.586 31.739 1.00 50.56 398 GLY A CA 1
ATOM 2918 C C . GLY A 1 398 ? -9.074 9.870 33.227 1.00 50.56 398 GLY A C 1
ATOM 2919 O O . GLY A 1 398 ? -9.982 9.804 34.048 1.00 50.56 398 GLY A O 1
ATOM 2920 N N . ASP A 1 399 ? -7.817 10.175 33.572 1.00 43.59 399 ASP A N 1
ATOM 2921 C CA . ASP A 1 399 ? -7.383 10.515 34.948 1.00 43.59 399 ASP A CA 1
ATOM 2922 C C . ASP A 1 399 ? -7.718 11.986 35.301 1.00 43.59 399 ASP A C 1
ATOM 2924 O O . ASP A 1 399 ? -7.996 12.319 36.447 1.00 43.59 399 ASP A O 1
ATOM 2928 N N . VAL A 1 400 ? -7.753 12.874 34.292 1.00 43.97 400 VAL A N 1
ATOM 2929 C CA . VAL A 1 400 ? -8.135 14.298 34.392 1.00 43.97 400 VAL A CA 1
ATOM 2930 C C . VAL A 1 400 ? -8.712 14.812 33.060 1.00 43.97 400 VAL A C 1
ATOM 2932 O O . VAL A 1 400 ? -8.480 14.206 32.011 1.00 43.97 400 VAL A O 1
ATOM 2935 N N . ASP A 1 401 ? -9.393 15.967 33.099 1.00 42.41 401 ASP A N 1
ATOM 2936 C CA . ASP A 1 401 ? -10.069 16.672 31.986 1.00 42.41 401 ASP A CA 1
ATOM 2937 C C . ASP A 1 401 ? -9.249 16.836 30.677 1.00 42.41 401 ASP A C 1
ATOM 2939 O O . ASP A 1 401 ? -9.819 17.136 29.626 1.00 42.41 401 ASP A O 1
ATOM 2943 N N . GLU A 1 402 ? -7.921 16.659 30.708 1.00 33.66 402 GLU A N 1
ATOM 2944 C CA . GLU A 1 402 ? -7.009 16.994 29.601 1.00 33.66 402 GLU A CA 1
ATOM 2945 C C . GLU A 1 402 ? -6.514 15.800 28.757 1.00 33.66 402 GLU A C 1
ATOM 2947 O O . GLU A 1 402 ? -5.950 16.033 27.687 1.00 33.66 402 GLU A O 1
ATOM 2952 N N . SER A 1 403 ? -6.763 14.540 29.155 1.00 39.78 403 SER A N 1
ATOM 2953 C CA . SER A 1 403 ? -6.200 13.369 28.442 1.00 39.78 403 SER A CA 1
ATOM 2954 C C . SER A 1 403 ? -7.109 12.125 28.375 1.00 39.78 403 SER A C 1
ATOM 2956 O O . SER A 1 403 ? -6.797 11.122 29.025 1.00 39.78 403 SER A O 1
ATOM 2958 N N . PRO A 1 404 ? -8.219 12.118 27.604 1.00 31.95 404 PRO A N 1
ATOM 2959 C CA . PRO A 1 404 ? -9.117 10.968 27.631 1.00 31.95 404 PRO A CA 1
ATOM 2960 C C . PRO A 1 404 ? -9.197 10.151 26.322 1.00 31.95 404 PRO A C 1
ATOM 2962 O O . PRO A 1 404 ? -9.159 10.674 25.203 1.00 31.95 404 PRO A O 1
ATOM 2965 N N . THR A 1 405 ? -9.404 8.837 26.471 1.00 39.12 405 THR A N 1
ATOM 2966 C CA . THR A 1 405 ? -9.765 7.908 25.387 1.00 39.12 405 THR A CA 1
ATOM 2967 C C . THR A 1 405 ? -11.225 8.174 24.996 1.00 39.12 405 THR A C 1
ATOM 2969 O O . THR A 1 405 ? -12.144 7.852 25.748 1.00 39.12 405 THR A O 1
ATOM 2972 N N . ALA A 1 406 ? -11.464 8.822 23.851 1.00 33.38 406 ALA A N 1
ATOM 2973 C CA . ALA A 1 406 ? -12.815 9.247 23.481 1.00 33.38 406 ALA A CA 1
ATOM 2974 C C . ALA A 1 406 ? -13.627 8.141 22.799 1.00 33.38 406 ALA A C 1
ATOM 2976 O O . ALA A 1 406 ? -13.200 7.626 21.762 1.00 33.38 406 ALA A O 1
ATOM 2977 N N . ILE A 1 407 ? -14.822 7.851 23.330 1.00 39.34 407 ILE A N 1
ATOM 2978 C CA . ILE A 1 407 ? -15.780 6.910 22.742 1.00 39.34 407 ILE A CA 1
ATOM 2979 C C . ILE A 1 407 ? -17.018 7.671 22.301 1.00 39.34 407 ILE A C 1
ATOM 2981 O O . ILE A 1 407 ? -17.774 8.241 23.086 1.00 39.34 407 ILE A O 1
ATOM 2985 N N . ASN A 1 408 ? -17.201 7.723 20.987 1.00 31.69 408 ASN A N 1
ATOM 2986 C CA . ASN A 1 408 ? -18.266 8.497 20.377 1.00 31.69 408 ASN A CA 1
ATOM 2987 C C . ASN A 1 408 ? -19.377 7.551 19.915 1.00 31.69 408 ASN A C 1
ATOM 2989 O O . ASN A 1 408 ? -19.266 6.946 18.849 1.00 31.69 408 ASN A O 1
ATOM 2993 N N . LEU A 1 409 ? -20.427 7.411 20.725 1.00 32.97 409 LEU A N 1
ATOM 2994 C CA . LEU A 1 409 ? -21.656 6.721 20.341 1.00 32.97 409 LEU A CA 1
ATOM 2995 C C . LEU A 1 409 ? -22.528 7.694 19.542 1.00 32.97 409 LEU A C 1
ATOM 2997 O O . LEU A 1 409 ? -23.392 8.384 20.079 1.00 32.97 409 LEU A O 1
ATOM 3001 N N . ARG A 1 410 ? -22.301 7.789 18.229 1.00 26.92 410 ARG A N 1
ATOM 3002 C CA . ARG A 1 410 ? -23.199 8.565 17.366 1.00 26.92 410 ARG A CA 1
ATOM 3003 C C . ARG A 1 410 ? -24.443 7.738 17.044 1.00 26.92 410 ARG A C 1
ATOM 3005 O O . ARG A 1 410 ? -24.385 6.842 16.212 1.00 26.92 410 ARG A O 1
ATOM 3012 N N . GLY A 1 411 ? -25.580 8.119 17.629 1.00 27.55 411 GLY A N 1
ATOM 3013 C CA . GLY A 1 411 ? -26.900 7.763 17.101 1.00 27.55 411 GLY A CA 1
ATOM 3014 C C . GLY A 1 411 ? -27.615 6.578 17.747 1.00 27.55 411 GLY A C 1
ATOM 3015 O O . GLY A 1 411 ? -28.266 5.824 17.029 1.00 27.55 411 GLY A O 1
ATOM 3016 N N . VAL A 1 412 ? -27.601 6.452 19.076 1.00 27.78 412 VAL A N 1
ATOM 3017 C CA . VAL A 1 412 ? -28.548 5.557 19.757 1.00 27.78 412 VAL A CA 1
ATOM 3018 C C . VAL A 1 412 ? -29.940 6.203 19.707 1.00 27.78 412 VAL A C 1
ATOM 3020 O O . VAL A 1 412 ? -30.238 7.161 20.415 1.00 27.78 412 VAL A O 1
ATOM 3023 N N . ARG A 1 413 ? -30.811 5.728 18.809 1.00 24.73 413 ARG A N 1
ATOM 3024 C CA . ARG A 1 413 ? -32.257 5.955 18.932 1.00 24.73 413 ARG A CA 1
ATOM 3025 C C . ARG A 1 413 ? -32.849 4.729 19.606 1.00 24.73 413 ARG A C 1
ATOM 3027 O O . ARG A 1 413 ? -33.157 3.761 18.920 1.00 24.73 413 ARG A O 1
ATOM 3034 N N . ALA A 1 414 ? -33.089 4.803 20.911 1.00 26.59 414 ALA A N 1
ATOM 3035 C CA . ALA A 1 414 ? -34.092 3.938 21.511 1.00 26.59 414 ALA A CA 1
ATOM 3036 C C . ALA A 1 414 ? -35.442 4.300 20.872 1.00 26.59 414 ALA A C 1
ATOM 3038 O O . ALA A 1 414 ? -35.957 5.412 21.036 1.00 26.59 414 ALA A O 1
ATOM 3039 N N . SER A 1 415 ? -35.995 3.413 20.043 1.00 24.83 415 SER A N 1
ATOM 3040 C CA . SER A 1 415 ? -37.343 3.628 19.532 1.00 24.83 415 SER A CA 1
ATOM 3041 C C . SER A 1 415 ? -38.313 3.412 20.685 1.00 24.83 415 SER A C 1
ATOM 3043 O O . SER A 1 415 ? -38.448 2.294 21.175 1.00 24.83 415 SER A O 1
ATOM 3045 N N . ALA A 1 416 ? -39.014 4.467 21.101 1.00 28.25 416 ALA A N 1
ATOM 3046 C CA . ALA A 1 416 ? -40.166 4.321 21.973 1.00 28.25 416 ALA A CA 1
ATOM 3047 C C . ALA A 1 416 ? -41.207 3.447 21.257 1.00 28.25 416 ALA A C 1
ATOM 3049 O O . ALA A 1 416 ? -41.929 3.907 20.370 1.00 28.25 416 ALA A O 1
ATOM 3050 N N . GLY A 1 417 ? -41.291 2.176 21.643 1.00 28.31 417 GLY A N 1
ATOM 3051 C CA . GLY A 1 417 ? -42.451 1.346 21.368 1.00 28.31 417 GLY A CA 1
ATOM 3052 C C . GLY A 1 417 ? -43.640 1.887 22.156 1.00 28.31 417 GLY A C 1
ATOM 3053 O O . GLY A 1 417 ? -43.966 1.375 23.219 1.00 28.31 417 GLY A O 1
ATOM 3054 N N . GLN A 1 418 ? -44.295 2.938 21.665 1.00 32.53 418 GLN A N 1
ATOM 3055 C CA . GLN A 1 418 ? -45.624 3.302 22.146 1.00 32.53 418 GLN A CA 1
ATOM 3056 C C . GLN A 1 418 ? -46.629 2.347 21.499 1.00 32.53 41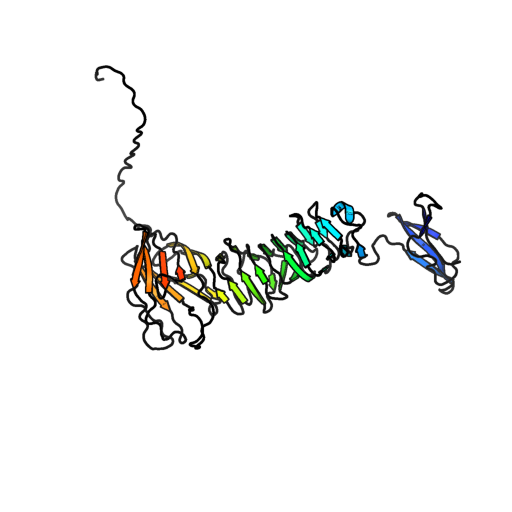8 GLN A C 1
ATOM 3058 O O . GLN A 1 418 ? -47.102 2.555 20.379 1.00 32.53 418 GLN A O 1
ATOM 3063 N N . ALA A 1 419 ? -46.960 1.279 22.223 1.00 32.25 419 ALA A N 1
ATOM 3064 C CA . ALA A 1 419 ? -48.223 0.592 22.032 1.00 32.25 419 ALA A CA 1
ATOM 3065 C C . ALA A 1 419 ? -49.360 1.566 22.398 1.00 32.25 419 ALA A C 1
ATOM 3067 O O . ALA A 1 419 ? -49.636 1.776 23.569 1.00 32.25 419 ALA A O 1
ATOM 3068 N N . GLY A 1 420 ? -49.990 2.150 21.374 1.00 31.97 420 GLY A N 1
ATOM 3069 C CA . GLY A 1 420 ? -51.335 2.736 21.418 1.00 31.97 420 GLY A CA 1
ATOM 3070 C C . GLY A 1 420 ? -51.527 4.014 22.247 1.00 31.97 420 GLY A C 1
ATOM 3071 O O . GLY A 1 420 ? -51.684 3.953 23.453 1.00 31.97 420 GLY A O 1
ATOM 3072 N N . GLU A 1 421 ? -51.682 5.165 21.583 1.00 29.95 421 GLU A N 1
ATOM 3073 C CA . GLU A 1 421 ? -52.989 5.820 21.371 1.00 29.95 421 GLU A CA 1
ATOM 3074 C C . GLU A 1 421 ? -52.850 7.252 20.788 1.00 29.95 421 GLU A C 1
ATOM 3076 O O . GLU A 1 421 ? -52.354 8.170 21.424 1.00 29.95 421 GLU A O 1
ATOM 3081 N N . ARG A 1 422 ? -53.431 7.412 19.585 1.00 27.97 422 ARG A N 1
ATOM 3082 C CA . ARG A 1 422 ? -54.052 8.601 18.947 1.00 27.97 422 ARG A CA 1
ATOM 3083 C C . ARG A 1 422 ? -53.193 9.796 18.460 1.00 27.97 422 ARG A C 1
ATOM 3085 O O . ARG A 1 422 ? -52.308 10.281 19.152 1.00 27.97 422 ARG A O 1
ATOM 3092 N N . PRO A 1 423 ? -53.507 10.333 17.255 1.00 31.95 423 PRO A N 1
ATOM 3093 C CA . PRO A 1 423 ? -52.705 11.355 16.592 1.00 31.95 423 PRO A CA 1
ATOM 3094 C C . PRO A 1 423 ? -53.023 12.741 17.161 1.00 31.95 423 PRO A C 1
ATOM 3096 O O . PRO A 1 423 ? -54.150 13.224 17.038 1.00 31.95 423 PRO A O 1
ATOM 3099 N N . PHE A 1 424 ? -52.027 13.418 17.728 1.00 29.08 424 PHE A N 1
ATOM 3100 C CA . PHE A 1 424 ? -52.117 14.854 17.973 1.00 29.08 424 PHE A CA 1
ATOM 3101 C C . PHE A 1 424 ? -51.505 15.625 16.800 1.00 29.08 424 PHE A C 1
ATOM 3103 O O . PHE A 1 424 ? -50.302 15.614 16.569 1.00 29.08 424 PHE A O 1
ATOM 3110 N N . LEU A 1 425 ? -52.418 16.235 16.039 1.00 27.48 425 LEU A N 1
ATOM 3111 C CA . LEU A 1 425 ? -52.310 17.471 15.263 1.00 27.48 425 LEU A CA 1
ATOM 3112 C C . LEU A 1 425 ? -50.895 18.040 15.043 1.00 27.48 425 LEU A C 1
ATOM 3114 O O . LEU A 1 425 ? -50.293 18.635 15.934 1.00 27.48 425 LEU A O 1
ATOM 3118 N N . ALA A 1 426 ? -50.466 18.027 13.781 1.00 28.45 426 ALA A N 1
ATOM 3119 C CA . ALA A 1 426 ? -49.510 18.998 13.271 1.00 28.45 426 ALA A CA 1
ATOM 3120 C C . ALA A 1 426 ? -50.131 20.407 13.348 1.00 28.45 426 ALA A C 1
ATOM 3122 O O . ALA A 1 426 ? -50.961 20.782 12.518 1.00 28.45 426 ALA A O 1
ATOM 3123 N N . ALA A 1 427 ? -49.736 21.194 14.349 1.00 28.88 427 ALA A N 1
ATOM 3124 C CA . ALA A 1 427 ? -49.922 22.637 14.326 1.00 28.88 427 ALA A CA 1
ATOM 3125 C C . ALA A 1 427 ? -48.824 23.247 13.442 1.00 28.88 427 ALA A C 1
ATOM 3127 O O . ALA A 1 427 ? -47.683 23.441 13.854 1.00 28.88 427 ALA A O 1
ATOM 3128 N N . LEU A 1 428 ? -49.194 23.505 12.190 1.00 28.19 428 LEU A N 1
ATOM 3129 C CA . LEU A 1 428 ? -48.445 24.302 11.231 1.00 28.19 428 LEU A CA 1
ATOM 3130 C C . LEU A 1 428 ? -48.359 25.749 11.755 1.00 28.19 428 LEU A C 1
ATOM 3132 O O . LEU A 1 428 ? -49.364 26.457 11.759 1.00 28.19 428 LEU A O 1
ATOM 3136 N N . LEU A 1 429 ? -47.179 26.201 12.185 1.00 26.50 429 LEU A N 1
ATOM 3137 C CA . LEU A 1 429 ? -46.917 27.615 12.475 1.00 26.50 429 LEU A CA 1
ATOM 3138 C C . LEU A 1 429 ? -45.960 28.170 11.415 1.00 26.50 429 LEU A C 1
ATOM 3140 O O . LEU A 1 429 ? -44.748 28.235 11.589 1.00 26.50 429 LEU A O 1
ATOM 3144 N N . VAL A 1 430 ? -46.544 28.550 10.278 1.00 28.78 430 VAL A N 1
ATOM 3145 C CA . VAL A 1 430 ? -45.953 29.512 9.345 1.00 28.78 430 VAL A CA 1
ATOM 3146 C C . VAL A 1 430 ? -46.338 30.895 9.863 1.00 28.78 430 VAL A C 1
ATOM 3148 O O . VAL A 1 430 ? -47.504 31.274 9.788 1.00 28.78 430 VAL A O 1
ATOM 3151 N N . LEU A 1 431 ? -45.373 31.661 10.374 1.00 27.33 431 LEU A N 1
ATOM 3152 C CA . LEU A 1 431 ? -45.509 33.113 10.480 1.00 27.33 431 LEU A CA 1
ATOM 3153 C C . LEU A 1 431 ? -44.473 33.765 9.560 1.00 27.33 431 LEU A C 1
ATOM 3155 O O . LEU A 1 431 ? -43.301 33.908 9.899 1.00 27.33 431 LEU A O 1
ATOM 3159 N N . MET A 1 432 ? -44.937 34.146 8.368 1.00 28.83 432 MET A N 1
ATOM 3160 C CA . MET A 1 432 ? -44.332 35.215 7.579 1.00 28.83 432 MET A CA 1
ATOM 3161 C C . MET A 1 432 ? -44.475 36.531 8.348 1.00 28.83 432 MET A C 1
ATOM 3163 O O . MET A 1 432 ? -45.571 36.888 8.777 1.00 28.83 432 MET A O 1
ATOM 3167 N N . GLY A 1 433 ? -43.381 37.277 8.453 1.00 27.72 433 GLY A N 1
ATOM 3168 C CA . GLY A 1 433 ? -43.369 38.652 8.932 1.00 27.72 433 GLY A CA 1
ATOM 3169 C C . GLY A 1 433 ? -42.353 39.469 8.147 1.00 27.72 433 GLY A C 1
ATOM 3170 O O . GLY A 1 433 ? -41.275 39.756 8.652 1.00 27.72 433 GLY A O 1
ATOM 3171 N N . LEU A 1 434 ? -42.695 39.840 6.909 1.00 27.23 434 LEU A N 1
ATOM 3172 C CA . LEU A 1 434 ? -42.058 40.953 6.213 1.00 27.23 434 LEU A CA 1
ATOM 3173 C C . LEU A 1 434 ? -43.133 41.844 5.576 1.00 27.23 434 LEU A C 1
ATOM 3175 O O . LEU A 1 434 ? -44.026 41.356 4.890 1.00 27.23 434 LEU A O 1
ATOM 3179 N N . MET A 1 435 ? -42.932 43.149 5.762 1.00 28.12 435 MET A N 1
ATOM 3180 C CA . MET A 1 435 ? -43.465 44.289 5.006 1.00 28.12 435 MET A CA 1
ATOM 3181 C C . MET A 1 435 ? -44.816 44.889 5.420 1.00 28.12 435 MET A C 1
ATOM 3183 O O . MET A 1 435 ? -45.909 44.416 5.125 1.00 28.12 435 MET A O 1
ATOM 3187 N N . VAL A 1 436 ? -44.652 46.057 6.042 1.00 31.12 436 VAL A N 1
ATOM 3188 C CA . VAL A 1 436 ? -45.529 47.227 6.062 1.00 31.12 436 VAL A CA 1
ATOM 3189 C C . VAL A 1 436 ? -46.185 47.473 4.695 1.00 31.12 436 VAL A C 1
ATOM 3191 O O . VAL A 1 436 ? -45.501 47.553 3.680 1.00 31.12 436 VAL A O 1
ATOM 3194 N N . GLY A 1 437 ? -47.503 47.679 4.688 1.00 29.22 437 GLY A N 1
ATOM 3195 C CA . GLY A 1 437 ? -48.252 48.091 3.501 1.00 29.22 437 GLY A CA 1
ATOM 3196 C C . GLY A 1 437 ? -49.695 48.459 3.837 1.00 29.22 437 GLY A C 1
ATOM 3197 O O . GLY A 1 437 ? -50.580 47.614 3.883 1.00 29.22 437 GLY A O 1
ATOM 3198 N N . THR A 1 438 ? -49.925 49.738 4.108 1.00 29.06 438 THR A N 1
ATOM 3199 C CA . THR A 1 438 ? -51.233 50.382 4.292 1.00 29.06 438 THR A CA 1
ATOM 3200 C C . THR A 1 438 ? -52.130 50.288 3.050 1.00 29.06 438 THR A C 1
ATOM 3202 O O . THR A 1 438 ? -51.679 50.694 1.984 1.00 29.06 438 THR A O 1
ATOM 3205 N N . ALA A 1 439 ? -53.399 49.879 3.204 1.00 29.31 439 ALA A N 1
ATOM 3206 C CA . ALA A 1 439 ? -54.602 50.401 2.511 1.00 29.31 439 ALA A CA 1
ATOM 3207 C C . ALA A 1 439 ? -55.815 49.486 2.821 1.00 29.31 439 ALA A C 1
ATOM 3209 O O . ALA A 1 439 ? -55.818 48.316 2.473 1.00 29.31 439 ALA A O 1
ATOM 3210 N N . VAL A 1 440 ? -56.761 49.895 3.673 1.00 31.12 440 VAL A N 1
ATOM 3211 C CA . VAL A 1 440 ? -58.006 50.622 3.335 1.00 31.12 440 VAL A CA 1
ATOM 3212 C C . VAL A 1 440 ? -59.159 49.718 2.836 1.00 31.12 440 VAL A C 1
ATOM 3214 O O . VAL A 1 440 ? -59.175 49.237 1.715 1.00 31.12 440 VAL A O 1
ATOM 3217 N N . TYR A 1 441 ? -60.186 49.662 3.698 1.00 27.64 441 TYR A N 1
ATOM 3218 C CA . TYR A 1 441 ? -61.639 49.628 3.437 1.00 27.64 441 TYR A CA 1
ATOM 3219 C C . TYR A 1 441 ? -62.452 48.319 3.292 1.00 27.64 441 TYR A C 1
ATOM 3221 O O . TYR A 1 441 ? -62.520 47.682 2.253 1.00 27.64 441 TYR A O 1
ATOM 3229 N N . ARG A 1 442 ? -63.275 48.142 4.343 1.00 29.81 442 ARG A N 1
ATOM 3230 C CA . ARG A 1 442 ? -64.748 47.984 4.392 1.00 29.81 442 ARG A CA 1
ATOM 3231 C C . ARG A 1 442 ? -65.457 46.721 3.854 1.00 29.81 442 ARG A C 1
ATOM 3233 O O . ARG A 1 442 ? -65.811 46.623 2.691 1.00 29.81 442 ARG A O 1
ATOM 3240 N N . LYS A 1 443 ? -66.008 46.056 4.880 1.00 30.53 443 LYS A N 1
ATOM 3241 C CA . LYS A 1 443 ? -67.412 45.660 5.150 1.00 30.53 443 LYS A CA 1
ATOM 3242 C C . LYS A 1 443 ? -67.933 44.305 4.629 1.00 30.53 443 LYS A C 1
ATOM 3244 O O . LYS A 1 443 ? -67.652 43.936 3.499 1.00 30.53 443 LYS A O 1
ATOM 3249 N N . PRO A 1 444 ? -68.744 43.597 5.454 1.00 44.09 444 PRO A N 1
ATOM 3250 C CA . PRO A 1 444 ? -69.084 42.189 5.257 1.00 44.09 444 PRO A CA 1
ATOM 3251 C C . PRO A 1 444 ? -70.551 41.952 4.846 1.00 44.09 444 PRO A C 1
ATOM 3253 O O . PRO A 1 444 ? -71.426 42.755 5.169 1.00 44.09 444 PRO A O 1
ATOM 3256 N N . ALA A 1 445 ? -70.819 40.789 4.249 1.00 34.25 445 ALA A N 1
ATOM 3257 C CA . ALA A 1 445 ? -72.063 40.007 4.360 1.00 34.25 445 ALA A CA 1
ATOM 3258 C C . ALA A 1 445 ? -71.775 38.613 3.763 1.00 34.25 445 ALA A C 1
ATOM 3260 O O . ALA A 1 445 ? -71.302 38.530 2.638 1.00 34.25 445 ALA A O 1
ATOM 3261 N N . ARG A 1 446 ? -71.737 37.544 4.570 1.00 38.62 446 ARG A N 1
ATOM 3262 C CA . ARG A 1 446 ? -72.832 36.579 4.817 1.00 38.62 446 ARG A CA 1
ATOM 3263 C C . ARG A 1 446 ? -73.484 36.026 3.542 1.00 38.62 446 ARG A C 1
ATOM 3265 O O . ARG A 1 446 ? -74.151 36.766 2.826 1.00 38.62 446 ARG A O 1
ATOM 3272 N N . GLY A 1 447 ? -73.360 34.709 3.391 1.00 39.12 447 GLY A N 1
ATOM 3273 C CA . GLY A 1 447 ? -74.003 33.838 2.412 1.00 39.12 447 GLY A CA 1
ATOM 3274 C C . GLY A 1 447 ? -73.334 32.483 2.478 1.00 39.12 447 GLY A C 1
ATOM 3275 O O . GLY A 1 447 ? -72.313 32.349 1.776 1.00 39.12 447 GLY A O 1
#

Secondary structure (DSSP, 8-state):
-----EEE---SSS-EEESS-TT-SSS-EEEEEEEE-TT--EEEEEEETTTTTEEEEEE--SS-SSS-EEE--SSEEHHHHTTT--TT-EEEE-TT-EEE-SS-EEESS-EEESSEEE-TTPEEEE-SSS-EEEEEEEEEEEEEEEE-SSTT-EEEEEEEEEEEEEEEEEEEEEEE-EEEEEEEEEEEEEEEESS-EEE-S-EEESSEEE-TTPEEEE--SSEEEEE-SS--EESEEEE-TT-EEEESS--EESS-EEESSEEEEEEEE-SSSSEEEES-STTTT---EEEE-SS--EEEEEEEEPPPS-----TTS------EEEEEE-SS-TTEEEEEEE--TT-TT-S-PEEEEEETTTTEEEEEEE----S-TTS----TT-EEE-SS-EEEEESSTTS-EEE--B-------------------------------------

Radius of gyration: 35.45 Å; Cα contacts (8 Å, |Δi|>4): 1133; chains: 1; bounding box: 111×77×96 Å

Sequence (447 aa):
NKATVMRYSGGAGSGWEIVEMRGFSGSTIAHPNLVLSSDDVPYLDYTDYANGLKASLMIYDPTPPGPVICNASGSGSWSAVTSHCQAGDTIVIPAGMTVVLDSDIELTGDFEIQGTLDANNKTVTLSGSGDQTLTGPALNFYRLTINKTNKTDTVYIVGKLKVSRKLSIARGKLRSASDYVDVEILVDGTLELSSDITVGGDWTNDGSLIANTYTVTFDGAALQTLGGSAPTAFYNLTIAPGASVFMATLPTAGGSVTNEGTISQTMTLTGSGAPVSFLQISTDKYRGVDITTTDNLGVVSVTVRGNAADCTGDPASPPDRLRCFRVDVETSDFYQADMTFYSTAAEDIITNDTVYQYYAAFGFWADVGTSGCGAAPGEPCTADGVTLDVGPNHFVIGDVDESPTAINLRGVRASAGQAGERPFLAALLVLMGLMVGTAVYRKPARG

Foldseek 3Di:
DADWDWDQCPDPDPSIDTPDDDRPAPDDWADWDWDADPVRKIKIWIQHVVVVRDIDIDTRDPPPPAAAEAEQCAADEPCVRCVVPDAAHAYEDADPHEYEYPEADEHAHEYEYAHHYHQVLHEYEYEEEAEYEYAYQEAEHQEYEYYYPAQAHEYYYHYAYEHNHEYEYQGHEYEEEYEEAEYHAAQRYEYEYPEEHEYQAEYEHQHYYNQPQYEYEYDHLDEYEDYYPAAAEHAEYEYDDNYHYEDADQHEYVHAYAFQAKYKYKDFAADADDWDFDNCRDVPHAGEETEGHHHGQGIWMKMWHGWDDDLDPDPPDDDTDHWYKYWYADDPDLFKIFIWTADAQSRQPQDAKWKWKQDPVVGDIDTQAGFHADRDGPDGGGRPGRIGRNDCMWMWIGNDPPDTTTIHTHDRDPPPPPPDDDDDDDPDDDDDDDDDDDDDDDDDDDD

pLDDT: mean 74.58, std 24.16, range [24.73, 98.88]

Solvent-accessible surface area (backbone atoms only — not comparable to full-atom values): 24213 Å² total; per-residue (Å²): 108,45,47,63,58,68,44,78,74,76,49,94,79,91,25,66,44,69,75,82,55,82,43,73,42,90,34,48,59,43,77,77,46,79,48,64,50,100,82,71,32,45,36,38,38,28,31,27,56,66,64,74,64,35,82,44,77,47,75,55,63,84,66,66,85,60,69,43,80,32,64,44,76,52,62,42,46,38,74,70,32,46,63,87,54,61,89,40,26,28,38,30,38,51,68,88,31,48,33,32,39,81,54,68,47,77,39,46,28,32,40,34,36,62,30,44,67,42,33,72,84,23,40,43,33,41,30,43,69,62,65,36,46,42,35,23,82,59,43,62,35,27,26,39,34,34,48,29,70,41,54,82,26,38,38,40,61,53,58,43,48,34,25,75,47,31,38,36,25,55,17,9,27,42,43,42,47,35,52,34,23,23,42,37,28,31,69,49,7,30,46,32,45,75,45,56,31,41,29,42,34,38,38,34,37,51,37,44,67,43,34,70,90,25,38,45,30,36,56,11,80,51,85,19,42,37,33,47,89,46,57,51,62,38,17,24,40,34,32,32,71,71,11,33,38,37,36,78,31,70,39,38,45,79,51,52,59,46,47,35,14,35,41,31,38,68,49,74,44,80,52,58,75,60,69,46,74,40,68,54,37,32,93,89,50,33,60,40,36,39,41,38,36,82,48,63,55,40,62,45,37,50,33,48,36,34,46,51,78,68,96,65,96,54,97,87,62,75,95,34,69,91,74,36,42,33,44,37,58,45,94,87,43,86,44,36,24,41,44,35,42,47,55,53,61,93,50,70,77,47,67,60,46,32,32,34,35,34,41,63,96,76,74,47,75,39,83,48,42,52,34,54,49,70,91,58,72,68,51,74,31,58,20,77,75,32,61,41,63,49,46,91,23,37,40,32,44,25,80,52,101,86,63,57,43,44,36,48,52,63,62,58,60,68,75,81,81,73,81,80,84,84,89,80,75,88,80,84,82,84,80,88,87,82,79,91,79,92,83,88,87,86,88,88,80,92,133

Mean predicted aligned error: 17.0 Å